Protein AF-0000000077599621 (afdb_homodimer)

Solvent-accessible surface area (backbone atoms only — not comparable to full-atom values): 36509 Å² total; per-residue (Å²): 103,69,80,76,81,67,86,55,46,20,18,38,36,33,30,27,28,28,64,93,43,19,31,39,38,22,20,34,21,38,83,86,59,50,75,43,64,58,44,74,44,77,48,64,26,14,9,47,58,36,46,43,89,71,73,50,66,55,15,60,49,48,36,32,29,27,39,54,32,73,79,54,34,32,36,39,35,52,12,28,49,18,13,21,32,27,38,24,40,40,36,72,91,43,50,59,49,67,43,73,22,53,46,40,21,35,48,66,36,24,29,31,31,16,36,31,60,43,92,71,34,49,33,40,34,35,31,20,37,5,49,46,27,29,36,22,37,24,38,53,37,91,69,67,11,65,37,87,42,78,65,29,72,37,75,66,78,58,94,45,36,73,62,21,50,44,67,56,58,22,45,17,19,39,42,58,42,83,84,57,48,32,41,37,33,22,26,18,14,51,83,92,46,49,25,31,36,40,36,23,46,37,46,97,87,65,27,40,48,84,62,60,47,80,42,68,60,29,82,73,43,27,24,36,23,15,72,35,72,39,86,94,58,53,26,29,43,24,22,11,44,62,37,28,33,32,34,46,34,76,79,58,82,53,49,33,51,44,74,42,88,85,62,63,30,27,36,26,52,32,64,36,81,73,45,60,30,35,44,32,21,12,35,62,57,8,31,38,38,32,32,38,58,50,98,80,56,52,72,43,80,67,43,74,44,81,68,47,82,69,22,28,24,42,27,39,32,52,48,71,51,90,92,37,29,32,36,42,33,33,17,24,60,62,33,25,39,37,29,29,41,34,79,38,74,83,47,68,40,80,76,43,73,46,71,45,57,68,60,27,53,77,66,73,41,83,69,46,33,46,26,36,43,30,31,24,57,46,55,55,128,105,68,78,76,82,66,84,58,47,19,21,40,36,33,32,26,28,29,62,93,43,19,30,39,39,22,20,34,20,38,82,86,59,49,75,43,66,60,45,73,43,76,48,65,27,15,9,45,58,37,46,44,90,71,74,50,67,54,17,60,49,47,36,34,30,27,40,53,32,73,80,53,34,33,36,40,36,53,12,27,49,18,13,22,32,30,37,26,39,42,34,72,90,43,49,58,49,67,43,72,24,53,45,40,21,34,47,66,36,24,30,32,31,15,35,30,60,44,93,72,34,52,34,40,35,36,30,22,39,5,48,45,28,27,37,23,37,24,37,54,37,90,68,66,10,65,36,86,42,76,65,29,75,35,76,67,77,57,96,45,35,73,61,23,50,44,64,58,59,21,46,16,20,40,42,58,42,82,85,57,48,32,40,35,35,20,27,17,14,50,82,90,46,49,24,30,34,40,36,24,45,37,45,96,87,64,26,41,46,83,62,61,48,81,42,66,61,30,82,74,43,26,23,36,24,15,72,34,73,40,87,95,57,52,26,31,44,23,23,10,44,62,37,27,32,30,34,45,35,77,79,58,82,52,52,33,51,45,76,42,87,86,62,63,29,28,37,26,54,34,62,36,82,72,46,61,29,34,43,31,21,12,33,61,59,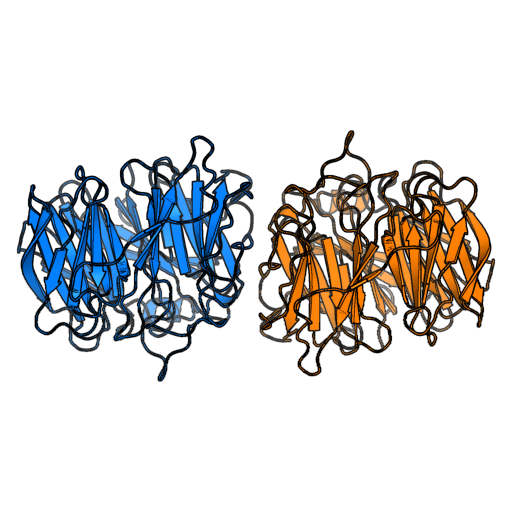8,31,38,38,32,31,39,58,49,98,81,56,50,73,43,82,66,43,73,44,80,70,47,81,68,22,27,25,42,29,39,32,54,48,69,53,90,92,38,28,32,36,41,33,33,17,24,61,63,34,26,40,39,28,28,40,35,79,39,73,84,47,67,39,81,77,44,72,44,71,44,55,68,61,28,53,76,67,74,41,83,70,45,33,47,27,37,44,31,31,25,57,46,56,55,128

InterPro domains:
  IPR015943 WD40/YVTN repeat-like-containing domain superfamily [G3DSA:2.130.10.10] (3-256)

pLDDT: mean 96.21, std 7.61, range [30.58, 99.0]

Organism: Pleurotus ostreatus (NCBI:txid5322)

Structure (mmCIF, N/CA/C/O backbone):
data_AF-0000000077599621-model_v1
#
loop_
_entity.id
_entity.type
_entity.pdbx_description
1 polymer '3-carboxymuconate cyclase'
#
loop_
_atom_site.group_PDB
_atom_site.id
_atom_site.type_symbol
_atom_site.label_atom_id
_atom_site.label_alt_id
_atom_site.label_comp_id
_atom_site.label_asym_id
_atom_site.label_entity_id
_atom_site.label_seq_id
_atom_site.pdbx_PDB_ins_code
_atom_site.Cartn_x
_atom_site.Cartn_y
_atom_site.Cartn_z
_atom_site.occupancy
_atom_site.B_iso_or_equiv
_atom_site.auth_seq_id
_atom_site.auth_comp_id
_atom_site.auth_asym_id
_atom_site.auth_atom_id
_atom_site.pdbx_PDB_model_num
ATOM 1 N N . MET A 1 1 ? 21.438 24.812 -4.512 1 31.12 1 MET A N 1
ATOM 2 C CA . MET A 1 1 ? 21.656 24.25 -3.18 1 31.12 1 MET A CA 1
ATOM 3 C C . MET A 1 1 ? 22.75 25 -2.445 1 31.12 1 MET A C 1
ATOM 5 O O . MET A 1 1 ? 23.844 25.172 -2.984 1 31.12 1 MET A O 1
ATOM 9 N N . GLY A 1 2 ? 22.422 26.062 -1.733 1 38.41 2 GLY A N 1
ATOM 10 C CA . GLY A 1 2 ? 23.406 26.969 -1.189 1 38.41 2 GLY A CA 1
ATOM 11 C C . GLY A 1 2 ? 24.422 26.281 -0.302 1 38.41 2 GLY A C 1
ATOM 12 O O . GLY A 1 2 ? 24.172 25.188 0.206 1 38.41 2 GLY A O 1
ATOM 13 N N . ASN A 1 3 ? 25.688 26.672 -0.455 1 38.59 3 ASN A N 1
ATOM 14 C CA . ASN A 1 3 ? 26.781 26.266 0.42 1 38.59 3 ASN A CA 1
ATOM 15 C C . ASN A 1 3 ? 26.406 26.391 1.893 1 38.59 3 ASN A C 1
ATOM 17 O O . ASN A 1 3 ? 25.938 27.438 2.328 1 38.59 3 ASN A O 1
ATOM 21 N N . ALA A 1 4 ? 26.203 25.359 2.6 1 45.88 4 ALA A N 1
ATOM 22 C CA . ALA A 1 4 ? 25.938 25.328 4.035 1 45.88 4 ALA A CA 1
ATOM 23 C C . ALA A 1 4 ? 26.984 26.141 4.801 1 45.88 4 ALA A C 1
ATOM 25 O O . ALA A 1 4 ? 28.109 25.703 4.977 1 45.88 4 ALA A O 1
ATOM 26 N N . SER A 1 5 ? 27.109 27.359 4.598 1 46.31 5 SER A N 1
ATOM 27 C CA . SER A 1 5 ? 28.234 28 5.277 1 46.31 5 SER A CA 1
ATOM 28 C C . SER A 1 5 ? 28.188 27.75 6.781 1 46.31 5 SER A C 1
ATOM 30 O O . SER A 1 5 ? 29.203 27.844 7.465 1 46.31 5 SER A O 1
ATOM 32 N N . GLY A 1 6 ? 26.938 27.797 7.609 1 54.62 6 GLY A N 1
ATOM 33 C CA . GLY A 1 6 ? 26.875 27.594 9.047 1 54.62 6 GLY A CA 1
ATOM 34 C C . GLY A 1 6 ? 26 26.406 9.445 1 54.62 6 GLY A C 1
ATOM 35 O O . GLY A 1 6 ? 25.25 25.875 8.625 1 54.62 6 GLY A O 1
ATOM 36 N N . VAL A 1 7 ? 26.312 25.75 10.727 1 70.06 7 VAL A N 1
ATOM 37 C CA . VAL A 1 7 ? 25.641 24.562 11.25 1 70.06 7 VAL A CA 1
ATOM 38 C C . VAL A 1 7 ? 24.141 24.828 11.383 1 70.06 7 VAL A C 1
ATOM 40 O O . VAL A 1 7 ? 23.719 25.719 12.125 1 70.06 7 VAL A O 1
ATOM 43 N N . ALA A 1 8 ? 23.328 24.328 10.555 1 89.25 8 ALA A N 1
ATOM 44 C CA . ALA A 1 8 ? 21.875 24.453 10.578 1 89.25 8 ALA A CA 1
ATOM 45 C C . ALA A 1 8 ? 21.312 24.047 11.938 1 89.25 8 ALA A C 1
ATOM 47 O O . ALA A 1 8 ? 21.781 23.078 12.547 1 89.25 8 ALA A O 1
ATOM 48 N N . ALA A 1 9 ? 20.453 24.938 12.508 1 94.31 9 ALA A N 1
ATOM 49 C CA . ALA A 1 9 ? 19.797 24.641 13.773 1 94.31 9 ALA A CA 1
ATOM 50 C C . ALA A 1 9 ? 18.766 23.531 13.602 1 94.31 9 ALA A C 1
ATOM 52 O O . ALA A 1 9 ? 18.422 22.844 14.57 1 94.31 9 ALA A O 1
ATOM 53 N N . GLY A 1 10 ? 18.281 23.375 12.438 1 97.12 10 GLY A N 1
ATOM 54 C CA . GLY A 1 10 ? 17.266 22.391 12.117 1 97.12 10 GLY A CA 1
ATOM 55 C C . GLY A 1 10 ? 16.891 22.375 10.648 1 97.12 10 GLY A C 1
ATOM 56 O O . GLY A 1 10 ? 17.688 22.781 9.797 1 97.12 10 GLY A O 1
ATOM 57 N N . ALA A 1 11 ? 15.719 21.828 10.391 1 98.56 11 ALA A N 1
ATOM 58 C CA . ALA A 1 11 ? 15.227 21.781 9.016 1 98.56 11 ALA A CA 1
ATOM 59 C C . ALA A 1 11 ? 13.703 21.875 8.969 1 98.56 11 ALA A C 1
ATOM 61 O O . ALA A 1 11 ? 13.023 21.531 9.938 1 98.56 11 ALA A O 1
ATOM 62 N N . ALA A 1 12 ? 13.195 22.422 7.898 1 98.81 12 ALA A N 1
ATOM 63 C CA . ALA A 1 12 ? 11.781 22.406 7.531 1 98.81 12 ALA A CA 1
ATOM 64 C C . ALA A 1 12 ? 11.539 21.547 6.293 1 98.81 1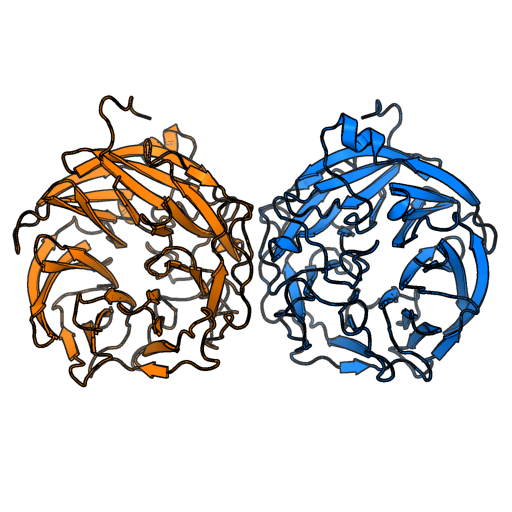2 ALA A C 1
ATOM 66 O O . ALA A 1 12 ? 12.383 21.5 5.391 1 98.81 12 ALA A O 1
ATOM 67 N N . TYR A 1 13 ? 10.445 20.844 6.277 1 98.88 13 TYR A N 1
ATOM 68 C CA . TYR A 1 13 ? 10.125 19.906 5.215 1 98.88 13 TYR A CA 1
ATOM 69 C C . TYR A 1 13 ? 8.711 20.125 4.691 1 98.88 13 TYR A C 1
ATOM 71 O O . TYR A 1 13 ? 7.793 20.391 5.465 1 98.88 13 TYR A O 1
ATOM 79 N N . PHE A 1 14 ? 8.461 20 3.41 1 98.88 14 PHE A N 1
ATOM 80 C CA . PHE A 1 14 ? 7.156 19.828 2.787 1 98.88 14 PHE A CA 1
ATOM 81 C C . PHE A 1 14 ? 7.246 18.875 1.597 1 98.88 14 PHE A C 1
ATOM 83 O O . PHE A 1 14 ? 8.336 18.453 1.216 1 98.88 14 PHE A O 1
ATOM 90 N N . ILE A 1 15 ? 6.109 18.469 1.014 1 98.94 15 ILE A N 1
ATOM 91 C CA . ILE A 1 15 ? 6.172 17.5 -0.085 1 98.94 15 ILE A CA 1
ATOM 92 C C . ILE A 1 15 ? 5.613 18.141 -1.356 1 98.94 15 ILE A C 1
ATOM 94 O O . ILE A 1 15 ? 4.734 19 -1.292 1 98.94 15 ILE A O 1
ATOM 98 N N . THR A 1 16 ? 6.062 17.688 -2.494 1 98.81 16 THR A N 1
ATOM 99 C CA . THR A 1 16 ? 5.609 18.188 -3.783 1 98.81 16 THR A CA 1
ATOM 100 C C . THR A 1 16 ? 4.223 17.656 -4.117 1 98.81 16 THR A C 1
ATOM 102 O O . THR A 1 16 ? 3.426 18.328 -4.77 1 98.81 16 THR A O 1
ATOM 105 N N . ASN A 1 17 ? 4.031 16.375 -3.744 1 98.75 17 ASN A N 1
ATOM 106 C CA . ASN A 1 17 ? 2.75 15.711 -3.959 1 98.75 17 ASN A CA 1
ATOM 107 C C . ASN A 1 17 ? 2.377 15.68 -5.438 1 98.75 17 ASN A C 1
ATOM 109 O O . ASN A 1 17 ? 1.203 15.805 -5.793 1 98.75 17 ASN A O 1
ATOM 113 N N . GLU A 1 18 ? 3.369 15.578 -6.293 1 98.19 18 GLU A N 1
ATOM 114 C CA . GLU A 1 18 ? 3.111 15.492 -7.727 1 98.19 18 GLU A CA 1
ATOM 115 C C . GLU A 1 18 ? 2.738 14.07 -8.133 1 98.19 18 GLU A C 1
ATOM 117 O O . GLU A 1 18 ? 3.328 13.102 -7.645 1 98.19 18 GLU A O 1
ATOM 122 N N . PRO A 1 19 ? 1.787 13.945 -9.094 1 96.25 19 PRO A N 1
ATOM 123 C CA . PRO A 1 19 ? 1.305 12.617 -9.477 1 96.25 19 PRO A CA 1
ATOM 124 C C . PRO A 1 19 ? 2.387 11.766 -10.133 1 96.25 19 PRO A C 1
ATOM 126 O O . PRO A 1 19 ? 2.32 10.531 -10.086 1 96.25 19 PRO A O 1
ATOM 129 N N . ASP A 1 20 ? 3.408 12.312 -10.758 1 94.25 20 ASP A N 1
ATOM 130 C CA . ASP A 1 20 ? 4.43 11.555 -11.469 1 94.25 20 ASP A CA 1
ATOM 131 C C . ASP A 1 20 ? 5.539 11.102 -10.523 1 94.25 20 ASP A C 1
ATOM 133 O O . ASP A 1 20 ? 6.422 10.336 -10.914 1 94.25 20 ASP A O 1
ATOM 137 N N . GLY A 1 21 ? 5.441 11.594 -9.32 1 97.5 21 GLY A N 1
ATOM 138 C CA . GLY A 1 21 ? 6.426 11.297 -8.297 1 97.5 21 GLY A CA 1
ATOM 139 C C . GLY A 1 21 ? 6.414 12.289 -7.148 1 97.5 21 GLY A C 1
ATOM 140 O O . GLY A 1 21 ? 6.328 13.5 -7.371 1 97.5 21 GLY A O 1
ATOM 141 N N . ASN A 1 22 ? 6.473 11.805 -5.969 1 98.69 22 ASN A N 1
ATOM 142 C CA . ASN A 1 22 ? 6.449 12.625 -4.766 1 98.69 22 ASN A CA 1
ATOM 143 C C . ASN A 1 22 ? 7.848 12.828 -4.195 1 98.69 22 ASN A C 1
ATOM 145 O O . ASN A 1 22 ? 8.68 11.922 -4.238 1 98.69 22 ASN A O 1
ATOM 149 N N . PHE A 1 23 ? 8.102 14.062 -3.727 1 98.88 23 PHE A N 1
ATOM 150 C CA . PHE A 1 23 ? 9.398 14.406 -3.154 1 98.88 23 PHE A CA 1
ATOM 151 C C . PHE A 1 23 ? 9.234 15.172 -1.85 1 98.88 23 PHE A C 1
ATOM 153 O O . PHE A 1 23 ? 8.273 15.93 -1.688 1 98.88 23 PHE A O 1
ATOM 160 N N . ILE A 1 24 ? 10.18 14.992 -0.959 1 98.94 24 ILE A N 1
ATOM 161 C CA . ILE A 1 24 ? 10.359 15.859 0.197 1 98.94 24 ILE A CA 1
ATOM 162 C C . ILE A 1 24 ? 11.312 17 -0.158 1 98.94 24 ILE A C 1
ATOM 164 O O . ILE A 1 24 ? 12.422 16.766 -0.628 1 98.94 24 ILE A O 1
ATOM 168 N N . VAL A 1 25 ? 10.859 18.172 0.021 1 98.88 25 VAL A N 1
ATOM 169 C CA . VAL A 1 25 ? 11.742 19.328 -0.076 1 98.88 25 VAL A CA 1
ATOM 170 C C . VAL A 1 25 ? 12.227 19.734 1.316 1 98.88 25 VAL A C 1
ATOM 172 O O . VAL A 1 25 ? 11.414 19.953 2.221 1 98.88 25 VAL A O 1
ATOM 175 N N . ALA A 1 26 ? 13.539 19.828 1.437 1 98.69 26 ALA A N 1
ATOM 176 C CA . ALA A 1 26 ? 14.133 20.109 2.74 1 98.69 26 ALA A CA 1
ATOM 177 C C . ALA A 1 26 ? 14.922 21.422 2.713 1 98.69 26 ALA A C 1
ATOM 179 O O . ALA A 1 26 ? 15.719 21.641 1.804 1 98.69 26 ALA A O 1
ATOM 180 N N . ALA A 1 27 ? 14.672 22.25 3.695 1 98.62 27 ALA A N 1
ATOM 181 C CA . ALA A 1 27 ? 15.383 23.516 3.869 1 98.62 27 ALA A CA 1
ATOM 182 C C . ALA A 1 27 ? 16.062 23.578 5.234 1 98.62 27 ALA A C 1
ATOM 184 O O . ALA A 1 27 ? 15.484 23.156 6.238 1 98.62 27 ALA A O 1
ATOM 185 N N . ASP A 1 28 ? 17.203 24.203 5.258 1 97.94 28 ASP A N 1
ATOM 186 C CA . ASP A 1 28 ? 17.891 24.484 6.516 1 97.94 28 ASP A CA 1
ATOM 187 C C . ASP A 1 28 ? 17.203 25.609 7.273 1 97.94 28 ASP A C 1
ATOM 189 O O . ASP A 1 28 ? 16.781 26.609 6.668 1 97.94 28 ASP A O 1
ATOM 193 N N . ILE A 1 29 ? 17.109 25.391 8.555 1 98.25 29 ILE A N 1
ATOM 194 C CA . ILE A 1 29 ? 16.75 26.5 9.438 1 98.25 29 ILE A CA 1
ATOM 195 C C . ILE A 1 29 ? 18.016 27.109 10.055 1 98.25 29 ILE A C 1
ATOM 197 O O . ILE A 1 29 ? 18.75 26.422 10.766 1 98.25 29 ILE A O 1
ATOM 201 N N . GLY A 1 30 ? 18.25 28.359 9.781 1 96.62 30 GLY A N 1
ATOM 202 C CA . GLY A 1 30 ? 19.359 29.047 10.406 1 96.62 30 GLY A CA 1
ATOM 203 C C . GLY A 1 30 ? 19.078 29.469 11.836 1 96.62 30 GLY A C 1
ATOM 204 O O . GLY A 1 30 ? 17.938 29.391 12.297 1 96.62 30 GLY A O 1
ATOM 205 N N . GLY A 1 31 ? 20.125 29.938 12.531 1 94.62 31 GLY A N 1
ATOM 206 C CA . GLY A 1 31 ? 19.953 30.422 13.891 1 94.62 31 GLY A CA 1
ATOM 207 C C . GLY A 1 31 ? 18.984 31.578 14 1 94.62 31 GLY A C 1
ATOM 208 O O . GLY A 1 31 ? 18.406 31.812 15.062 1 94.62 31 GLY A O 1
ATOM 209 N N . ASP A 1 32 ? 18.797 32.281 12.914 1 95.88 32 ASP A N 1
ATOM 210 C CA . ASP A 1 32 ? 17.875 33.438 12.883 1 95.88 32 ASP A CA 1
ATOM 211 C C . ASP A 1 32 ? 16.484 33 12.438 1 95.88 32 ASP A C 1
ATOM 213 O O . ASP A 1 32 ? 15.609 33.844 12.227 1 95.88 32 ASP A O 1
ATOM 217 N N . GLY A 1 33 ? 16.266 31.703 12.219 1 97.25 33 GLY A N 1
ATOM 218 C CA . GLY A 1 33 ? 14.977 31.141 11.859 1 97.25 33 GLY A CA 1
ATOM 219 C C . GLY A 1 33 ? 14.727 31.141 10.359 1 97.25 33 GLY A C 1
ATOM 220 O O . GLY A 1 33 ? 13.789 30.5 9.883 1 97.25 33 GLY A O 1
ATOM 221 N N . LYS A 1 34 ? 15.609 31.766 9.578 1 98.25 34 LYS A N 1
ATOM 222 C CA . LYS A 1 34 ? 15.391 31.828 8.133 1 98.25 34 LYS A CA 1
ATOM 223 C C . LYS A 1 34 ? 15.75 30.516 7.453 1 98.25 34 LYS A C 1
ATOM 225 O O . LYS A 1 34 ? 16.547 29.734 7.98 1 98.25 34 LYS A O 1
ATOM 230 N N . LEU A 1 35 ? 15.141 30.359 6.262 1 98.5 35 LEU A N 1
ATOM 231 C CA . LEU A 1 35 ? 15.266 29.094 5.551 1 98.5 35 LEU A CA 1
ATOM 232 C C . LEU A 1 35 ? 16.203 29.234 4.359 1 98.5 35 LEU A C 1
ATOM 234 O O . LEU A 1 35 ? 16.281 30.281 3.732 1 98.5 35 LEU A O 1
ATOM 238 N N . THR A 1 36 ? 16.938 28.172 4.09 1 97.62 36 THR A N 1
ATOM 239 C CA . THR A 1 36 ? 17.688 27.969 2.857 1 97.62 36 THR A CA 1
ATOM 240 C C . THR A 1 36 ? 17.375 26.609 2.242 1 97.62 36 THR A C 1
ATOM 242 O O . THR A 1 36 ? 17.609 25.578 2.861 1 97.62 36 THR A O 1
ATOM 245 N N . LEU A 1 37 ? 16.844 26.641 0.989 1 97.88 37 LEU A N 1
ATOM 246 C CA . LEU A 1 37 ? 16.547 25.375 0.314 1 97.88 37 LEU A CA 1
ATOM 247 C C . LEU A 1 37 ? 17.812 24.562 0.076 1 97.88 37 LEU A C 1
ATOM 249 O O . LEU A 1 37 ? 18.844 25.125 -0.319 1 97.88 37 LEU A O 1
ATOM 253 N N . ARG A 1 38 ? 17.672 23.172 0.315 1 97 38 ARG A N 1
ATOM 254 C CA . ARG A 1 38 ? 18.891 22.375 0.237 1 97 38 ARG A CA 1
ATOM 255 C C . ARG A 1 38 ? 18.703 21.156 -0.669 1 97 38 ARG A C 1
ATOM 257 O O . ARG A 1 38 ? 19.5 20.922 -1.577 1 97 38 ARG A O 1
ATOM 264 N N . ARG A 1 39 ? 17.688 20.359 -0.401 1 97 39 ARG A N 1
ATOM 265 C CA . ARG A 1 39 ? 17.594 19.047 -1.057 1 97 39 ARG A CA 1
ATOM 266 C C . ARG A 1 39 ? 16.141 18.734 -1.414 1 97 39 ARG A C 1
ATOM 268 O O . ARG A 1 39 ? 15.219 19.219 -0.766 1 97 39 ARG A O 1
ATOM 275 N N . ALA A 1 40 ? 15.945 17.984 -2.441 1 98.5 40 ALA A N 1
ATOM 276 C CA . ALA A 1 40 ? 14.727 17.25 -2.748 1 98.5 40 ALA A CA 1
ATOM 277 C C . ALA A 1 40 ? 14.984 15.742 -2.746 1 98.5 40 ALA A C 1
ATOM 279 O O . ALA A 1 40 ? 15.906 15.266 -3.418 1 98.5 40 ALA A O 1
ATOM 280 N N . ILE A 1 41 ? 14.266 15.008 -1.937 1 98.69 41 ILE A N 1
ATOM 281 C CA . ILE A 1 41 ? 14.461 13.57 -1.768 1 98.69 41 ILE A CA 1
ATOM 282 C C . ILE A 1 41 ? 13.211 12.82 -2.229 1 98.69 41 ILE A C 1
ATOM 284 O O . ILE A 1 41 ? 12.102 13.094 -1.754 1 98.69 41 ILE A O 1
ATOM 288 N N . GLY A 1 42 ? 13.359 11.844 -3.125 1 98.69 42 GLY A N 1
ATOM 289 C CA . GLY A 1 42 ? 12.227 11.047 -3.576 1 98.69 42 GLY A CA 1
ATOM 290 C C . GLY A 1 42 ? 11.633 10.188 -2.479 1 98.69 42 GLY A C 1
ATOM 291 O O . GLY A 1 42 ? 12.359 9.586 -1.685 1 98.69 42 GLY A O 1
ATOM 292 N N . THR A 1 43 ? 10.297 10.133 -2.463 1 98.88 43 THR A N 1
ATOM 293 C CA . THR A 1 43 ? 9.633 9.352 -1.42 1 98.88 43 THR A CA 1
ATOM 294 C C . THR A 1 43 ? 9.445 7.906 -1.863 1 98.88 43 THR A C 1
ATOM 296 O O . THR A 1 43 ? 9.102 7.043 -1.052 1 98.88 43 THR A O 1
ATOM 299 N N . GLY A 1 44 ? 9.641 7.637 -3.104 1 98.62 44 GLY A N 1
ATOM 300 C CA . GLY A 1 44 ? 9.406 6.309 -3.645 1 98.62 44 GLY A CA 1
ATOM 301 C C . GLY A 1 44 ? 7.957 6.059 -4.004 1 98.62 44 GLY A C 1
ATOM 302 O O . GLY A 1 44 ? 7.602 4.969 -4.461 1 98.62 44 GLY A O 1
ATOM 303 N N . GLY A 1 45 ? 7.07 7 -3.811 1 98.75 45 GLY A N 1
ATOM 304 C CA . GLY A 1 45 ? 5.664 6.895 -4.164 1 98.75 45 GLY A CA 1
ATOM 305 C C . GLY A 1 45 ? 5.184 8.039 -5.035 1 98.75 45 GLY A C 1
ATOM 306 O O . GLY A 1 45 ? 5.988 8.805 -5.57 1 98.75 45 GLY A O 1
ATOM 307 N N . GLN A 1 46 ? 3.873 8.102 -5.164 1 98.75 46 GLN A N 1
ATOM 308 C CA . GLN A 1 46 ? 3.248 9.102 -6.027 1 98.75 46 GLN A CA 1
ATOM 309 C C . GLN A 1 46 ? 2.338 10.023 -5.223 1 98.75 46 GLN A C 1
ATOM 311 O O . GLN A 1 46 ? 1.683 9.594 -4.273 1 98.75 46 GLN A O 1
ATOM 316 N N . GLY A 1 47 ? 2.361 11.312 -5.625 1 98.56 47 GLY A N 1
ATOM 317 C CA . GLY A 1 47 ? 1.357 12.227 -5.105 1 98.56 47 GLY A CA 1
ATOM 318 C C . GLY A 1 47 ? 0.035 12.148 -5.844 1 98.56 47 GLY A C 1
ATOM 319 O O . GLY A 1 47 ? -0.109 11.359 -6.785 1 98.56 47 GLY A O 1
ATOM 320 N N . GLU A 1 48 ? -0.886 12.953 -5.348 1 98.12 48 GLU A N 1
ATOM 321 C CA . GLU A 1 48 ? -2.205 13.016 -5.973 1 98.12 48 GLU A CA 1
ATOM 322 C C . GLU A 1 48 ? -3.004 14.211 -5.453 1 98.12 48 GLU A C 1
ATOM 324 O O . GLU A 1 48 ? -2.855 14.602 -4.293 1 98.12 48 GLU A O 1
ATOM 329 N N . HIS A 1 49 ? -3.76 14.805 -6.332 1 98.12 49 HIS A N 1
ATOM 330 C CA . HIS A 1 49 ? -4.656 15.891 -5.941 1 98.12 49 HIS A CA 1
ATOM 331 C C . HIS A 1 49 ? -6.07 15.375 -5.695 1 98.12 49 HIS A C 1
ATOM 333 O O . HIS A 1 49 ? -6.629 14.664 -6.531 1 98.12 49 HIS A O 1
ATOM 339 N N . GLY A 1 50 ? -6.637 15.703 -4.566 1 97.94 50 GLY A N 1
ATOM 340 C CA . GLY A 1 50 ? -8.055 15.445 -4.355 1 97.94 50 GLY A CA 1
ATOM 341 C C . GLY A 1 50 ? -8.945 16.203 -5.328 1 97.94 50 GLY A C 1
ATOM 342 O O . GLY A 1 50 ? -8.477 17.078 -6.051 1 97.94 50 GLY A O 1
ATOM 343 N N . ILE A 1 51 ? -10.172 15.82 -5.352 1 96.5 51 ILE A N 1
ATOM 344 C CA . ILE A 1 51 ? -11.094 16.391 -6.332 1 96.5 51 ILE A CA 1
ATOM 345 C C . ILE A 1 51 ? -11.883 17.531 -5.703 1 96.5 51 ILE A C 1
ATOM 347 O O . ILE A 1 51 ? -12.578 17.344 -4.707 1 96.5 51 ILE A O 1
ATOM 351 N N . THR A 1 52 ? -11.664 18.656 -6.234 1 92.12 52 THR A N 1
ATOM 352 C CA . THR A 1 52 ? -12.461 19.844 -5.949 1 92.12 52 THR A CA 1
ATOM 353 C C . THR A 1 52 ? -12.984 20.469 -7.238 1 92.12 52 THR A C 1
ATOM 355 O O . THR A 1 52 ? -12.562 20.078 -8.336 1 92.12 52 THR A O 1
ATOM 358 N N . ASP A 1 53 ? -13.938 21.375 -7.137 1 88.75 53 ASP A N 1
ATOM 359 C CA . ASP A 1 53 ? -14.469 22.062 -8.312 1 88.75 53 ASP A CA 1
ATOM 360 C C . ASP A 1 53 ? -14.492 23.578 -8.117 1 88.75 53 ASP A C 1
ATOM 362 O O . ASP A 1 53 ? -15.375 24.109 -7.449 1 88.75 53 ASP A O 1
ATOM 366 N N . PRO A 1 54 ? -13.68 24.219 -8.773 1 89.88 54 PRO A N 1
ATOM 367 C CA . PRO A 1 54 ? -12.469 23.766 -9.453 1 89.88 54 PRO A CA 1
ATOM 368 C C . PRO A 1 54 ? -11.383 23.312 -8.484 1 89.88 54 PRO A C 1
ATOM 370 O O . PRO A 1 54 ? -11.461 23.594 -7.285 1 89.88 54 PRO A O 1
ATOM 373 N N . ASN A 1 55 ? -10.375 22.672 -9.055 1 88.06 55 ASN A N 1
ATOM 374 C CA . ASN A 1 55 ? -9.234 22.328 -8.211 1 88.06 55 ASN A CA 1
ATOM 375 C C . ASN A 1 55 ? -8.461 23.562 -7.777 1 88.06 55 ASN A C 1
ATOM 377 O O . ASN A 1 55 ? -8.258 24.484 -8.57 1 88.06 55 ASN A O 1
ATOM 381 N N . GLY A 1 56 ? -8.203 23.719 -6.492 1 89.19 56 GLY A N 1
ATOM 382 C CA . GLY A 1 56 ? -7.434 24.812 -5.91 1 89.19 56 GLY A CA 1
ATOM 383 C C . GLY A 1 56 ? -6.219 24.344 -5.137 1 89.19 56 GLY A C 1
ATOM 384 O O . GLY A 1 56 ? -5.773 23.203 -5.301 1 89.19 56 GLY A O 1
ATOM 385 N N . PRO A 1 57 ? -5.766 25.5 -4.461 1 91.75 57 PRO A N 1
ATOM 386 C CA . PRO A 1 57 ? -4.609 25.141 -3.637 1 91.75 57 PRO A CA 1
ATOM 387 C C . PRO A 1 57 ? -4.98 24.266 -2.438 1 91.75 57 PRO A C 1
ATOM 389 O O . PRO A 1 57 ? -6.145 24.234 -2.031 1 91.75 57 PRO A O 1
ATOM 392 N N . ASP A 1 58 ? -4.535 23.078 -2.059 1 94.75 58 ASP A N 1
ATOM 393 C CA . ASP A 1 58 ? -4.738 22.125 -0.961 1 94.75 58 ASP A CA 1
ATOM 394 C C . ASP A 1 58 ? -5.18 20.766 -1.484 1 94.75 58 ASP A C 1
ATOM 396 O O . ASP A 1 58 ? -6.324 20.359 -1.274 1 94.75 58 ASP A O 1
ATOM 400 N N . ALA A 1 59 ? -4.391 20.141 -1.925 1 97.31 59 ALA A N 1
ATOM 401 C CA . ALA A 1 59 ? -4.664 18.938 -2.686 1 97.31 59 ALA A CA 1
ATOM 402 C C . ALA A 1 59 ? -5.148 17.812 -1.77 1 97.31 59 ALA A C 1
ATOM 404 O O . ALA A 1 59 ? -5.863 16.906 -2.209 1 97.31 59 ALA A O 1
ATOM 405 N N . LEU A 1 60 ? -4.859 17.859 -0.465 1 98.31 60 LEU A N 1
ATOM 406 C CA . LEU A 1 60 ? -5.145 16.703 0.363 1 98.31 60 LEU A CA 1
ATOM 407 C C . LEU A 1 60 ? -6.184 17.031 1.43 1 98.31 60 LEU A C 1
ATOM 409 O O . LEU A 1 60 ? -6.598 16.156 2.191 1 98.31 60 LEU A O 1
ATOM 413 N N . PHE A 1 61 ? -6.598 18.328 1.619 1 97.25 61 PHE A N 1
ATOM 414 C CA . PHE A 1 61 ? -7.57 18.75 2.617 1 97.25 61 PHE A CA 1
ATOM 415 C C . PHE A 1 61 ? -7.086 18.422 4.023 1 97.25 61 PHE A C 1
ATOM 417 O O . PHE A 1 61 ? -7.863 17.969 4.867 1 97.25 61 PHE A O 1
ATOM 424 N N . THR A 1 62 ? -5.77 18.531 4.25 1 97.75 62 THR A N 1
ATOM 425 C CA . THR A 1 62 ? -5.266 17.906 5.461 1 97.75 62 THR A CA 1
ATOM 426 C C . THR A 1 62 ? -4.184 18.766 6.109 1 97.75 62 THR A C 1
ATOM 428 O O . THR A 1 62 ? -3.631 19.656 5.473 1 97.75 62 THR A O 1
ATOM 431 N N . GLN A 1 63 ? -3.957 18.594 7.352 1 98.62 63 GLN A N 1
ATOM 432 C CA . GLN A 1 63 ? -2.68 18.875 8 1 98.62 63 GLN A CA 1
ATOM 433 C C . GLN A 1 63 ? -1.978 17.578 8.406 1 98.62 63 GLN A C 1
ATOM 435 O O . GLN A 1 63 ? -2.631 16.562 8.68 1 98.62 63 GLN A O 1
ATOM 440 N N . GLY A 1 64 ? -0.649 17.562 8.344 1 98.81 64 GLY A N 1
ATOM 441 C CA . GLY A 1 64 ? 0.114 16.406 8.805 1 98.81 64 GLY A CA 1
ATOM 442 C C . GLY A 1 64 ? 0.444 15.43 7.699 1 98.81 64 GLY A C 1
ATOM 443 O O . GLY A 1 64 ? 0.581 14.234 7.945 1 98.81 64 GLY A O 1
ATOM 444 N N . ALA A 1 65 ? 0.535 15.891 6.504 1 98.94 65 ALA A N 1
ATOM 445 C CA . ALA A 1 65 ? 0.924 15.016 5.402 1 98.94 65 ALA A CA 1
ATOM 446 C C . ALA A 1 65 ? 2.373 14.562 5.551 1 98.94 65 ALA A C 1
ATOM 448 O O . ALA A 1 65 ? 2.799 13.602 4.895 1 98.94 65 ALA A O 1
ATOM 449 N N . ILE A 1 66 ? 3.146 15.266 6.293 1 98.94 66 ILE A N 1
ATOM 450 C CA . ILE A 1 66 ? 4.535 14.977 6.633 1 98.94 66 ILE A CA 1
ATOM 451 C C . ILE A 1 66 ? 4.797 15.352 8.086 1 98.94 66 ILE A C 1
ATOM 453 O O . ILE A 1 66 ? 4.328 16.391 8.562 1 98.94 66 ILE A O 1
ATOM 457 N N . LYS A 1 67 ? 5.492 14.445 8.82 1 98.88 67 LYS A N 1
ATOM 458 C CA . LYS A 1 67 ? 5.77 14.68 10.234 1 98.88 67 LYS A CA 1
ATOM 459 C C . LYS A 1 67 ? 7.168 14.203 10.609 1 98.88 67 LYS A C 1
ATOM 461 O O . LYS A 1 67 ? 7.633 13.172 10.102 1 98.88 67 LYS A O 1
ATOM 466 N N . ALA A 1 68 ? 7.77 14.906 11.547 1 98.69 68 ALA A N 1
ATOM 467 C CA . ALA A 1 68 ? 9.07 14.516 12.094 1 98.69 68 ALA A CA 1
ATOM 468 C C . ALA A 1 68 ? 8.961 14.164 13.57 1 98.69 68 ALA A C 1
ATOM 470 O O . ALA A 1 68 ? 8.188 14.781 14.312 1 98.69 68 ALA A O 1
ATOM 471 N N . SER A 1 69 ? 9.672 13.164 13.969 1 97.44 69 SER A N 1
ATOM 472 C CA . SER A 1 69 ? 9.883 12.836 15.375 1 97.44 69 SER A CA 1
ATOM 473 C C . SER A 1 69 ? 11.312 13.141 15.805 1 97.44 69 SER A C 1
ATOM 475 O O . SER A 1 69 ? 12.25 12.438 15.406 1 97.44 69 SER A O 1
ATOM 477 N N . SER A 1 70 ? 11.484 14.094 16.641 1 94.88 70 SER A N 1
ATOM 478 C CA . SER A 1 70 ? 12.82 14.461 17.109 1 94.88 70 SER A CA 1
ATOM 479 C C . SER A 1 70 ? 13.398 13.398 18.031 1 94.88 70 SER A C 1
ATOM 481 O O . SER A 1 70 ? 14.617 13.211 18.078 1 94.88 70 SER A O 1
ATOM 483 N N . VAL A 1 71 ? 12.5 12.688 18.734 1 95 71 VAL A N 1
ATOM 484 C CA . VAL A 1 71 ? 12.961 11.672 19.672 1 95 71 VAL A CA 1
ATOM 485 C C . VAL A 1 71 ? 13.492 10.461 18.922 1 95 71 VAL A C 1
ATOM 487 O O . VAL A 1 71 ? 14.516 9.875 19.297 1 95 71 VAL A O 1
ATOM 490 N N . ALA A 1 72 ? 12.914 10.156 17.812 1 96.81 72 ALA A N 1
ATOM 491 C CA . ALA A 1 72 ? 13.328 8.984 17.031 1 96.81 72 ALA A CA 1
ATOM 492 C C . ALA A 1 72 ? 14.281 9.383 15.914 1 96.81 72 ALA A C 1
ATOM 494 O O . ALA A 1 72 ? 14.898 8.516 15.281 1 96.81 72 ALA A O 1
ATOM 495 N N . ASN A 1 73 ? 14.391 10.672 15.648 1 97.88 73 ASN A N 1
ATOM 496 C CA . ASN A 1 73 ? 15.117 11.172 14.492 1 97.88 73 ASN A CA 1
ATOM 497 C C . ASN A 1 73 ? 14.594 10.562 13.195 1 97.88 73 ASN A C 1
ATOM 499 O O . ASN A 1 73 ? 15.375 10.055 12.383 1 97.88 73 ASN A O 1
ATOM 503 N N . MET A 1 74 ? 13.281 10.578 13.07 1 98.69 74 MET A N 1
ATOM 504 C CA . MET A 1 74 ? 12.609 10 11.914 1 98.69 74 MET A CA 1
ATOM 505 C C . MET A 1 74 ? 11.648 11.008 11.289 1 98.69 74 MET A C 1
ATOM 507 O O . MET A 1 74 ? 11.156 11.906 11.969 1 98.69 74 MET A O 1
ATOM 511 N N . LEU A 1 75 ? 11.461 10.922 10.016 1 98.88 75 LEU A N 1
ATOM 512 C CA . LEU A 1 75 ? 10.5 11.68 9.227 1 98.88 75 LEU A CA 1
ATOM 513 C C . LEU A 1 75 ? 9.594 10.742 8.43 1 98.88 75 LEU A C 1
ATOM 515 O O . LEU A 1 75 ? 10.07 9.781 7.824 1 98.88 75 LEU A O 1
ATOM 519 N N . ALA A 1 76 ? 8.297 10.891 8.492 1 98.94 76 ALA A N 1
ATOM 520 C CA . ALA A 1 76 ? 7.344 10.086 7.738 1 98.94 76 ALA A CA 1
ATOM 521 C C . ALA A 1 76 ? 6.477 10.961 6.844 1 98.94 76 ALA A C 1
ATOM 523 O O . ALA A 1 76 ? 6.168 12.109 7.188 1 98.94 76 ALA A O 1
ATOM 524 N N . THR A 1 77 ? 6.109 10.461 5.707 1 98.94 77 THR A N 1
ATOM 525 C CA . THR A 1 77 ? 5.262 11.219 4.793 1 98.94 77 THR A CA 1
ATOM 526 C C . THR A 1 77 ? 4.32 10.289 4.031 1 98.94 77 THR A C 1
ATOM 528 O O . THR A 1 77 ? 4.555 9.078 3.961 1 98.94 77 THR A O 1
ATOM 531 N N . VAL A 1 78 ? 3.291 10.844 3.504 1 98.94 78 VAL A N 1
ATOM 532 C CA . VAL A 1 78 ? 2.295 10.117 2.73 1 98.94 78 VAL A CA 1
ATOM 533 C C . VAL A 1 78 ? 2.65 10.164 1.247 1 98.94 78 VAL A C 1
ATOM 535 O O . VAL A 1 78 ? 3.314 11.102 0.793 1 98.94 78 VAL A O 1
ATOM 538 N N . ASN A 1 79 ? 2.271 9.172 0.526 1 98.94 79 ASN A N 1
ATOM 539 C CA . ASN A 1 79 ? 2.18 9.109 -0.928 1 98.94 79 ASN A CA 1
ATOM 540 C C . ASN A 1 79 ? 0.759 8.797 -1.387 1 98.94 79 ASN A C 1
ATOM 542 O O . ASN A 1 79 ? 0.441 7.645 -1.7 1 98.94 79 ASN A O 1
ATOM 546 N N . PRO A 1 80 ? -0.027 9.828 -1.492 1 98.88 80 PRO A N 1
ATOM 547 C CA . PRO A 1 80 ? -1.457 9.57 -1.682 1 98.88 80 PRO A CA 1
ATOM 548 C C . PRO A 1 80 ? -1.757 8.844 -2.99 1 98.88 80 PRO A C 1
ATOM 550 O O . PRO A 1 80 ? -2.67 8.016 -3.045 1 98.88 80 PRO A O 1
ATOM 553 N N . GLY A 1 81 ? -1.002 9.078 -4.004 1 98.69 81 GLY A N 1
ATOM 554 C CA . GLY A 1 81 ? -1.295 8.531 -5.316 1 98.69 81 GLY A CA 1
ATOM 555 C C . GLY A 1 81 ? -0.971 7.051 -5.43 1 98.69 81 GLY A C 1
ATOM 556 O O . GLY A 1 81 ? -1.55 6.344 -6.258 1 98.69 81 GLY A O 1
ATOM 557 N N . SER A 1 82 ? -0.021 6.57 -4.633 1 98.88 82 SER A N 1
ATOM 558 C CA . SER A 1 82 ? 0.354 5.16 -4.648 1 98.88 82 SER A CA 1
ATOM 559 C C . SER A 1 82 ? -0.15 4.441 -3.4 1 98.88 82 SER A C 1
ATOM 561 O O . SER A 1 82 ? 0.159 3.266 -3.188 1 98.88 82 SER A O 1
ATOM 563 N N . ASN A 1 83 ? -0.913 5.156 -2.551 1 98.88 83 ASN A N 1
ATOM 564 C CA . ASN A 1 83 ? -1.474 4.598 -1.323 1 98.88 83 ASN A CA 1
ATOM 565 C C . ASN A 1 83 ? -0.391 3.98 -0.442 1 98.88 83 ASN A C 1
ATOM 567 O O . ASN A 1 83 ? -0.55 2.863 0.053 1 98.88 83 ASN A O 1
ATOM 571 N N . THR A 1 84 ? 0.748 4.738 -0.273 1 98.94 84 THR A N 1
ATOM 572 C CA . THR A 1 84 ? 1.856 4.238 0.532 1 98.94 84 THR A CA 1
ATOM 573 C C . THR A 1 84 ? 2.348 5.309 1.502 1 98.94 84 THR A C 1
ATOM 575 O O . THR A 1 84 ? 1.93 6.465 1.422 1 98.94 84 THR A O 1
ATOM 578 N N . LEU A 1 85 ? 3.127 4.875 2.451 1 99 85 LEU A N 1
ATOM 579 C CA . LEU A 1 85 ? 3.881 5.711 3.379 1 99 85 LEU A CA 1
ATOM 580 C C . LEU A 1 85 ? 5.379 5.477 3.227 1 99 85 LEU A C 1
ATOM 582 O O . LEU A 1 85 ? 5.809 4.367 2.902 1 99 85 LEU A O 1
ATOM 586 N N . SER A 1 86 ? 6.129 6.484 3.479 1 98.94 86 SER A N 1
ATOM 587 C CA . SER A 1 86 ? 7.582 6.359 3.477 1 98.94 86 SER A CA 1
ATOM 588 C C . SER A 1 86 ? 8.188 6.895 4.77 1 98.94 86 SER A C 1
ATOM 590 O O . SER A 1 86 ? 7.68 7.867 5.34 1 98.94 86 SER A O 1
ATOM 592 N N . LEU A 1 87 ? 9.211 6.266 5.207 1 98.94 87 LEU A N 1
ATOM 593 C CA . LEU A 1 87 ? 9.93 6.617 6.426 1 98.94 87 LEU A CA 1
ATOM 594 C C . LEU A 1 87 ? 11.391 6.961 6.121 1 98.94 87 LEU A C 1
ATOM 596 O O . LEU A 1 87 ? 12.031 6.289 5.305 1 98.94 87 LEU A O 1
ATOM 600 N N . PHE A 1 88 ? 11.922 7.941 6.777 1 98.94 88 PHE A N 1
ATOM 601 C CA . PHE A 1 88 ? 13.297 8.383 6.59 1 98.94 88 PHE A CA 1
ATOM 602 C C . PHE A 1 88 ? 13.984 8.602 7.934 1 98.94 88 PHE A C 1
ATOM 604 O O . PHE A 1 88 ? 13.375 9.125 8.867 1 98.94 88 PHE A O 1
ATOM 611 N N . ALA A 1 89 ? 15.219 8.242 7.988 1 98.81 89 ALA A N 1
ATOM 612 C CA . ALA A 1 89 ? 16.078 8.656 9.094 1 98.81 89 ALA A CA 1
ATOM 613 C C . ALA A 1 89 ? 16.641 10.055 8.859 1 98.81 89 ALA A C 1
ATOM 615 O O . ALA A 1 89 ? 17.078 10.375 7.754 1 98.81 89 ALA A O 1
ATOM 616 N N . ILE A 1 90 ? 16.578 10.852 9.883 1 98.44 90 ILE A N 1
ATOM 617 C CA . ILE A 1 90 ? 17.156 12.195 9.844 1 98.44 90 ILE A CA 1
ATOM 618 C C . ILE A 1 90 ? 18.578 12.164 10.414 1 98.44 90 ILE A C 1
ATOM 620 O O . ILE A 1 90 ? 18.781 11.68 11.531 1 98.44 90 ILE A O 1
ATOM 624 N N . ASN A 1 91 ? 19.516 12.672 9.664 1 97.06 91 ASN A N 1
ATOM 625 C CA . ASN A 1 91 ? 20.828 12.93 10.234 1 97.06 91 ASN A CA 1
ATOM 626 C C . ASN A 1 91 ? 20.812 14.133 11.164 1 97.06 91 ASN A C 1
ATOM 628 O O . ASN A 1 91 ? 20.656 15.273 10.711 1 97.06 91 ASN A O 1
ATOM 632 N N . PRO A 1 92 ? 20.984 13.945 12.43 1 93.44 92 PRO A N 1
ATOM 633 C CA . PRO A 1 92 ? 20.844 15.07 13.359 1 93.44 92 PRO A CA 1
ATOM 634 C C . PRO A 1 92 ? 21.875 16.172 13.109 1 93.44 92 PRO A C 1
ATOM 636 O O . PRO A 1 92 ? 21.641 17.328 13.461 1 93.44 92 PRO A O 1
ATOM 639 N N . ASN A 1 93 ? 23 15.859 12.477 1 93.38 93 ASN A N 1
ATOM 640 C CA . ASN A 1 93 ? 24.047 16.844 12.219 1 93.38 93 ASN A CA 1
ATOM 641 C C . ASN A 1 93 ? 23.812 17.562 10.891 1 93.38 93 ASN A C 1
ATOM 643 O O . ASN A 1 93 ? 24.438 18.594 10.625 1 93.38 93 ASN A O 1
ATOM 647 N N . ASP A 1 94 ? 23.062 17.016 10.078 1 96 94 ASP A N 1
ATOM 648 C CA . ASP A 1 94 ? 22.578 17.594 8.828 1 96 94 ASP A CA 1
ATOM 649 C C . ASP A 1 94 ? 21.125 17.234 8.562 1 96 94 ASP A C 1
ATOM 651 O O . ASP A 1 94 ? 20.844 16.375 7.723 1 96 94 ASP A O 1
ATOM 655 N N . PRO A 1 95 ? 20.234 17.953 9.18 1 97.38 95 PRO A N 1
ATOM 656 C CA . PRO A 1 95 ? 18.828 17.516 9.211 1 97.38 95 PRO A CA 1
ATOM 657 C C . PRO A 1 95 ? 18.188 17.484 7.828 1 97.38 95 PRO A C 1
ATOM 659 O O . PRO A 1 95 ? 17.094 16.953 7.664 1 97.38 95 PRO A O 1
ATOM 662 N N . THR A 1 96 ? 18.781 18.031 6.801 1 97.88 96 THR A N 1
ATOM 663 C CA . THR A 1 96 ? 18.219 17.953 5.453 1 97.88 96 THR A CA 1
ATOM 664 C C . THR A 1 96 ? 18.656 16.656 4.777 1 97.88 96 THR A C 1
ATOM 666 O O . THR A 1 96 ? 18.125 16.297 3.721 1 97.88 96 THR A O 1
ATOM 669 N N . ASN A 1 97 ? 19.672 15.977 5.359 1 97.88 97 ASN A N 1
ATOM 670 C CA . ASN A 1 97 ? 20.094 14.672 4.867 1 97.88 97 ASN A CA 1
ATOM 671 C C . ASN A 1 97 ? 19.188 13.555 5.375 1 97.88 97 ASN A C 1
ATOM 673 O O . ASN A 1 97 ? 19.312 13.133 6.527 1 97.88 97 ASN A O 1
ATOM 677 N N . LEU A 1 98 ? 18.328 13.148 4.504 1 98.75 98 LEU A N 1
ATOM 678 C CA . LEU A 1 98 ? 17.344 12.109 4.805 1 98.75 98 LEU A CA 1
ATOM 679 C C . LEU A 1 98 ? 17.703 10.805 4.098 1 98.75 98 LEU A C 1
ATOM 681 O O . LEU A 1 98 ? 18.078 10.812 2.92 1 98.75 98 LEU A O 1
ATOM 685 N N . GLN A 1 99 ? 17.656 9.727 4.832 1 98.75 99 GLN A N 1
ATOM 686 C CA . GLN A 1 99 ? 17.844 8.398 4.258 1 98.75 99 GLN A CA 1
ATOM 687 C C . GLN A 1 99 ? 16.594 7.539 4.445 1 98.75 99 GLN A C 1
ATOM 689 O O . GLN A 1 99 ? 16.141 7.32 5.574 1 98.75 99 GLN A O 1
ATOM 694 N N . MET A 1 100 ? 16.062 7.117 3.355 1 98.62 100 MET A N 1
ATOM 695 C CA . MET A 1 100 ? 14.891 6.258 3.461 1 98.62 100 MET A CA 1
ATOM 696 C C . MET A 1 100 ? 15.203 4.996 4.258 1 98.62 100 MET A C 1
ATOM 698 O O . MET A 1 100 ? 16.234 4.352 4.031 1 98.62 100 MET A O 1
ATOM 702 N N . VAL A 1 101 ? 14.367 4.637 5.191 1 98.69 101 VAL A N 1
ATOM 703 C CA . VAL A 1 101 ? 14.461 3.395 5.953 1 98.69 101 VAL A CA 1
ATOM 704 C C . VAL A 1 101 ? 13.453 2.383 5.414 1 98.69 101 VAL A C 1
ATOM 706 O O . VAL A 1 101 ? 12.242 2.641 5.406 1 98.69 101 VAL A O 1
ATOM 709 N N . GLY A 1 102 ? 14.008 1.201 4.98 1 98 102 GLY A N 1
ATOM 710 C CA . GLY A 1 102 ? 13.148 0.242 4.309 1 98 102 GLY A CA 1
ATOM 711 C C . GLY A 1 102 ? 12.688 0.712 2.941 1 98 102 GLY A C 1
ATOM 712 O O . GLY A 1 102 ? 13.484 1.225 2.152 1 98 102 GLY A O 1
ATOM 713 N N . LYS A 1 103 ? 11.383 0.349 2.617 1 98.5 103 LYS A N 1
ATOM 714 C CA . LYS A 1 103 ? 10.703 0.708 1.376 1 98.5 103 LYS A CA 1
ATOM 715 C C . LYS A 1 103 ? 9.336 1.326 1.655 1 98.5 103 LYS A C 1
ATOM 717 O O . LYS A 1 103 ? 8.828 1.251 2.779 1 98.5 103 LYS A O 1
ATOM 722 N N . PRO A 1 104 ? 8.75 2.055 0.631 1 98.88 104 PRO A N 1
ATOM 723 C CA . PRO A 1 104 ? 7.363 2.484 0.833 1 98.88 104 PRO A CA 1
ATOM 724 C C . PRO A 1 104 ? 6.43 1.325 1.172 1 98.88 104 PRO A C 1
ATOM 726 O O . PRO A 1 104 ? 6.531 0.251 0.573 1 98.88 104 PRO A O 1
ATOM 729 N N . VAL A 1 105 ? 5.562 1.543 2.166 1 98.88 105 VAL A N 1
ATOM 730 C CA . VAL A 1 105 ? 4.68 0.487 2.646 1 98.88 105 VAL A CA 1
ATOM 731 C C . VAL A 1 105 ? 3.225 0.872 2.385 1 98.88 105 VAL A C 1
ATOM 733 O O . VAL A 1 105 ? 2.861 2.047 2.467 1 98.88 105 VAL A O 1
ATOM 736 N N . GLY A 1 106 ? 2.4 -0.096 2.059 1 98.94 106 GLY A N 1
ATOM 737 C CA . GLY A 1 106 ? 0.979 0.189 1.938 1 98.94 106 GLY A CA 1
ATOM 738 C C . GLY A 1 106 ? 0.391 0.832 3.182 1 98.94 106 GLY A C 1
ATOM 739 O O . GLY A 1 106 ? 0.646 0.38 4.301 1 98.94 106 GLY A O 1
ATOM 740 N N . SER A 1 107 ? -0.417 1.838 3.004 1 98.94 107 SER A N 1
ATOM 741 C CA . SER A 1 107 ? -0.924 2.623 4.125 1 98.94 107 SER A CA 1
ATOM 742 C C . SER A 1 107 ? -2.035 1.883 4.859 1 98.94 107 SER A C 1
ATOM 744 O O . SER A 1 107 ? -2.406 2.258 5.973 1 98.94 107 SER A O 1
ATOM 746 N N . GLY A 1 108 ? -2.586 0.854 4.234 1 98.5 108 GLY A N 1
ATOM 747 C CA . GLY A 1 108 ? -3.719 0.139 4.805 1 98.5 108 GLY A CA 1
ATOM 748 C C . GLY A 1 108 ? -5.059 0.667 4.328 1 98.5 108 GLY A C 1
ATOM 749 O O . GLY A 1 108 ? -6.109 0.191 4.762 1 98.5 108 GLY A O 1
ATOM 750 N N . GLY A 1 109 ? -5.113 1.623 3.49 1 98.62 109 GLY A N 1
ATOM 751 C CA . GLY A 1 109 ? -6.27 2.221 2.846 1 98.62 109 GLY A CA 1
ATOM 752 C C . GLY A 1 109 ? -5.93 2.941 1.556 1 98.62 109 GLY A C 1
ATOM 753 O O . GLY A 1 109 ? -5.043 2.51 0.812 1 98.62 109 GLY A O 1
ATOM 754 N N . GLU A 1 110 ? -6.754 3.893 1.25 1 98.81 110 GLU A N 1
ATOM 755 C CA . GLU A 1 110 ? -6.531 4.633 0.013 1 98.81 110 GLU A CA 1
ATOM 756 C C . GLU A 1 110 ? -6.465 6.137 0.274 1 98.81 110 GLU A C 1
ATOM 758 O O . GLU A 1 110 ? -7.188 6.656 1.127 1 98.81 110 GLU A O 1
ATOM 763 N N . PHE A 1 111 ? -5.559 6.801 -0.509 1 98.75 111 PHE A N 1
ATOM 764 C CA . PHE A 1 111 ? -5.383 8.25 -0.439 1 98.75 111 PHE A CA 1
ATOM 765 C C . PHE A 1 111 ? -4.98 8.68 0.967 1 98.75 111 PHE A C 1
ATOM 767 O O . PHE A 1 111 ? -5.68 9.461 1.607 1 98.75 111 PHE A O 1
ATOM 774 N N . PRO A 1 112 ? -3.812 8.141 1.477 1 98.94 112 PRO A N 1
ATOM 775 C CA . PRO A 1 112 ? -3.344 8.602 2.785 1 98.94 112 PRO A CA 1
ATOM 776 C C . PRO A 1 112 ? -3.029 10.094 2.803 1 98.94 112 PRO A C 1
ATOM 778 O O . PRO A 1 112 ? -2.395 10.609 1.876 1 98.94 112 PRO A O 1
ATOM 781 N N . VAL A 1 113 ? -3.428 10.773 3.941 1 98.94 113 VAL A N 1
ATOM 782 C CA . VAL A 1 113 ? -3.352 12.227 3.852 1 98.94 113 VAL A CA 1
ATOM 783 C C . VAL A 1 113 ? -2.643 12.789 5.082 1 98.94 113 VAL A C 1
ATOM 785 O O . VAL A 1 113 ? -2.211 13.938 5.09 1 98.94 113 VAL A O 1
ATOM 788 N N . SER A 1 114 ? -2.539 12.039 6.148 1 98.94 114 SER A N 1
ATOM 789 C CA . SER A 1 114 ? -1.96 12.531 7.395 1 98.94 114 SER A CA 1
ATOM 790 C C . SER A 1 114 ? -1.276 11.398 8.164 1 98.94 114 SER A C 1
ATOM 792 O O . SER A 1 114 ? -1.676 10.242 8.055 1 98.94 114 SER A O 1
ATOM 794 N N . VAL A 1 115 ? -0.237 11.727 8.883 1 98.94 115 VAL A N 1
ATOM 795 C CA . VAL A 1 115 ? 0.448 10.766 9.734 1 98.94 115 VAL A CA 1
ATOM 796 C C . VAL A 1 115 ? 0.723 11.391 11.102 1 98.94 115 VAL A C 1
ATOM 798 O O . VAL A 1 115 ? 0.781 12.617 11.227 1 98.94 115 VAL A O 1
ATOM 801 N N . ALA A 1 116 ? 0.911 10.562 12.102 1 98.94 116 ALA A N 1
ATOM 802 C CA . ALA A 1 116 ? 1.245 11 13.461 1 98.94 116 ALA A CA 1
ATOM 803 C C . ALA A 1 116 ? 2.164 9.992 14.148 1 98.94 116 ALA A C 1
ATOM 805 O O . ALA A 1 116 ? 1.853 8.797 14.211 1 98.94 116 ALA A O 1
ATOM 806 N N . PHE A 1 117 ? 3.264 10.461 14.688 1 98.81 117 PHE A N 1
ATOM 807 C CA . PHE A 1 117 ? 4.082 9.664 15.594 1 98.81 117 PHE A CA 1
ATOM 808 C C . PHE A 1 117 ? 3.508 9.688 17 1 98.81 117 PHE A C 1
ATOM 810 O O . PHE A 1 117 ? 2.992 10.711 17.453 1 98.81 117 PHE A O 1
ATOM 817 N N . ASN A 1 118 ? 3.609 8.539 17.625 1 98.38 118 ASN A N 1
ATOM 818 C CA . ASN A 1 118 ? 3.373 8.617 19.062 1 98.38 118 ASN A CA 1
ATOM 819 C C . ASN A 1 118 ? 4.516 9.336 19.781 1 98.38 118 ASN A C 1
ATOM 821 O O . ASN A 1 118 ? 5.488 9.75 19.156 1 98.38 118 ASN A O 1
ATOM 825 N N . LYS A 1 119 ? 4.395 9.477 21.062 1 96.44 119 LYS A N 1
ATOM 826 C CA . LYS A 1 119 ? 5.258 10.352 21.859 1 96.44 119 LYS A CA 1
ATOM 827 C C . LYS A 1 119 ? 6.719 9.938 21.734 1 96.44 119 LYS A C 1
ATOM 829 O O . LYS A 1 119 ? 7.605 10.781 21.609 1 96.44 119 LYS A O 1
ATOM 834 N N . ASP A 1 120 ? 7.02 8.664 21.766 1 96.44 120 ASP A N 1
ATOM 835 C CA . ASP A 1 120 ? 8.414 8.227 21.766 1 96.44 120 ASP A CA 1
ATOM 836 C C . ASP A 1 120 ? 8.875 7.848 20.359 1 96.44 120 ASP A C 1
ATOM 838 O O . ASP A 1 120 ? 9.977 7.32 20.188 1 96.44 120 ASP A O 1
ATOM 842 N N . GLY A 1 121 ? 8.047 8.016 19.406 1 97.94 121 GLY A N 1
ATOM 843 C CA . GLY A 1 121 ? 8.438 7.828 18.016 1 97.94 121 GLY A CA 1
ATOM 844 C C . GLY A 1 121 ? 8.508 6.367 17.609 1 97.94 121 GLY A C 1
ATOM 845 O O . GLY A 1 121 ? 9.055 6.039 16.562 1 97.94 121 GLY A O 1
ATOM 846 N N . SER A 1 122 ? 7.93 5.449 18.375 1 98.31 122 SER A N 1
ATOM 847 C CA . SER A 1 122 ? 8.039 4.02 18.109 1 98.31 122 SER A CA 1
ATOM 848 C C . SER A 1 122 ? 6.859 3.523 17.266 1 98.31 122 SER A C 1
ATOM 850 O O . SER A 1 122 ? 6.883 2.4 16.766 1 98.31 122 SER A O 1
ATOM 852 N N . GLN A 1 123 ? 5.84 4.355 17.156 1 98.75 123 GLN A N 1
ATOM 853 C CA . GLN A 1 123 ? 4.633 4.023 16.406 1 98.75 123 GLN A CA 1
ATOM 854 C C . GLN A 1 123 ? 4.219 5.176 15.5 1 98.75 123 GLN A C 1
ATOM 856 O O . GLN A 1 123 ? 4.297 6.34 15.883 1 98.75 123 GLN A O 1
ATOM 861 N N . LEU A 1 124 ? 3.881 4.855 14.289 1 98.94 124 LEU A N 1
ATOM 862 C CA . LEU A 1 124 ? 3.338 5.809 13.328 1 98.94 124 LEU A CA 1
ATOM 863 C C . LEU A 1 124 ? 1.937 5.398 12.891 1 98.94 124 LEU A C 1
ATOM 865 O O . LEU A 1 124 ? 1.712 4.246 12.508 1 98.94 124 LEU A O 1
ATOM 869 N N . CYS A 1 125 ? 0.981 6.285 12.969 1 98.94 125 CYS A N 1
ATOM 870 C CA . CYS A 1 125 ? -0.361 6.027 12.461 1 98.94 125 CYS A CA 1
ATOM 871 C C . CYS A 1 125 ? -0.669 6.918 11.266 1 98.94 125 CYS A C 1
ATOM 873 O O . CYS A 1 125 ? -0.197 8.055 11.188 1 98.94 125 CYS A O 1
ATOM 875 N N . ALA A 1 126 ? -1.395 6.391 10.367 1 98.94 126 ALA A N 1
ATOM 876 C CA . ALA A 1 126 ? -1.79 7.105 9.156 1 98.94 126 ALA A CA 1
ATOM 877 C C . ALA A 1 126 ? -3.307 7.242 9.07 1 98.94 126 ALA A C 1
ATOM 879 O O . ALA A 1 126 ? -4.043 6.414 9.609 1 98.94 126 ALA A O 1
ATOM 880 N N . LEU A 1 127 ? -3.717 8.312 8.445 1 99 127 LEU A N 1
ATOM 881 C CA . LEU A 1 127 ? -5.117 8.57 8.125 1 99 127 LEU A CA 1
ATOM 882 C C . LEU A 1 127 ? -5.359 8.477 6.625 1 99 127 LEU A C 1
ATOM 884 O O . LEU A 1 127 ? -4.75 9.211 5.844 1 99 127 LEU A O 1
ATOM 888 N N . ASN A 1 128 ? -6.23 7.527 6.223 1 98.94 128 ASN A N 1
ATOM 889 C CA . ASN A 1 128 ? -6.617 7.34 4.832 1 98.94 128 ASN A CA 1
ATOM 890 C C . ASN A 1 128 ? -7.949 8.016 4.52 1 98.94 128 ASN A C 1
ATOM 892 O O . ASN A 1 128 ? -8.93 7.824 5.238 1 98.94 128 ASN A O 1
ATOM 896 N N . GLY A 1 129 ? -7.98 8.789 3.379 1 98.81 129 GLY A N 1
ATOM 897 C CA . GLY A 1 129 ? -9.156 9.609 3.123 1 98.81 129 GLY A CA 1
ATOM 898 C C . GLY A 1 129 ? -9.891 9.219 1.854 1 98.81 129 GLY A C 1
ATOM 899 O O . GLY A 1 129 ? -10.82 9.906 1.433 1 98.81 129 GLY A O 1
ATOM 900 N N . GLY A 1 130 ? -9.5 8.125 1.212 1 98.5 130 GLY A N 1
ATOM 901 C CA . GLY A 1 130 ? -10.117 7.699 -0.035 1 98.5 130 GLY A CA 1
ATOM 902 C C . GLY A 1 130 ? -11.344 6.832 0.171 1 98.5 130 GLY A C 1
ATOM 903 O O . GLY A 1 130 ? -12.047 6.969 1.177 1 98.5 130 GLY A O 1
ATOM 904 N N . ALA A 1 131 ? -11.664 6.023 -0.867 1 98.12 131 ALA A N 1
ATOM 905 C CA . ALA A 1 131 ? -12.812 5.121 -0.792 1 98.12 131 ALA A CA 1
ATOM 906 C C . ALA A 1 131 ? -12.656 4.133 0.361 1 98.12 131 ALA A C 1
ATOM 908 O O . ALA A 1 131 ? -13.648 3.752 0.993 1 98.12 131 ALA A O 1
ATOM 909 N N . ILE A 1 132 ? -11.414 3.693 0.53 1 97.75 132 ILE A N 1
ATOM 910 C CA . ILE A 1 132 ? -11.078 2.908 1.711 1 97.75 132 ILE A CA 1
ATOM 911 C C . ILE A 1 132 ? -10.438 3.812 2.766 1 97.75 132 ILE A C 1
ATOM 913 O O . ILE A 1 132 ? -9.227 4.016 2.768 1 97.75 132 ILE A O 1
ATOM 917 N N . ASN A 1 133 ? -11.289 4.352 3.666 1 98.69 133 ASN A N 1
ATOM 918 C CA . ASN A 1 133 ? -10.836 5.355 4.625 1 98.69 133 ASN A CA 1
ATOM 919 C C . ASN A 1 133 ? -10.836 4.805 6.051 1 98.69 133 ASN A C 1
ATOM 921 O O . ASN A 1 133 ? -11.555 3.857 6.355 1 98.69 133 ASN A O 1
ATOM 925 N N . GLY A 1 134 ? -10.031 5.434 6.875 1 98.81 134 GLY A N 1
ATOM 926 C CA . GLY A 1 134 ? -9.773 5.02 8.25 1 98.81 134 GLY A CA 1
ATOM 927 C C . GLY A 1 134 ? -8.344 5.254 8.688 1 98.81 134 GLY A C 1
ATOM 928 O O . GLY A 1 134 ? -7.641 6.094 8.117 1 98.81 134 GLY A O 1
ATOM 929 N N . VAL A 1 135 ? -7.988 4.531 9.812 1 98.94 135 VAL A N 1
ATOM 930 C CA . VAL A 1 135 ? -6.637 4.699 10.336 1 98.94 135 VAL A CA 1
ATOM 931 C C . VAL A 1 135 ? -5.914 3.354 10.344 1 98.94 135 VAL A C 1
ATOM 933 O O . VAL A 1 135 ? -6.551 2.299 10.273 1 98.94 135 VAL A O 1
ATOM 936 N N . ASN A 1 136 ? -4.676 3.398 10.289 1 98.94 136 ASN A N 1
ATOM 937 C CA . ASN A 1 136 ? -3.781 2.256 10.438 1 98.94 136 ASN A CA 1
ATOM 938 C C . ASN A 1 136 ? -2.445 2.666 11.055 1 98.94 136 ASN A C 1
ATOM 940 O O . ASN A 1 136 ? -1.944 3.76 10.789 1 98.94 136 ASN A O 1
ATOM 944 N N . CYS A 1 137 ? -1.885 1.773 11.891 1 98.94 137 CYS A N 1
ATOM 945 C CA . CYS A 1 137 ? -0.625 2.109 12.547 1 98.94 137 CYS A CA 1
ATOM 946 C C . CYS A 1 137 ? 0.454 1.087 12.211 1 98.94 137 CYS A C 1
ATOM 948 O O . CYS A 1 137 ? 0.151 -0.006 11.727 1 98.94 137 CYS A O 1
ATOM 950 N N . PHE A 1 138 ? 1.638 1.451 12.484 1 98.88 138 PHE A N 1
ATOM 951 C CA . PHE A 1 138 ? 2.84 0.689 12.172 1 98.88 138 PHE A CA 1
ATOM 952 C C . PHE A 1 138 ? 3.875 0.819 13.281 1 98.88 138 PHE A C 1
ATOM 954 O O . PHE A 1 138 ? 3.953 1.854 13.945 1 98.88 138 PHE A O 1
ATOM 961 N N . ILE A 1 139 ? 4.68 -0.221 13.438 1 98.69 139 ILE A N 1
ATOM 962 C CA . ILE A 1 139 ? 5.887 -0.125 14.25 1 98.69 139 ILE A CA 1
ATOM 963 C C . ILE A 1 139 ? 6.977 0.605 13.469 1 98.69 139 ILE A C 1
ATOM 965 O O . ILE A 1 139 ? 7.203 0.319 12.289 1 98.69 139 ILE A O 1
ATOM 969 N N . VAL A 1 140 ? 7.617 1.545 14.109 1 98.75 140 VAL A N 1
ATOM 970 C CA . VAL A 1 140 ? 8.758 2.236 13.508 1 98.75 140 VAL A CA 1
ATOM 971 C C . VAL A 1 140 ? 10.039 1.472 13.82 1 98.75 140 VAL A C 1
ATOM 973 O O . VAL A 1 140 ? 10.531 1.491 14.953 1 98.75 140 VAL A O 1
ATOM 976 N N . ASP A 1 141 ? 10.562 0.812 12.805 1 97.81 141 ASP A N 1
ATOM 977 C CA . ASP A 1 141 ? 11.789 0.04 12.938 1 97.81 141 ASP A CA 1
ATOM 978 C C . ASP A 1 141 ? 12.953 0.727 12.219 1 97.81 141 ASP A C 1
ATOM 980 O O . ASP A 1 141 ? 12.844 1.062 11.031 1 97.81 141 ASP A O 1
ATOM 984 N N . LYS A 1 142 ? 14.062 0.913 12.836 1 96.06 142 LYS A N 1
ATOM 985 C CA . LYS A 1 142 ? 15.172 1.71 12.328 1 96.06 142 LYS A CA 1
ATOM 986 C C . LYS A 1 142 ? 15.875 1 11.172 1 96.06 142 LYS A C 1
ATOM 988 O O . LYS A 1 142 ? 16.656 1.614 10.445 1 96.06 142 LYS A O 1
ATOM 993 N N . GLN A 1 143 ? 15.641 -0.268 11.016 1 94.5 143 GLN A N 1
ATOM 994 C CA . GLN A 1 143 ? 16.266 -1.023 9.945 1 94.5 143 GLN A CA 1
ATOM 995 C C . GLN A 1 143 ? 15.25 -1.426 8.883 1 94.5 143 GLN A C 1
ATOM 997 O O . GLN A 1 143 ? 15.461 -1.196 7.688 1 94.5 143 GLN A O 1
ATOM 1002 N N . LYS A 1 144 ? 14.078 -1.862 9.297 1 94.94 144 LYS A N 1
ATOM 1003 C CA . LYS A 1 144 ? 13.094 -2.432 8.375 1 94.94 144 LYS A CA 1
ATOM 1004 C C . LYS A 1 144 ? 12.133 -1.362 7.863 1 94.94 144 LYS A C 1
ATOM 1006 O O . LYS A 1 144 ? 11.414 -1.58 6.883 1 94.94 144 LYS A O 1
ATOM 1011 N N . GLY A 1 145 ? 12.125 -0.225 8.578 1 98.19 145 GLY A N 1
ATOM 1012 C CA . GLY A 1 145 ? 11.125 0.78 8.258 1 98.19 145 GLY A CA 1
ATOM 1013 C C . GLY A 1 145 ? 9.812 0.572 8.984 1 98.19 145 GLY A C 1
ATOM 1014 O O . GLY A 1 145 ? 9.805 0.268 10.18 1 98.19 145 GLY A O 1
ATOM 1015 N N . LEU A 1 146 ? 8.734 0.809 8.258 1 98.81 146 LEU A N 1
ATOM 1016 C CA . LEU A 1 146 ? 7.402 0.654 8.844 1 98.81 146 LEU A CA 1
ATOM 1017 C C . LEU A 1 146 ? 6.945 -0.799 8.773 1 98.81 146 LEU A C 1
ATOM 1019 O O . LEU A 1 146 ? 6.863 -1.375 7.684 1 98.81 146 LEU A O 1
ATOM 1023 N N . VAL A 1 147 ? 6.66 -1.36 9.938 1 98 147 VAL A N 1
ATOM 1024 C CA . VAL A 1 147 ? 6.258 -2.76 10.039 1 98 147 VAL A CA 1
ATOM 1025 C C . VAL A 1 147 ? 4.797 -2.846 10.469 1 98 147 VAL A C 1
ATOM 1027 O O . VAL A 1 147 ? 4.352 -2.094 11.344 1 98 147 VAL A O 1
ATOM 1030 N N . SER A 1 148 ? 4.055 -3.756 9.875 1 97.19 148 SER A N 1
ATOM 1031 C CA . SER A 1 148 ? 2.643 -3.93 10.195 1 97.19 148 SER A CA 1
ATOM 1032 C C . SER A 1 148 ? 2.438 -4.152 11.688 1 97.19 148 SER A C 1
ATOM 1034 O O . SER A 1 148 ? 3.238 -4.832 12.336 1 97.19 148 SER A O 1
ATOM 1036 N N . MET A 1 149 ? 1.379 -3.566 12.141 1 97.69 149 MET A N 1
ATOM 1037 C CA . MET A 1 149 ? 0.983 -3.709 13.539 1 97.69 149 MET A CA 1
ATOM 1038 C C . MET A 1 149 ? -0.428 -4.277 13.648 1 97.69 149 MET A C 1
ATOM 1040 O O . MET A 1 149 ? -1.366 -3.744 13.055 1 97.69 149 MET A O 1
ATOM 1044 N N . ALA A 1 150 ? -0.577 -5.301 14.469 1 96.06 150 ALA A N 1
ATOM 1045 C CA . ALA A 1 150 ? -1.862 -5.988 14.586 1 96.06 150 ALA A CA 1
ATOM 1046 C C . ALA A 1 150 ? -2.895 -5.105 15.281 1 96.06 150 ALA A C 1
ATOM 1048 O O . ALA A 1 150 ? -2.557 -4.34 16.188 1 96.06 150 ALA A O 1
ATOM 1049 N N . ASN A 1 151 ? -4.172 -5.207 14.852 1 97.81 151 ASN A N 1
ATOM 1050 C CA . ASN A 1 151 ? -5.34 -4.641 15.516 1 97.81 151 ASN A CA 1
ATOM 1051 C C . ASN A 1 151 ? -5.285 -3.115 15.539 1 97.81 151 ASN A C 1
ATOM 1053 O O . ASN A 1 151 ? -5.652 -2.488 16.531 1 97.81 151 ASN A O 1
ATOM 1057 N N . THR A 1 152 ? -4.812 -2.551 14.438 1 98.69 152 THR A N 1
ATOM 1058 C CA . THR A 1 152 ? -4.758 -1.094 14.391 1 98.69 152 THR A CA 1
ATOM 1059 C C . THR A 1 152 ? -5.492 -0.56 13.164 1 98.69 152 THR A C 1
ATOM 1061 O O . THR A 1 152 ? -5.781 0.635 13.078 1 98.69 152 THR A O 1
ATOM 1064 N N . ASN A 1 153 ? -5.75 -1.396 12.156 1 98.44 153 ASN A N 1
ATOM 1065 C CA . ASN A 1 153 ? -6.527 -0.957 11.008 1 98.44 153 ASN A CA 1
ATOM 1066 C C . ASN A 1 153 ? -8.008 -0.82 11.352 1 98.44 153 ASN A C 1
ATOM 1068 O O . ASN A 1 153 ? -8.664 -1.808 11.68 1 98.44 153 ASN A O 1
ATOM 1072 N N . ARG A 1 154 ? -8.5 0.459 11.375 1 98.81 154 ARG A N 1
ATOM 1073 C CA . ARG A 1 154 ? -9.867 0.766 11.781 1 98.81 154 ARG A CA 1
ATOM 1074 C C . ARG A 1 154 ? -10.562 1.651 10.758 1 98.81 154 ARG A C 1
ATOM 1076 O O . ARG A 1 154 ? -10.039 2.697 10.375 1 98.81 154 ARG A O 1
ATOM 1083 N N . ALA A 1 155 ? -11.781 1.264 10.336 1 98.25 155 ALA A N 1
ATOM 1084 C CA . ALA A 1 155 ? -12.516 1.964 9.281 1 98.25 155 ALA A CA 1
ATOM 1085 C C . ALA A 1 155 ? -13.352 3.104 9.867 1 98.25 155 ALA A C 1
ATOM 1087 O O . ALA A 1 155 ? -13.914 2.979 10.953 1 98.25 155 ALA A O 1
ATOM 1088 N N . LEU A 1 156 ? -13.398 4.18 9.078 1 98.75 156 LEU A N 1
ATOM 1089 C CA . LEU A 1 156 ? -14.32 5.273 9.391 1 98.75 156 LEU A CA 1
ATOM 1090 C C . LEU A 1 156 ? -15.641 5.09 8.656 1 98.75 156 LEU A C 1
ATOM 1092 O O . LEU A 1 156 ? -16.672 5.637 9.078 1 98.75 156 LEU A O 1
ATOM 1096 N N . LYS A 1 157 ? -15.633 4.395 7.52 1 97.12 157 LYS A N 1
ATOM 1097 C CA . LYS A 1 157 ? -16.797 4.062 6.699 1 97.12 157 LYS A CA 1
ATOM 1098 C C . LYS A 1 157 ? -17.453 5.328 6.148 1 97.12 157 LYS A C 1
ATOM 1100 O O . LYS A 1 157 ? -18.688 5.438 6.137 1 97.12 157 LYS A O 1
ATOM 1105 N N . LEU A 1 158 ? -16.656 6.301 5.797 1 98.38 158 LEU A N 1
ATOM 1106 C CA . LEU A 1 158 ? -17.141 7.5 5.125 1 98.38 158 LEU A CA 1
ATOM 1107 C C . LEU A 1 158 ? -17.422 7.223 3.652 1 98.38 158 LEU A C 1
ATOM 1109 O O . LEU A 1 158 ? -16.734 6.41 3.029 1 98.38 158 LEU A O 1
ATOM 1113 N N . ASN A 1 159 ? -18.453 7.891 3.127 1 96.5 159 ASN A N 1
ATOM 1114 C CA . ASN A 1 159 ? -18.703 7.832 1.692 1 96.5 159 ASN A CA 1
ATOM 1115 C C . ASN A 1 159 ? -17.75 8.727 0.913 1 96.5 159 ASN A C 1
ATOM 1117 O O . ASN A 1 159 ? -18.016 9.922 0.729 1 96.5 159 ASN A O 1
ATOM 1121 N N . GLN A 1 160 ? -16.688 8.156 0.434 1 97.75 160 GLN A N 1
ATOM 1122 C CA . GLN A 1 160 ? -15.633 8.898 -0.256 1 97.75 160 GLN A CA 1
ATOM 1123 C C . GLN A 1 160 ? -15.18 8.164 -1.52 1 97.75 160 GLN A C 1
ATOM 1125 O O . GLN A 1 160 ? -15.562 7.016 -1.745 1 97.75 160 GLN A O 1
ATOM 1130 N N . THR A 1 161 ? -14.414 8.82 -2.342 1 97.44 161 THR A N 1
ATOM 1131 C CA . THR A 1 161 ? -13.844 8.273 -3.566 1 97.44 161 THR A CA 1
ATOM 1132 C C . THR A 1 161 ? -12.32 8.289 -3.512 1 97.44 161 THR A C 1
ATOM 1134 O O . THR A 1 161 ? -11.734 8.867 -2.594 1 97.44 161 THR A O 1
ATOM 1137 N N . THR A 1 162 ? -11.648 7.672 -4.418 1 97.75 162 THR A N 1
ATOM 1138 C CA . THR A 1 162 ? -10.211 7.785 -4.645 1 97.75 162 THR A CA 1
ATOM 1139 C C . THR A 1 162 ? -9.922 8.289 -6.059 1 97.75 162 THR A C 1
ATOM 1141 O O . THR A 1 162 ? -10.266 7.621 -7.039 1 97.75 162 THR A O 1
ATOM 1144 N N . PRO A 1 163 ? -9.305 9.492 -6.215 1 97.38 163 PRO A N 1
ATOM 1145 C CA . PRO A 1 163 ? -8.93 10.406 -5.129 1 97.38 163 PRO A CA 1
ATOM 1146 C C . PRO A 1 163 ? -10.133 10.898 -4.332 1 97.38 163 PRO A C 1
ATOM 1148 O O . PRO A 1 163 ? -11.273 10.812 -4.801 1 97.38 163 PRO A O 1
ATOM 1151 N N . ALA A 1 164 ? -9.844 11.383 -3.211 1 97.94 164 ALA A N 1
ATOM 1152 C CA . ALA A 1 164 ? -10.898 11.875 -2.332 1 97.94 164 ALA A CA 1
ATOM 1153 C C . ALA A 1 164 ? -11.547 13.133 -2.898 1 97.94 164 ALA A C 1
ATOM 1155 O O . ALA A 1 164 ? -10.867 13.969 -3.494 1 97.94 164 ALA A O 1
ATOM 1156 N N . THR A 1 165 ? -12.844 13.227 -2.639 1 96.88 165 THR A N 1
ATOM 1157 C CA . THR A 1 165 ? -13.555 14.477 -2.887 1 96.88 165 THR A CA 1
ATOM 1158 C C . THR A 1 165 ? -13.609 15.328 -1.622 1 96.88 165 THR A C 1
ATOM 1160 O O . THR A 1 165 ? -13.711 14.797 -0.514 1 96.88 165 THR A O 1
ATOM 1163 N N . GLY A 1 166 ? -13.547 16.594 -1.741 1 93.94 166 GLY A N 1
ATOM 1164 C CA . GLY A 1 166 ? -13.641 17.5 -0.606 1 93.94 166 GLY A CA 1
ATOM 1165 C C . GLY A 1 166 ? -13.836 18.953 -1.014 1 93.94 166 GLY A C 1
ATOM 1166 O O . GLY A 1 166 ? -14.094 19.234 -2.184 1 93.94 166 GLY A O 1
ATOM 1167 N N . PRO A 1 167 ? -13.578 19.844 0.02 1 94.44 167 PRO A N 1
ATOM 1168 C CA . PRO A 1 167 ? -13.125 19.578 1.386 1 94.44 167 PRO A CA 1
ATOM 1169 C C . PRO A 1 167 ? -14.219 18.984 2.271 1 94.44 167 PRO A C 1
ATOM 1171 O O . PRO A 1 167 ? -13.93 18.188 3.164 1 94.44 167 PRO A O 1
ATOM 1174 N N . ALA A 1 168 ? -15.531 19.328 2.082 1 95.75 168 ALA A N 1
ATOM 1175 C CA . ALA A 1 168 ? -16.609 18.844 2.938 1 95.75 168 ALA A CA 1
ATOM 1176 C C . ALA A 1 168 ? -16.703 17.312 2.891 1 95.75 168 ALA A C 1
ATOM 1178 O O . ALA A 1 168 ? -16.562 16.719 1.824 1 95.75 168 ALA A O 1
ATOM 1179 N N . GLY A 1 169 ? -16.859 16.781 4.062 1 97.31 169 GLY A N 1
ATOM 1180 C CA . GLY A 1 169 ? -17.062 15.344 4.172 1 97.31 169 GLY A CA 1
ATOM 1181 C C . GLY A 1 169 ? -15.773 14.547 4.18 1 97.31 169 GLY A C 1
ATOM 1182 O O . GLY A 1 169 ? -15.789 13.328 4.363 1 97.31 169 GLY A O 1
ATOM 1183 N N . SER A 1 170 ? -14.617 15.172 4.043 1 98.31 170 SER A N 1
ATOM 1184 C CA . SER A 1 170 ? -13.328 14.492 4.004 1 98.31 170 SER A CA 1
ATOM 1185 C C . SER A 1 170 ? -12.672 14.477 5.379 1 98.31 170 SER A C 1
ATOM 1187 O O . SER A 1 170 ? -13.062 15.234 6.27 1 98.31 170 SER A O 1
ATOM 1189 N N . VAL A 1 171 ? -11.703 13.57 5.562 1 98.81 171 VAL A N 1
ATOM 1190 C CA . VAL A 1 171 ? -10.867 13.57 6.758 1 98.81 171 VAL A CA 1
ATOM 1191 C C . VAL A 1 171 ? -9.812 14.664 6.66 1 98.81 171 VAL A C 1
ATOM 1193 O O . VAL A 1 171 ? -9.492 15.133 5.562 1 98.81 171 VAL A O 1
ATOM 1196 N N . SER A 1 172 ? -9.195 15.039 7.844 1 98.62 172 SER A N 1
ATOM 1197 C CA . SER A 1 172 ? -8.328 16.219 7.758 1 98.62 172 SER A CA 1
ATOM 1198 C C . SER A 1 172 ? -7.023 15.992 8.508 1 98.62 172 SER A C 1
ATOM 1200 O O . SER A 1 172 ? -5.973 16.484 8.102 1 98.62 172 SER A O 1
ATOM 1202 N N . HIS A 1 173 ? -7.062 15.367 9.641 1 98.94 173 HIS A N 1
ATOM 1203 C CA . HIS A 1 173 ? -5.875 15.328 10.484 1 98.94 173 HIS A CA 1
ATOM 1204 C C . HIS A 1 173 ? -5.934 14.172 11.469 1 98.94 173 HIS A C 1
ATOM 1206 O O . HIS A 1 173 ? -7.008 13.82 11.961 1 98.94 173 HIS A O 1
ATOM 1212 N N . ILE A 1 174 ? -4.797 13.562 11.727 1 98.94 174 ILE A N 1
ATOM 1213 C CA . ILE A 1 174 ? -4.68 12.531 12.75 1 98.94 174 ILE A CA 1
ATOM 1214 C C . ILE A 1 174 ? -3.633 12.945 13.781 1 98.94 174 ILE A C 1
ATOM 1216 O O . ILE A 1 174 ? -2.562 13.438 13.422 1 98.94 174 ILE A O 1
ATOM 1220 N N . VAL A 1 175 ? -3.967 12.812 15.117 1 98.81 175 VAL A N 1
ATOM 1221 C CA . VAL A 1 175 ? -3.023 13.125 16.188 1 98.81 175 VAL A CA 1
ATOM 1222 C C . VAL A 1 175 ? -3.225 12.164 17.344 1 98.81 175 VAL A C 1
ATOM 1224 O O . VAL A 1 175 ? -4.289 11.555 17.484 1 98.81 175 VAL A O 1
ATOM 1227 N N . PHE A 1 176 ? -2.205 12.016 18.141 1 98.25 176 PHE A N 1
ATOM 1228 C CA . PHE A 1 176 ? -2.357 11.414 19.469 1 98.25 176 PHE A CA 1
ATOM 1229 C C . PHE A 1 176 ? -2.709 12.469 20.5 1 98.25 176 PHE A C 1
ATOM 1231 O O . PHE A 1 176 ? -2.234 13.602 20.438 1 98.25 176 PHE A O 1
ATOM 1238 N N . SER A 1 177 ? -3.52 12.016 21.484 1 96.88 177 SER A N 1
ATOM 1239 C CA . SER A 1 177 ? -3.73 12.883 22.641 1 96.88 177 SER A CA 1
ATOM 1240 C C . SER A 1 177 ? -2.434 13.094 23.406 1 96.88 177 SER A C 1
ATOM 1242 O O . SER A 1 177 ? -1.452 12.383 23.203 1 96.88 177 SER A O 1
ATOM 1244 N N . GLU A 1 178 ? -2.49 14.094 24.266 1 94.25 178 GLU A N 1
ATOM 1245 C CA . GLU A 1 178 ? -1.291 14.461 25.016 1 94.25 178 GLU A CA 1
ATOM 1246 C C . GLU A 1 178 ? -0.764 13.281 25.828 1 94.25 178 GLU A C 1
ATOM 1248 O O . GLU A 1 178 ? 0.448 13.078 25.922 1 94.25 178 GLU A O 1
ATOM 1253 N N . ASP A 1 179 ? -1.63 12.484 26.391 1 93.62 179 ASP A N 1
ATOM 1254 C CA . ASP A 1 179 ? -1.225 11.383 27.266 1 93.62 179 ASP A CA 1
ATOM 1255 C C . ASP A 1 179 ? -0.977 10.109 26.453 1 93.62 179 ASP A C 1
ATOM 1257 O O . ASP A 1 179 ? -0.596 9.078 27.016 1 93.62 179 ASP A O 1
ATOM 1261 N N . GLY A 1 180 ? -1.235 10.141 25.219 1 95.25 180 GLY A N 1
ATOM 1262 C CA . GLY A 1 180 ? -0.958 9.008 24.344 1 95.25 180 GLY A CA 1
ATOM 1263 C C . GLY A 1 180 ? -2.008 7.918 24.438 1 95.25 180 GLY A C 1
ATOM 1264 O O . GLY A 1 180 ? -1.859 6.855 23.828 1 95.25 180 GLY A O 1
ATOM 1265 N N . LYS A 1 181 ? -3.125 8.156 25.047 1 96.88 181 LYS A N 1
ATOM 1266 C CA . LYS A 1 181 ? -4.105 7.109 25.312 1 96.88 181 LYS A CA 1
ATOM 1267 C C . LYS A 1 181 ? -5.234 7.148 24.297 1 96.88 181 LYS A C 1
ATOM 1269 O O . LYS A 1 181 ? -6.09 6.258 24.266 1 96.88 181 LYS A O 1
ATOM 1274 N N . THR A 1 182 ? -5.223 8.141 23.484 1 98 182 THR A N 1
ATOM 1275 C CA . THR A 1 182 ? -6.266 8.289 22.469 1 98 182 THR A CA 1
ATOM 1276 C C . THR A 1 182 ? -5.66 8.695 21.125 1 98 182 THR A C 1
ATOM 1278 O O . THR A 1 182 ? -4.805 9.586 21.062 1 98 182 THR A O 1
ATOM 1281 N N . LEU A 1 183 ? -6.008 8.023 20.062 1 98.81 183 LEU A N 1
ATOM 1282 C CA . LEU A 1 183 ? -5.766 8.445 18.688 1 98.81 183 LEU A CA 1
ATOM 1283 C C . LEU A 1 183 ? -6.992 9.156 18.109 1 98.81 183 LEU A C 1
ATOM 1285 O O . LEU A 1 183 ? -8.102 8.633 18.172 1 98.81 183 LEU A O 1
ATOM 1289 N N . VAL A 1 184 ? -6.809 10.367 17.562 1 98.88 184 VAL A N 1
ATOM 1290 C CA . VAL A 1 184 ? -7.945 11.188 17.156 1 98.88 184 VAL A CA 1
ATOM 1291 C C . VAL A 1 184 ? -7.809 11.57 15.688 1 98.88 184 VAL A C 1
ATOM 1293 O O . VAL A 1 184 ? -6.73 11.977 15.242 1 98.88 184 VAL A O 1
ATOM 1296 N N . ALA A 1 185 ? -8.852 11.391 14.938 1 98.94 185 ALA A N 1
ATOM 1297 C CA . ALA A 1 185 ? -8.953 11.883 13.57 1 98.94 185 ALA A CA 1
ATOM 1298 C C . ALA A 1 185 ? -10.086 12.898 13.438 1 98.94 185 ALA A C 1
ATOM 1300 O O . ALA A 1 185 ? -11.156 12.727 14.016 1 98.94 185 ALA A O 1
ATOM 1301 N N . SER A 1 186 ? -9.828 13.977 12.742 1 98.88 186 SER A N 1
ATOM 1302 C CA . SER A 1 186 ? -10.891 14.945 12.477 1 98.88 186 SER A CA 1
ATOM 1303 C C . SER A 1 186 ? -11.555 14.688 11.133 1 98.88 186 SER A C 1
ATOM 1305 O O . SER A 1 186 ? -10.875 14.391 10.148 1 98.88 186 SER A O 1
ATOM 1307 N N . VAL A 1 187 ? -12.867 14.734 11.086 1 98.88 187 VAL A N 1
ATOM 1308 C CA . VAL A 1 187 ? -13.695 14.539 9.898 1 98.88 187 VAL A CA 1
ATOM 1309 C C . VAL A 1 187 ? -14.578 15.773 9.68 1 98.88 187 VAL A C 1
ATOM 1311 O O . VAL A 1 187 ? -15.383 16.141 10.539 1 98.88 187 VAL A O 1
ATOM 1314 N N . LYS A 1 188 ? -14.398 16.406 8.523 1 98.62 188 LYS A N 1
ATOM 1315 C CA . LYS A 1 188 ? -15.203 17.578 8.188 1 98.62 188 LYS A CA 1
ATOM 1316 C C . LYS A 1 188 ? -16.641 17.188 7.875 1 98.62 188 LYS A C 1
ATOM 1318 O O . LYS A 1 188 ? -16.891 16.172 7.227 1 98.62 188 LYS A O 1
ATOM 1323 N N . GLY A 1 189 ? -17.562 18.062 8.312 1 98.06 189 GLY A N 1
ATOM 1324 C CA . GLY A 1 189 ? -18.969 17.828 7.996 1 98.06 189 GLY A CA 1
ATOM 1325 C C . GLY A 1 189 ? -19.344 18.266 6.59 1 98.06 189 GLY A C 1
ATOM 1326 O O . GLY A 1 189 ? -18.5 18.781 5.852 1 98.06 189 GLY A O 1
ATOM 1327 N N . VAL A 1 190 ? -20.531 17.891 6.23 1 97.06 190 VAL A N 1
ATOM 1328 C CA . VAL A 1 190 ? -21.203 18.438 5.055 1 97.06 190 VAL A CA 1
ATOM 1329 C C . VAL A 1 190 ? -22.312 19.391 5.488 1 97.06 190 VAL A C 1
ATOM 1331 O O . VAL A 1 190 ? -23.422 18.938 5.793 1 97.06 190 VAL A O 1
ATOM 1334 N N . PRO A 1 191 ? -22.031 20.594 5.477 1 93.31 191 PRO A N 1
ATOM 1335 C CA . PRO A 1 191 ? -23.047 21.516 6.004 1 93.31 191 PRO A CA 1
ATOM 1336 C C . PRO A 1 191 ? -24.422 21.281 5.41 1 93.31 191 PRO A C 1
ATOM 1338 O O . PRO A 1 191 ? -24.562 21.031 4.211 1 93.31 191 PRO A O 1
ATOM 1341 N N . PRO A 1 192 ? -25.438 21.344 6.285 1 94.19 192 PRO A N 1
ATOM 1342 C CA . PRO A 1 192 ? -25.406 21.875 7.648 1 94.19 192 PRO A CA 1
ATOM 1343 C C . PRO A 1 192 ? -25.047 20.812 8.688 1 94.19 192 PRO A C 1
ATOM 1345 O O . PRO A 1 192 ? -25.031 21.109 9.891 1 94.19 192 PRO A O 1
ATOM 1348 N N . THR A 1 193 ? -24.812 19.562 8.289 1 96.75 193 THR A N 1
ATOM 1349 C CA . THR A 1 193 ? -24.469 18.5 9.227 1 96.75 193 THR A CA 1
ATOM 1350 C C . THR A 1 193 ? -23.031 18.641 9.711 1 96.75 193 THR A C 1
ATOM 1352 O O . THR A 1 193 ? -22.109 18.656 8.906 1 96.75 193 THR A O 1
ATOM 1355 N N . PRO A 1 194 ? -22.797 18.828 11.008 1 97.56 194 PRO A N 1
ATOM 1356 C CA . PRO A 1 194 ? -21.438 19 11.531 1 97.56 194 PRO A CA 1
ATOM 1357 C C . PRO A 1 194 ? -20.578 17.75 11.352 1 97.56 194 PRO A C 1
ATOM 1359 O O . PRO A 1 194 ? -21.109 16.641 11.281 1 97.56 194 PRO A O 1
ATOM 1362 N N . GLY A 1 195 ? -19.312 17.984 11.289 1 98.25 195 GLY A N 1
ATOM 1363 C CA . GLY A 1 195 ? -18.359 16.891 11.375 1 98.25 195 GLY A CA 1
ATOM 1364 C C . GLY A 1 195 ? -18.156 16.391 12.789 1 98.25 195 GLY A C 1
ATOM 1365 O O . GLY A 1 195 ? -19.016 16.578 13.656 1 98.25 195 GLY A O 1
ATOM 1366 N N . PHE A 1 196 ? -17.031 15.711 12.992 1 98.38 196 PHE A N 1
ATOM 1367 C CA . PHE A 1 196 ? -16.766 15.125 14.305 1 98.38 196 PHE A CA 1
ATOM 1368 C C . PHE A 1 196 ? -15.281 14.781 14.445 1 98.38 196 PHE A C 1
ATOM 1370 O O . PHE A 1 196 ? -14.539 14.797 13.461 1 98.38 196 PHE A O 1
ATOM 1377 N N . LEU A 1 197 ? -14.859 14.586 15.648 1 98.69 197 LEU A N 1
ATOM 1378 C CA . LEU A 1 197 ? -13.617 13.875 15.93 1 98.69 197 LEU A CA 1
ATOM 1379 C C . LEU A 1 197 ? -13.891 12.398 16.188 1 98.69 197 LEU A C 1
ATOM 1381 O O . LEU A 1 197 ? -14.828 12.047 16.906 1 98.69 197 LEU A O 1
ATOM 1385 N N . ALA A 1 198 ? -13.172 11.555 15.492 1 98.88 198 ALA A N 1
ATOM 1386 C CA . ALA A 1 198 ? -13.156 10.125 15.812 1 98.88 198 ALA A CA 1
ATOM 1387 C C . ALA A 1 198 ? -12.023 9.797 16.781 1 98.88 198 ALA A C 1
ATOM 1389 O O . ALA A 1 198 ? -10.852 10.016 16.484 1 98.88 198 ALA A O 1
ATOM 1390 N N . ALA A 1 199 ? -12.375 9.227 17.938 1 98.69 199 ALA A N 1
ATOM 1391 C CA . ALA A 1 199 ? -11.391 8.945 18.984 1 98.69 199 ALA A CA 1
ATOM 1392 C C . ALA A 1 199 ? -11.305 7.449 19.266 1 98.69 199 ALA A C 1
ATOM 1394 O O . ALA A 1 199 ? -12.297 6.836 19.672 1 98.69 199 ALA A O 1
ATOM 1395 N N . TRP A 1 200 ? -10.164 6.828 19.031 1 98.88 200 TRP A N 1
ATOM 1396 C CA . TRP A 1 200 ? -9.891 5.445 19.391 1 98.88 200 TRP A CA 1
ATOM 1397 C C . TRP A 1 200 ? -9.047 5.375 20.672 1 98.88 200 TRP A C 1
ATOM 1399 O O . TRP A 1 200 ? -8.094 6.137 20.828 1 98.88 200 TRP A O 1
ATOM 1409 N N . ALA A 1 201 ? -9.391 4.461 21.531 1 98.62 201 ALA A N 1
ATOM 1410 C CA . ALA A 1 201 ? -8.508 4.184 22.656 1 98.62 201 ALA A CA 1
ATOM 1411 C C . ALA A 1 201 ? -7.242 3.457 22.203 1 98.62 201 ALA A C 1
ATOM 1413 O O . ALA A 1 201 ? -7.305 2.574 21.344 1 98.62 201 ALA A O 1
ATOM 1414 N N . VAL A 1 202 ? -6.168 3.846 22.719 1 98.62 202 VAL A N 1
ATOM 1415 C CA . VAL A 1 202 ? -4.895 3.178 22.469 1 98.62 202 VAL A CA 1
ATOM 1416 C C . VAL A 1 202 ? -4.551 2.254 23.625 1 98.62 202 VAL A C 1
ATOM 1418 O O . VAL A 1 202 ? -4.414 2.705 24.766 1 98.62 202 VAL A O 1
ATOM 1421 N N . GLN A 1 203 ? -4.359 1.028 23.312 1 98.25 203 GLN A N 1
ATOM 1422 C CA . GLN A 1 203 ? -4.031 0.052 24.344 1 98.25 203 GLN A CA 1
ATOM 1423 C C . GLN A 1 203 ? -2.543 0.079 24.688 1 98.25 203 GLN A C 1
ATOM 1425 O O . GLN A 1 203 ? -1.764 0.754 24 1 98.25 203 GLN A O 1
ATOM 1430 N N . GLN A 1 204 ? -2.16 -0.662 25.703 1 96.75 204 GLN A N 1
ATOM 1431 C CA . GLN A 1 204 ? -0.773 -0.686 26.156 1 96.75 204 GLN A CA 1
ATOM 1432 C C . GLN A 1 204 ? 0.154 -1.194 25.062 1 96.75 204 GLN A C 1
ATOM 1434 O O . GLN A 1 204 ? 1.285 -0.723 24.922 1 96.75 204 GLN A O 1
ATOM 1439 N N . ASP A 1 205 ? -0.358 -2.109 24.25 1 96.94 205 ASP A N 1
ATOM 1440 C CA . ASP A 1 205 ? 0.474 -2.691 23.203 1 96.94 205 ASP A CA 1
ATOM 1441 C C . ASP A 1 205 ? 0.411 -1.854 21.922 1 96.94 205 ASP A C 1
ATOM 1443 O O . ASP A 1 205 ? 0.969 -2.24 20.891 1 96.94 205 ASP A O 1
ATOM 1447 N N . GLY A 1 206 ? -0.273 -0.738 21.969 1 97.88 206 GLY A N 1
ATOM 1448 C CA . GLY A 1 206 ? -0.368 0.17 20.828 1 97.88 206 GLY A CA 1
ATOM 1449 C C . GLY A 1 206 ? -1.577 -0.095 19.953 1 97.88 206 GLY A C 1
ATOM 1450 O O . GLY A 1 206 ? -1.884 0.693 19.062 1 97.88 206 GLY A O 1
ATOM 1451 N N . SER A 1 207 ? -2.26 -1.239 20.156 1 98.56 207 SER A N 1
ATOM 1452 C CA . SER A 1 207 ? -3.453 -1.537 19.375 1 98.56 207 SER A CA 1
ATOM 1453 C C . SER A 1 207 ? -4.574 -0.548 19.672 1 98.56 207 SER A C 1
ATOM 1455 O O . SER A 1 207 ? -4.488 0.224 20.641 1 98.56 207 SER A O 1
ATOM 1457 N N . LEU A 1 208 ? -5.57 -0.503 18.797 1 98.88 208 LEU A N 1
ATOM 1458 C CA . LEU A 1 208 ? -6.668 0.454 18.906 1 98.88 208 LEU A CA 1
ATOM 1459 C C . LEU A 1 208 ? -7.969 -0.252 19.266 1 98.88 208 LEU A C 1
ATOM 1461 O O . LEU A 1 208 ? -8.172 -1.414 18.906 1 98.88 208 LEU A O 1
ATOM 1465 N N . SER A 1 209 ? -8.805 0.471 20 1 98.75 209 SER A N 1
ATOM 1466 C CA . SER A 1 209 ? -10.164 -0.034 20.156 1 98.75 209 SER A CA 1
ATOM 1467 C C . SER A 1 209 ? -10.812 -0.322 18.812 1 98.75 209 SER A C 1
ATOM 1469 O O . SER A 1 209 ? -10.5 0.332 17.812 1 98.75 209 SER A O 1
ATOM 1471 N N . THR A 1 210 ? -11.719 -1.241 18.781 1 97.5 210 THR A N 1
ATOM 1472 C CA . THR A 1 210 ? -12.375 -1.655 17.547 1 97.5 210 THR A CA 1
ATOM 1473 C C . THR A 1 210 ? -13.195 -0.511 16.953 1 97.5 210 THR A C 1
ATOM 1475 O O . THR A 1 210 ? -13.148 -0.258 15.75 1 97.5 210 THR A O 1
ATOM 1478 N N . ASP A 1 211 ? -13.922 0.109 17.875 1 97.94 211 ASP A N 1
ATOM 1479 C CA . ASP A 1 211 ? -14.75 1.235 17.469 1 97.94 211 ASP A CA 1
ATOM 1480 C C . ASP A 1 211 ? -14.195 2.553 18 1 97.94 211 ASP A C 1
ATOM 1482 O O . ASP A 1 211 ? -13.445 2.564 18.969 1 97.94 211 ASP A O 1
ATOM 1486 N N . PHE A 1 212 ? -14.508 3.596 17.297 1 98.5 212 PHE A N 1
ATOM 1487 C CA . PHE A 1 212 ? -14.148 4.918 17.781 1 98.5 212 PHE A CA 1
ATOM 1488 C C . PHE A 1 212 ? -15.336 5.594 18.453 1 98.5 212 PHE A C 1
ATOM 1490 O O . PHE A 1 212 ? -16.484 5.246 18.188 1 98.5 212 PHE A O 1
ATOM 1497 N N . GLN A 1 213 ? -15.016 6.52 19.375 1 97.62 213 GLN A N 1
ATOM 1498 C CA . GLN A 1 213 ? -16.016 7.445 19.891 1 97.62 213 GLN A CA 1
ATOM 1499 C C . GLN A 1 213 ? -16.156 8.664 19 1 97.62 213 GLN A C 1
ATOM 1501 O O . GLN A 1 213 ? -15.172 9.305 18.641 1 97.62 213 GLN A O 1
ATOM 1506 N N . LYS A 1 214 ? -17.391 8.961 18.625 1 97.38 214 LYS A N 1
ATOM 1507 C CA . LYS A 1 214 ? -17.672 10.172 17.859 1 97.38 214 LYS A CA 1
ATOM 1508 C C . LYS A 1 214 ? -17.891 11.367 18.781 1 97.38 214 LYS A C 1
ATOM 1510 O O . LYS A 1 214 ? -18.766 11.336 19.656 1 97.38 214 LYS A O 1
ATOM 1515 N N . ILE A 1 215 ? -17.078 12.375 18.578 1 97.12 215 ILE A N 1
ATOM 1516 C CA . ILE A 1 215 ? -17.188 13.578 19.406 1 97.12 215 ILE A CA 1
ATOM 1517 C C . ILE A 1 215 ? -17.578 14.766 18.531 1 97.12 215 ILE A C 1
ATOM 1519 O O . ILE A 1 215 ? -16.797 15.195 17.672 1 97.12 215 ILE A O 1
ATOM 1523 N N . ALA A 1 216 ? -18.688 15.305 18.75 1 95.69 216 ALA A N 1
ATOM 1524 C CA . ALA A 1 216 ? -19.172 16.438 17.969 1 95.69 216 ALA A CA 1
ATOM 1525 C C . ALA A 1 216 ? -18.562 17.75 18.469 1 95.69 216 ALA A C 1
ATOM 1527 O O . ALA A 1 216 ? -18.25 17.891 19.641 1 95.69 216 ALA A O 1
ATOM 1528 N N . PRO A 1 217 ? -18.406 18.672 17.531 1 96.62 217 PRO A N 1
ATOM 1529 C CA . PRO A 1 217 ? -18.031 20 18.016 1 96.62 217 PRO A CA 1
ATOM 1530 C C . PRO A 1 217 ? -19.172 20.688 18.766 1 96.62 217 PRO A C 1
ATOM 1532 O O . PRO A 1 217 ? -20.312 20.234 18.719 1 96.62 217 PRO A O 1
ATOM 1535 N N . ALA A 1 218 ? -18.828 21.719 19.484 1 96.12 218 ALA A N 1
ATOM 1536 C CA . ALA A 1 218 ? -19.859 22.531 20.125 1 96.12 218 ALA A CA 1
ATOM 1537 C C . ALA A 1 218 ? -20.734 23.219 19.078 1 96.12 218 ALA A C 1
ATOM 1539 O O . ALA A 1 218 ? -20.422 23.203 17.891 1 96.12 218 ALA A O 1
ATOM 1540 N N . ASP A 1 219 ? -21.812 23.859 19.594 1 94.75 219 ASP A N 1
ATOM 1541 C CA . ASP A 1 219 ? -22.797 24.484 18.719 1 94.75 219 ASP A CA 1
ATOM 1542 C C . ASP A 1 219 ? -22.125 25.484 17.781 1 94.75 219 ASP A C 1
ATOM 1544 O O . ASP A 1 219 ? -21.328 26.328 18.219 1 94.75 219 ASP A O 1
ATOM 1548 N N . GLY A 1 220 ? -22.469 25.266 16.5 1 94.75 220 GLY A N 1
ATOM 1549 C CA . GLY A 1 220 ? -21.922 26.141 15.461 1 94.75 220 GLY A CA 1
ATOM 1550 C C . GLY A 1 220 ? -20.766 25.516 14.703 1 94.75 220 GLY A C 1
ATOM 1551 O O . GLY A 1 220 ? -20.438 25.969 13.602 1 94.75 220 GLY A O 1
ATOM 1552 N N . GLY A 1 221 ? -20.047 24.594 15.352 1 95.94 221 GLY A N 1
ATOM 1553 C CA . GLY A 1 221 ? -18.969 23.906 14.664 1 95.94 221 GLY A CA 1
ATOM 1554 C C . GLY A 1 221 ? -19.453 23.016 13.531 1 95.94 221 GLY A C 1
ATOM 1555 O O . GLY A 1 221 ? -20.5 22.375 13.648 1 95.94 221 GLY A O 1
ATOM 1556 N N . LEU A 1 222 ? -18.672 23 12.375 1 96.56 222 LEU A N 1
ATOM 1557 C CA . LEU A 1 222 ? -19.141 22.281 11.195 1 96.56 222 LEU A CA 1
ATOM 1558 C C . LEU A 1 222 ? -18.031 2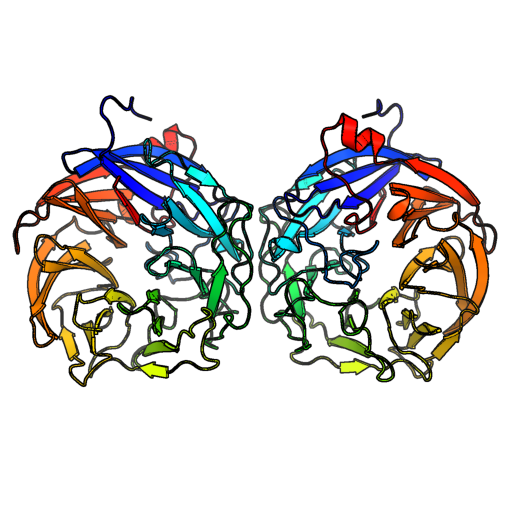1.438 10.586 1 96.56 222 LEU A C 1
ATOM 1560 O O . LEU A 1 222 ? -18.25 20.281 10.211 1 96.56 222 LEU A O 1
ATOM 1564 N N . LEU A 1 223 ? -16.812 22 10.484 1 98.06 223 LEU A N 1
ATOM 1565 C CA . LEU A 1 223 ? -15.758 21.375 9.703 1 98.06 223 LEU A CA 1
ATOM 1566 C C . LEU A 1 223 ? -14.469 21.297 10.508 1 98.06 223 LEU A C 1
ATOM 1568 O O . LEU A 1 223 ? -13.453 21.875 10.109 1 98.06 223 LEU A O 1
ATOM 1572 N N . PRO A 1 224 ? -14.5 20.547 11.656 1 98.25 224 PRO A N 1
ATOM 1573 C CA . PRO A 1 224 ? -13.211 20.406 12.336 1 98.25 224 PRO A CA 1
ATOM 1574 C C . PRO A 1 224 ? -12.094 19.922 11.406 1 98.25 224 PRO A C 1
ATOM 1576 O O . PRO A 1 224 ? -12.312 19.016 10.602 1 98.25 224 PRO A O 1
ATOM 1579 N N . PHE A 1 225 ? -10.961 20.547 11.484 1 98.56 225 PHE A N 1
ATOM 1580 C CA . PHE A 1 225 ? -9.867 20.344 10.547 1 98.56 225 PHE A CA 1
ATOM 1581 C C . PHE A 1 225 ? -8.57 20 11.273 1 98.56 225 PHE A C 1
ATOM 1583 O O . PHE A 1 225 ? -8.375 18.859 11.688 1 98.56 225 PHE A O 1
ATOM 1590 N N . SER A 1 226 ? -7.637 20.922 11.445 1 98.81 226 SER A N 1
ATOM 1591 C CA . SER A 1 226 ? -6.387 20.625 12.141 1 98.81 226 SER A CA 1
ATOM 1592 C C . SER A 1 226 ? -6.605 20.516 13.648 1 98.81 226 SER A C 1
ATOM 1594 O O . SER A 1 226 ? -7.516 21.141 14.195 1 98.81 226 SER A O 1
ATOM 1596 N N . MET A 1 227 ? -5.809 19.75 14.227 1 98.88 227 MET A N 1
ATOM 1597 C CA . MET A 1 227 ? -5.871 19.531 15.672 1 98.88 227 MET A CA 1
ATOM 1598 C C . MET A 1 227 ? -4.516 19.797 16.312 1 98.88 227 MET A C 1
ATOM 1600 O O . MET A 1 227 ? -3.504 19.234 15.906 1 98.88 227 MET A O 1
ATOM 1604 N N . THR A 1 228 ? -4.535 20.656 17.281 1 98.75 228 THR A N 1
ATOM 1605 C CA . THR A 1 228 ? -3.342 20.953 18.062 1 98.75 228 THR A CA 1
ATOM 1606 C C . THR A 1 228 ? -3.611 20.75 19.547 1 98.75 228 THR A C 1
ATOM 1608 O O . THR A 1 228 ? -4.543 21.344 20.109 1 98.75 228 THR A O 1
ATOM 1611 N N . VAL A 1 229 ? -2.854 19.922 20.172 1 97.75 229 VAL A N 1
ATOM 1612 C CA . VAL A 1 229 ? -2.996 19.609 21.594 1 97.75 229 VAL A CA 1
ATOM 1613 C C . VAL A 1 229 ? -2.764 20.875 22.422 1 97.75 229 VAL A C 1
ATOM 1615 O O . VAL A 1 229 ? -1.846 21.641 22.141 1 97.75 229 VAL A O 1
ATOM 1618 N N . ILE A 1 230 ? -3.635 21.094 23.391 1 97.94 230 ILE A N 1
ATOM 1619 C CA . ILE A 1 230 ? -3.441 22.156 24.375 1 97.94 230 ILE A CA 1
ATOM 1620 C C . ILE A 1 230 ? -2.592 21.641 25.531 1 97.94 230 ILE A C 1
ATOM 1622 O O . ILE A 1 230 ? -3.051 20.828 26.328 1 97.94 230 ILE A O 1
ATOM 1626 N N . PRO A 1 231 ? -1.378 22.156 25.625 1 96.44 231 PRO A N 1
ATOM 1627 C CA . PRO A 1 231 ? -0.439 21.562 26.578 1 96.44 231 PRO A CA 1
ATOM 1628 C C . PRO A 1 231 ? -0.973 21.547 28 1 96.44 231 PRO A C 1
ATOM 1630 O O . PRO A 1 231 ? -1.391 22.594 28.516 1 96.44 231 PRO A O 1
ATOM 1633 N N . GLY A 1 232 ? -0.914 20.375 28.609 1 94.75 232 GLY A N 1
ATOM 1634 C CA . GLY A 1 232 ? -1.216 20.203 30.016 1 94.75 232 GLY A CA 1
ATOM 1635 C C . GLY A 1 232 ? -2.705 20.172 30.312 1 94.75 232 GLY A C 1
ATOM 1636 O O . GLY A 1 232 ? -3.115 20.172 31.469 1 94.75 232 GLY A O 1
ATOM 1637 N N . LYS A 1 233 ? -3.551 20.109 29.312 1 94.31 233 LYS A N 1
ATOM 1638 C CA . LYS A 1 233 ? -4.977 20.266 29.562 1 94.31 233 LYS A CA 1
ATOM 1639 C C . LYS A 1 233 ? -5.77 19.062 29.078 1 94.31 233 LYS A C 1
ATOM 1641 O O . LYS A 1 233 ? -6.98 18.969 29.281 1 94.31 233 LYS A O 1
ATOM 1646 N N . ASN A 1 234 ? -5.094 18.109 28.422 1 92.5 234 ASN A N 1
ATOM 1647 C CA . ASN A 1 234 ? -5.781 16.984 27.766 1 92.5 234 ASN A CA 1
ATOM 1648 C C . ASN A 1 234 ? -6.945 17.469 26.906 1 92.5 234 ASN A C 1
ATOM 1650 O O . ASN A 1 234 ? -8.078 17 27.062 1 92.5 234 ASN A O 1
ATOM 1654 N N . ALA A 1 235 ? -6.691 18.453 26.125 1 96.81 235 ALA A N 1
ATOM 1655 C CA . ALA A 1 235 ? -7.656 19.094 25.234 1 96.81 235 ALA A CA 1
ATOM 1656 C C . ALA A 1 235 ? -7.02 19.438 23.891 1 96.81 235 ALA A C 1
ATOM 1658 O O . ALA A 1 235 ? -5.793 19.422 23.75 1 96.81 235 ALA A O 1
ATOM 1659 N N . ILE A 1 236 ? -7.91 19.656 22.938 1 98.25 236 ILE A N 1
ATOM 1660 C CA . ILE A 1 236 ? -7.457 19.922 21.578 1 98.25 236 ILE A CA 1
ATOM 1661 C C . ILE A 1 236 ? -8.133 21.188 21.047 1 98.25 236 ILE A C 1
ATOM 1663 O O . ILE A 1 236 ? -9.328 21.391 21.25 1 98.25 236 ILE A O 1
ATOM 1667 N N . LEU A 1 237 ? -7.324 22.125 20.562 1 98.69 237 LEU A N 1
ATOM 1668 C CA . LEU A 1 237 ? -7.859 23.141 19.672 1 98.69 237 LEU A CA 1
ATOM 1669 C C . LEU A 1 237 ? -7.965 22.625 18.234 1 98.69 237 LEU A C 1
ATOM 1671 O O . LEU A 1 237 ? -6.965 22.219 17.641 1 98.69 237 LEU A O 1
ATOM 1675 N N . ALA A 1 238 ? -9.164 22.562 17.688 1 98.81 238 ALA A N 1
ATOM 1676 C CA . ALA A 1 238 ? -9.391 22.188 16.297 1 98.81 238 ALA A CA 1
ATOM 1677 C C . ALA A 1 238 ? -9.859 23.391 15.477 1 98.81 238 ALA A C 1
ATOM 1679 O O . ALA A 1 238 ? -10.836 24.047 15.828 1 98.81 238 ALA A O 1
ATOM 1680 N N . THR A 1 239 ? -9.109 23.688 14.406 1 98.81 239 THR A N 1
ATOM 1681 C CA . THR A 1 239 ? -9.641 24.703 13.5 1 98.81 239 THR A CA 1
ATOM 1682 C C . THR A 1 239 ? -10.93 24.203 12.836 1 98.81 239 THR A C 1
ATOM 1684 O O . THR A 1 239 ? -11.164 23 12.758 1 98.81 239 THR A O 1
ATOM 1687 N N . ASP A 1 240 ? -11.75 25.125 12.438 1 98.25 240 ASP A N 1
ATOM 1688 C CA . ASP A 1 240 ? -13.055 24.828 11.867 1 98.25 240 ASP A CA 1
ATOM 1689 C C . ASP A 1 240 ? -13.43 25.828 10.773 1 98.25 240 ASP A C 1
ATOM 1691 O O . ASP A 1 240 ? -13.836 26.953 11.07 1 98.25 240 ASP A O 1
ATOM 1695 N N . ALA A 1 241 ? -13.414 25.391 9.555 1 95.19 241 ALA A N 1
ATOM 1696 C CA . ALA A 1 241 ? -13.656 26.266 8.414 1 95.19 241 ALA A CA 1
ATOM 1697 C C . ALA A 1 241 ? -15.086 26.812 8.43 1 95.19 241 ALA A C 1
ATOM 1699 O O . ALA A 1 241 ? -15.398 27.781 7.73 1 95.19 241 ALA A O 1
ATOM 1700 N N . GLY A 1 242 ? -15.93 26.25 9.164 1 93.56 242 GLY A N 1
ATOM 1701 C CA . GLY A 1 242 ? -17.297 26.719 9.242 1 93.56 242 GLY A CA 1
ATOM 1702 C C . GLY A 1 242 ? -17.484 27.891 10.18 1 93.56 242 GLY A C 1
ATOM 1703 O O . GLY A 1 242 ? -18.484 28.594 10.125 1 93.56 242 GLY A O 1
ATOM 1704 N N . LEU A 1 243 ? -16.469 28.141 11.078 1 94.5 243 LEU A N 1
ATOM 1705 C CA . LEU A 1 243 ? -16.719 29.141 12.109 1 94.5 243 LEU A CA 1
ATOM 1706 C C . LEU A 1 243 ? -15.43 29.781 12.594 1 94.5 243 LEU A C 1
ATOM 1708 O O . LEU A 1 243 ? -15.391 30.969 12.891 1 94.5 243 LEU A O 1
ATOM 1712 N N . GLY A 1 244 ? -14.406 29.125 12.75 1 97.94 244 GLY A N 1
ATOM 1713 C CA . GLY A 1 244 ? -13.141 29.547 13.336 1 97.94 244 GLY A CA 1
ATOM 1714 C C . GLY A 1 244 ? -12.367 28.406 13.969 1 97.94 244 GLY A C 1
ATOM 1715 O O . GLY A 1 244 ? -11.586 27.734 13.289 1 97.94 244 GLY A O 1
ATOM 1716 N N . PHE A 1 245 ? -12.68 28.141 15.258 1 98.62 245 PHE A N 1
ATOM 1717 C CA . PHE A 1 245 ? -12.047 27 15.898 1 98.62 245 PHE A CA 1
ATOM 1718 C C . PHE A 1 245 ? -12.906 26.469 17.031 1 98.62 245 PHE A C 1
ATOM 1720 O O . PHE A 1 245 ? -13.766 27.172 17.547 1 98.62 245 PHE A O 1
ATOM 1727 N N . ASP A 1 246 ? -12.656 25.203 17.297 1 98.19 246 ASP A N 1
ATOM 1728 C CA . ASP A 1 246 ? -13.312 24.484 18.391 1 98.19 246 ASP A CA 1
ATOM 1729 C C . ASP A 1 246 ? -12.297 24.062 19.469 1 98.19 246 ASP A C 1
ATOM 1731 O O . ASP A 1 246 ? -11.133 23.828 19.156 1 98.19 246 ASP A O 1
ATOM 1735 N N . ILE A 1 247 ? -12.766 24.062 20.672 1 97.94 247 ILE A N 1
ATOM 1736 C CA . ILE A 1 247 ? -12.023 23.438 21.75 1 97.94 247 ILE A CA 1
ATOM 1737 C C . ILE A 1 247 ? -12.734 22.141 22.172 1 97.94 247 ILE A C 1
ATOM 1739 O O . ILE A 1 247 ? -13.938 22.156 22.453 1 97.94 247 ILE A O 1
ATOM 1743 N N . PHE A 1 248 ? -12.023 21.062 22.109 1 97 248 PHE A N 1
ATOM 1744 C CA . PHE A 1 248 ? -12.492 19.766 22.594 1 97 248 PHE A CA 1
ATOM 1745 C C . PHE A 1 248 ? -11.789 19.406 23.906 1 97 248 PHE A C 1
ATOM 1747 O O . PHE A 1 248 ? -10.578 19.172 23.922 1 97 248 PHE A O 1
ATOM 1754 N N . ASP A 1 249 ? -12.523 19.297 24.953 1 94.5 249 ASP A N 1
ATOM 1755 C CA . ASP A 1 249 ? -12.016 18.953 26.281 1 94.5 249 ASP A CA 1
ATOM 1756 C C . ASP A 1 249 ? -12.219 17.469 26.578 1 94.5 249 ASP A C 1
ATOM 1758 O O . ASP A 1 249 ? -13.328 17.031 26.891 1 94.5 249 ASP A O 1
ATOM 1762 N N . PHE A 1 250 ? -11.203 16.656 26.547 1 87.06 250 PHE A N 1
ATOM 1763 C CA . PHE A 1 250 ? -11.305 15.211 26.75 1 87.06 250 PHE A CA 1
ATOM 1764 C C . PHE A 1 250 ? -11.414 14.883 28.234 1 87.06 250 PHE A C 1
ATOM 1766 O O . PHE A 1 250 ? -11.812 13.773 28.594 1 87.06 250 PHE A O 1
ATOM 1773 N N . GLY A 1 251 ? -11.109 15.734 29.078 1 79.25 251 GLY A N 1
ATOM 1774 C CA . GLY A 1 251 ? -11.172 15.5 30.516 1 79.25 251 GLY A CA 1
ATOM 1775 C C . GLY A 1 251 ? -12.383 16.141 31.172 1 79.25 251 GLY A C 1
ATOM 1776 O O . GLY A 1 251 ? -12.578 16.031 32.375 1 79.25 251 GLY A O 1
ATOM 1777 N N . GLY A 1 252 ? -13.18 16.875 30.312 1 81.12 252 GLY A N 1
ATOM 1778 C CA . GLY A 1 252 ? -14.25 17.625 30.953 1 81.12 252 GLY A CA 1
ATOM 1779 C C . GLY A 1 252 ? -15.32 18.078 29.969 1 81.12 252 GLY A C 1
ATOM 1780 O O . GLY A 1 252 ? -15.641 17.359 29.016 1 81.12 252 GLY A O 1
ATOM 1781 N N . GLN A 1 253 ? -15.969 19.094 30.359 1 77.81 253 GLN A N 1
ATOM 1782 C CA . GLN A 1 253 ? -17.109 19.531 29.562 1 77.81 253 GLN A CA 1
ATOM 1783 C C . GLN A 1 253 ? -16.922 20.953 29.062 1 77.81 253 GLN A C 1
ATOM 1785 O O . GLN A 1 253 ? -17.891 21.656 28.766 1 77.81 253 GLN A O 1
ATOM 1790 N N . ALA A 1 254 ? -15.711 21.281 28.859 1 86 254 ALA A N 1
ATOM 1791 C CA . ALA A 1 254 ? -15.453 22.672 28.453 1 86 254 ALA A CA 1
ATOM 1792 C C . ALA A 1 254 ? -15.328 22.766 26.938 1 86 254 ALA A C 1
ATOM 1794 O O . ALA A 1 254 ? -14.508 23.516 26.422 1 86 254 ALA A O 1
ATOM 1795 N N . ASN A 1 255 ? -16.062 22.016 26.219 1 92.69 255 ASN A N 1
ATOM 1796 C CA . ASN A 1 255 ? -16.094 22.156 24.766 1 92.69 255 ASN A CA 1
ATOM 1797 C C . ASN A 1 255 ? -16.672 23.5 24.344 1 92.69 255 ASN A C 1
ATOM 1799 O O . ASN A 1 255 ? -17.609 24 24.953 1 92.69 255 ASN A O 1
ATOM 1803 N N . SER A 1 256 ? -16.078 24.094 23.391 1 95.31 256 SER A N 1
ATOM 1804 C CA . SER A 1 256 ? -16.578 25.375 22.906 1 95.31 256 SER A CA 1
ATOM 1805 C C . SER A 1 256 ? -16.281 25.562 21.422 1 95.31 256 SER A C 1
ATOM 1807 O O . SER A 1 256 ? -15.469 24.828 20.844 1 95.31 256 SER A O 1
ATOM 1809 N N . ALA A 1 257 ? -17 26.453 20.812 1 96.19 257 ALA A N 1
ATOM 1810 C CA . ALA A 1 257 ? -16.797 26.922 19.438 1 96.19 257 ALA A CA 1
ATOM 1811 C C . ALA A 1 257 ? -16.625 28.438 19.391 1 96.19 257 ALA A C 1
ATOM 1813 O O . ALA A 1 257 ? -17.422 29.172 19.984 1 96.19 257 ALA A O 1
ATOM 1814 N N . VAL A 1 258 ? -15.617 28.859 18.734 1 97.44 258 VAL A N 1
ATOM 1815 C CA . VAL A 1 258 ? -15.289 30.281 18.719 1 97.44 258 VAL A CA 1
ATOM 1816 C C . VAL A 1 258 ? -15.234 30.781 17.281 1 97.44 258 VAL A C 1
ATOM 1818 O O . VAL A 1 258 ? -14.477 30.25 16.469 1 97.44 258 VAL A O 1
ATOM 1821 N N . LYS A 1 259 ? -15.945 31.812 17.062 1 97.5 259 LYS A N 1
ATOM 1822 C CA . LYS A 1 259 ? -16.031 32.406 15.727 1 97.5 259 LYS A CA 1
ATOM 1823 C C . LYS A 1 259 ? -14.828 33.312 15.453 1 97.5 259 LYS A C 1
ATOM 1825 O O . LYS A 1 259 ? -14.383 34.062 16.328 1 97.5 259 LYS A O 1
ATOM 1830 N N . ILE A 1 260 ? -14.234 33.219 14.289 1 97.81 260 ILE A N 1
ATOM 1831 C CA . ILE A 1 260 ? -13.312 34.188 13.742 1 97.81 260 ILE A CA 1
ATOM 1832 C C . ILE A 1 260 ? -14.016 35.031 12.664 1 97.81 260 ILE A C 1
ATOM 1834 O O . ILE A 1 260 ? -14.234 34.531 11.555 1 97.81 260 ILE A O 1
ATOM 1838 N N . ASP A 1 261 ? -14.289 36.219 12.977 1 95.38 261 ASP A N 1
ATOM 1839 C CA . ASP A 1 261 ? -15.023 37.062 12.031 1 95.38 261 ASP A CA 1
ATOM 1840 C C . ASP A 1 261 ? -14.227 37.281 10.742 1 95.38 261 ASP A C 1
ATOM 1842 O O . ASP A 1 261 ? -13.031 37.562 10.789 1 95.38 261 ASP A O 1
ATOM 1846 N N . GLY A 1 262 ? -14.922 37.062 9.68 1 94.19 262 GLY A N 1
ATOM 1847 C CA . GLY A 1 262 ? -14.32 37.344 8.383 1 94.19 262 GLY A CA 1
ATOM 1848 C C . GLY A 1 262 ? -13.484 36.219 7.848 1 94.19 262 GLY A C 1
ATOM 1849 O O . GLY A 1 262 ? -12.938 36.281 6.746 1 94.19 262 GLY A O 1
ATOM 1850 N N . GLN A 1 263 ? -13.445 35.156 8.562 1 94.44 263 GLN A N 1
ATOM 1851 C CA . GLN A 1 263 ? -12.672 34.031 8.047 1 94.44 263 GLN A CA 1
ATOM 1852 C C . GLN A 1 263 ? -13.281 33.5 6.758 1 94.44 263 GLN A C 1
ATOM 1854 O O . GLN A 1 263 ? -14.453 33.75 6.461 1 94.44 263 GLN A O 1
ATOM 1859 N N . SER A 1 264 ? -12.492 32.875 5.949 1 93.75 264 SER A N 1
ATOM 1860 C CA . SER A 1 264 ? -12.938 32.156 4.746 1 93.75 264 SER A CA 1
ATOM 1861 C C . SER A 1 264 ? -12.797 30.656 4.902 1 93.75 264 SER A C 1
ATOM 1863 O O . SER A 1 264 ? -13.75 29.906 4.691 1 93.75 264 SER A O 1
ATOM 1865 N N . ALA A 1 265 ? -11.68 30.188 5.402 1 94.81 265 ALA A N 1
ATOM 1866 C CA . ALA A 1 265 ? -11.359 28.781 5.66 1 94.81 265 ALA A CA 1
ATOM 1867 C C . ALA A 1 265 ? -10.141 28.656 6.562 1 94.81 265 ALA A C 1
ATOM 1869 O O . ALA A 1 265 ? -9.055 28.312 6.098 1 94.81 265 ALA A O 1
ATOM 1870 N N . THR A 1 266 ? -10.328 28.953 7.824 1 96.88 266 THR A N 1
ATOM 1871 C CA . THR A 1 266 ? -9.297 28.688 8.828 1 96.88 266 THR A CA 1
ATOM 1872 C C . THR A 1 266 ? -9.156 27.203 9.094 1 96.88 266 THR A C 1
ATOM 1874 O O . THR A 1 266 ? -10.023 26.594 9.711 1 96.88 266 THR A O 1
ATOM 1877 N N . CYS A 1 267 ? -7.988 26.641 8.648 1 98.25 267 CYS A N 1
ATOM 1878 C CA . CYS A 1 267 ? -7.988 25.188 8.594 1 98.25 267 CYS A CA 1
ATOM 1879 C C . CYS A 1 267 ? -6.738 24.625 9.258 1 98.25 267 CYS A C 1
ATOM 1881 O O . CYS A 1 267 ? -6.766 23.5 9.781 1 98.25 267 CYS A O 1
ATOM 1883 N N . TRP A 1 268 ? -5.582 25.281 9.32 1 98.81 268 TRP A N 1
ATOM 1884 C CA . TRP A 1 268 ? -4.344 24.734 9.859 1 98.81 268 TRP A CA 1
ATOM 1885 C C . TRP A 1 268 ? -3.947 25.453 11.148 1 98.81 268 TRP A C 1
ATOM 1887 O O . TRP A 1 268 ? -4.266 26.625 11.336 1 98.81 268 TRP A O 1
ATOM 1897 N N . SER A 1 269 ? -3.215 24.719 12 1 98.88 269 SER A N 1
ATOM 1898 C CA . SER A 1 269 ? -2.877 25.328 13.289 1 98.88 269 SER A CA 1
ATOM 1899 C C . SER A 1 269 ? -1.589 24.734 13.852 1 98.88 269 SER A C 1
ATOM 1901 O O . SER A 1 269 ? -1.241 23.594 13.562 1 98.88 269 SER A O 1
ATOM 1903 N N . SER A 1 270 ? -0.892 25.516 14.602 1 98.88 270 SER A N 1
ATOM 1904 C CA . SER A 1 270 ? 0.271 25.109 15.391 1 98.88 270 SER A CA 1
ATOM 1905 C C . SER A 1 270 ? 0.377 25.922 16.672 1 98.88 270 SER A C 1
ATOM 1907 O O . SER A 1 270 ? -0.268 26.969 16.812 1 98.88 270 SER A O 1
ATOM 1909 N N . PHE A 1 271 ? 1.142 25.438 17.656 1 98.75 271 PHE A N 1
ATOM 1910 C CA . PHE A 1 271 ? 1.303 26.047 18.969 1 98.75 271 PHE A CA 1
ATOM 1911 C C . PHE A 1 271 ? 2.729 26.547 19.156 1 98.75 271 PHE A C 1
ATOM 1913 O O . PHE A 1 271 ? 3.688 25.859 18.781 1 98.75 271 PHE A O 1
ATOM 1920 N N . SER A 1 272 ? 2.824 27.719 19.719 1 98.81 272 SER A N 1
ATOM 1921 C CA . SER A 1 272 ? 4.121 28.281 20.094 1 98.81 272 SER A CA 1
ATOM 1922 C C . SER A 1 272 ? 4.344 28.188 21.594 1 98.81 272 SER A C 1
ATOM 1924 O O . SER A 1 272 ? 3.609 28.797 22.391 1 98.81 272 SER A O 1
ATOM 1926 N N . LYS A 1 273 ? 5.387 27.547 21.953 1 96.88 273 LYS A N 1
ATOM 1927 C CA . LYS A 1 273 ? 5.738 27.453 23.359 1 96.88 273 LYS A CA 1
ATOM 1928 C C . LYS A 1 273 ? 6.164 28.797 23.922 1 96.88 273 LYS A C 1
ATOM 1930 O O . LYS A 1 273 ? 5.914 29.109 25.094 1 96.88 273 LYS A O 1
ATOM 1935 N N . LYS A 1 274 ? 6.781 29.562 23.141 1 97.88 274 LYS A N 1
ATOM 1936 C CA . LYS A 1 274 ? 7.324 30.844 23.594 1 97.88 274 LYS A CA 1
ATOM 1937 C C . LYS A 1 274 ? 6.211 31.828 23.906 1 97.88 274 LYS A C 1
ATOM 1939 O O . LYS A 1 274 ? 6.242 32.5 24.953 1 97.88 274 LYS A O 1
ATOM 1944 N N . THR A 1 275 ? 5.238 31.938 23.031 1 98.31 275 THR A N 1
ATOM 1945 C CA . THR A 1 275 ? 4.184 32.938 23.234 1 98.31 275 THR A CA 1
ATOM 1946 C C . THR A 1 275 ? 3.045 32.344 24.062 1 98.31 275 THR A C 1
ATOM 1948 O O . THR A 1 275 ? 2.229 33.062 24.609 1 98.31 275 THR A O 1
ATOM 1951 N N . GLY A 1 276 ? 2.992 30.984 24.062 1 98.25 276 GLY A N 1
ATOM 1952 C CA . GLY A 1 276 ? 1.873 30.312 24.703 1 98.25 276 GLY A CA 1
ATOM 1953 C C . GLY A 1 276 ? 0.589 30.391 23.906 1 98.25 276 GLY A C 1
ATOM 1954 O O . GLY A 1 276 ? -0.501 30.203 24.438 1 98.25 276 GLY A O 1
ATOM 1955 N N . ASN A 1 277 ? 0.707 30.781 22.641 1 98.81 277 ASN A N 1
ATOM 1956 C CA . ASN A 1 277 ? -0.477 30.984 21.812 1 98.81 277 ASN A CA 1
ATOM 1957 C C . ASN A 1 277 ? -0.494 30.031 20.625 1 98.81 277 ASN A C 1
ATOM 1959 O O . ASN A 1 277 ? 0.513 29.391 20.328 1 98.81 277 ASN A O 1
ATOM 1963 N N . PHE A 1 278 ? -1.688 29.875 20.047 1 98.88 278 PHE A N 1
ATOM 1964 C CA . PHE A 1 278 ? -1.916 29.125 18.812 1 98.88 278 PHE A CA 1
ATOM 1965 C C . PHE A 1 278 ? -1.947 30.047 17.609 1 98.88 278 PHE A C 1
ATOM 1967 O O . PHE A 1 278 ? -2.377 31.203 17.719 1 98.88 278 PHE A O 1
ATOM 1974 N N . TYR A 1 279 ? -1.465 29.578 16.516 1 98.94 279 TYR A N 1
ATOM 1975 C CA . TYR A 1 279 ? -1.491 30.312 15.25 1 98.94 279 TYR A CA 1
ATOM 1976 C C . TYR A 1 279 ? -2.201 29.5 14.172 1 98.94 279 TYR A C 1
ATOM 1978 O O . TYR A 1 279 ? -1.823 28.375 13.891 1 98.94 279 TYR A O 1
ATOM 1986 N N . LEU A 1 280 ? -3.248 30.078 13.609 1 98.88 280 LEU A N 1
ATOM 1987 C CA . LEU A 1 280 ? -4.121 29.422 12.648 1 98.88 280 LEU A CA 1
ATOM 1988 C C . LEU A 1 280 ? -4 30.062 11.273 1 98.88 280 LEU A C 1
ATOM 1990 O O . LEU A 1 280 ? -3.939 31.297 11.164 1 98.88 280 LEU A O 1
ATOM 1994 N N . THR A 1 281 ? -3.934 29.266 10.227 1 98.75 281 THR A N 1
ATOM 1995 C CA . THR A 1 281 ? -3.852 29.844 8.891 1 98.75 281 THR A CA 1
ATOM 1996 C C . THR A 1 281 ? -5.16 29.641 8.133 1 98.75 281 THR A C 1
ATOM 1998 O O . THR A 1 281 ? -5.816 28.609 8.289 1 98.75 281 THR A O 1
ATOM 2001 N N . ASP A 1 282 ? -5.496 30.656 7.371 1 98.38 282 ASP A N 1
ATOM 2002 C CA . ASP A 1 282 ? -6.684 30.703 6.527 1 98.38 282 ASP A CA 1
ATOM 2003 C C . ASP A 1 282 ? -6.305 30.766 5.047 1 98.38 282 ASP A C 1
ATOM 2005 O O . ASP A 1 282 ? -5.691 31.734 4.598 1 98.38 282 ASP A O 1
ATOM 2009 N N . ILE A 1 283 ? -6.711 29.75 4.305 1 97.38 283 ILE A N 1
ATOM 2010 C CA . ILE A 1 283 ? -6.293 29.625 2.912 1 97.38 283 ILE A CA 1
ATOM 2011 C C . ILE A 1 283 ? -6.945 30.734 2.082 1 97.38 283 ILE A C 1
ATOM 2013 O O . ILE A 1 283 ? -6.348 31.234 1.126 1 97.38 283 ILE A O 1
ATOM 2017 N N . GLY A 1 284 ? -8.172 31.125 2.348 1 96.44 284 GLY A N 1
ATOM 2018 C CA . GLY A 1 284 ? -8.914 32.094 1.553 1 96.44 284 GLY A CA 1
ATOM 2019 C C . GLY A 1 284 ? -8.445 33.531 1.767 1 96.44 284 GLY A C 1
ATOM 2020 O O . GLY A 1 284 ? -8.164 34.25 0.804 1 96.44 284 GLY A O 1
ATOM 2021 N N . THR A 1 285 ? -8.273 33.875 3.049 1 97.12 285 THR A N 1
ATOM 2022 C CA . THR A 1 285 ? -7.91 35.25 3.357 1 97.12 285 THR A CA 1
ATOM 2023 C C . THR A 1 285 ? -6.391 35.406 3.365 1 97.12 285 THR A C 1
ATOM 2025 O O . THR A 1 285 ? -5.887 36.531 3.352 1 97.12 285 THR A O 1
ATOM 2028 N N . SER A 1 286 ? -5.73 34.344 3.449 1 97.94 286 SER A N 1
ATOM 2029 C CA . SER A 1 286 ? -4.281 34.344 3.607 1 97.94 286 SER A CA 1
ATOM 2030 C C . SER A 1 286 ? -3.861 35.125 4.848 1 97.94 286 SER A C 1
ATOM 2032 O O . SER A 1 286 ? -2.984 36 4.773 1 97.94 286 SER A O 1
ATOM 2034 N N . VAL A 1 287 ? -4.496 34.812 5.945 1 98.12 287 VAL A N 1
ATOM 2035 C CA . VAL A 1 287 ? -4.254 35.469 7.227 1 98.12 287 VAL A CA 1
ATOM 2036 C C . VAL A 1 287 ? -3.838 34.438 8.266 1 98.12 287 VAL A C 1
ATOM 2038 O O . VAL A 1 287 ? -4.359 33.312 8.281 1 98.12 287 VAL A O 1
ATOM 2041 N N . VAL A 1 288 ? -2.844 34.781 9.062 1 98.69 288 VAL A N 1
ATOM 2042 C CA . VAL A 1 288 ? -2.523 34.031 10.273 1 98.69 288 VAL A CA 1
ATOM 2043 C C . VAL A 1 288 ? -3.246 34.656 11.469 1 98.69 288 VAL A C 1
ATOM 2045 O O . VAL A 1 288 ? -3.104 35.844 11.727 1 98.69 288 VAL A O 1
ATOM 2048 N N . THR A 1 289 ? -4.055 33.906 12.148 1 98.81 289 THR A N 1
ATOM 2049 C CA . THR A 1 289 ? -4.75 34.375 13.344 1 98.81 289 THR A CA 1
ATOM 2050 C C . THR A 1 289 ? -4.102 33.781 14.602 1 98.81 289 THR A C 1
ATOM 2052 O O . THR A 1 289 ? -3.969 32.562 14.742 1 98.81 289 THR A O 1
ATOM 2055 N N . GLU A 1 290 ? -3.666 34.625 15.461 1 98.88 290 GLU A N 1
ATOM 2056 C CA . GLU A 1 290 ? -3.146 34.25 16.766 1 98.88 290 GLU A CA 1
ATOM 2057 C C . GLU A 1 290 ? -4.27 34.125 17.797 1 98.88 290 GLU A C 1
ATOM 2059 O O . GLU A 1 290 ? -5.102 35.031 17.938 1 98.88 290 GLU A O 1
ATOM 2064 N N . VAL A 1 291 ? -4.273 33 18.5 1 98.88 291 VAL A N 1
ATOM 2065 C CA . VAL A 1 291 ? -5.328 32.656 19.453 1 98.88 291 VAL A CA 1
ATOM 2066 C C . VAL A 1 291 ? -4.707 32.312 20.797 1 98.88 291 VAL A C 1
ATOM 2068 O O . VAL A 1 291 ? -3.711 31.578 20.859 1 98.88 291 VAL A O 1
ATOM 2071 N N . ASN A 1 292 ? -5.293 32.875 21.828 1 98.69 292 ASN A N 1
ATOM 2072 C CA . ASN A 1 292 ? -4.957 32.438 23.188 1 98.69 292 ASN A CA 1
ATOM 2073 C C . ASN A 1 292 ? -6.027 31.531 23.766 1 98.69 292 ASN A C 1
ATOM 2075 O O . ASN A 1 292 ? -7.223 31.75 23.578 1 98.69 292 ASN A O 1
ATOM 2079 N N . VAL A 1 293 ? -5.629 30.453 24.359 1 98.38 293 VAL A N 1
ATOM 2080 C CA . VAL A 1 293 ? -6.512 29.609 25.156 1 98.38 293 VAL A CA 1
ATOM 2081 C C . VAL A 1 293 ? -6.086 29.656 26.625 1 98.38 293 VAL A C 1
ATOM 2083 O O . VAL A 1 293 ? -4.98 29.219 26.969 1 98.38 293 VAL A O 1
ATOM 2086 N N . ASP A 1 294 ? -6.91 30.062 27.516 1 97.06 294 ASP A N 1
ATOM 2087 C CA . ASP A 1 294 ? -6.527 30.266 28.906 1 97.06 294 ASP A CA 1
ATOM 2088 C C . ASP A 1 294 ? -6.656 28.969 29.703 1 97.06 294 ASP A C 1
ATOM 2090 O O . ASP A 1 294 ? -6.93 27.906 29.141 1 97.06 294 ASP A O 1
ATOM 2094 N N . ASP A 1 295 ? -6.41 29.031 30.984 1 94.88 295 ASP A N 1
ATOM 2095 C CA . ASP A 1 295 ? -6.359 27.859 31.859 1 94.88 295 ASP A CA 1
ATOM 2096 C C . ASP A 1 295 ? -7.73 27.203 31.969 1 94.88 295 ASP A C 1
ATOM 2098 O O . ASP A 1 295 ? -7.836 26.031 32.344 1 94.88 295 ASP A O 1
ATOM 2102 N N . ASN A 1 296 ? -8.812 27.922 31.641 1 94.62 296 ASN A N 1
ATOM 2103 C CA . ASN A 1 296 ? -10.172 27.391 31.672 1 94.62 296 ASN A CA 1
ATOM 2104 C C . ASN A 1 296 ? -10.633 26.938 30.297 1 94.62 296 ASN A C 1
ATOM 2106 O O . ASN A 1 296 ? -11.82 26.703 30.078 1 94.62 296 ASN A O 1
ATOM 2110 N N . LEU A 1 297 ? -9.719 26.953 29.297 1 96.81 297 LEU A N 1
ATOM 2111 C CA . LEU A 1 297 ? -9.945 26.484 27.938 1 96.81 297 LEU A CA 1
ATOM 2112 C C . LEU A 1 297 ? -10.836 27.453 27.172 1 96.81 297 LEU A C 1
ATOM 2114 O O . LEU A 1 297 ? -11.586 27.047 26.281 1 96.81 297 LEU A O 1
ATOM 2118 N N . LYS A 1 298 ? -10.812 28.719 27.609 1 96.69 298 LYS A N 1
ATOM 2119 C CA . LYS A 1 298 ? -11.492 29.75 26.844 1 96.69 298 LYS A CA 1
ATOM 2120 C C . LYS A 1 298 ? -10.57 30.328 25.766 1 96.69 298 LYS A C 1
ATOM 2122 O O . LYS A 1 298 ? -9.469 30.797 26.062 1 96.69 298 LYS A O 1
ATOM 2127 N N . GLY A 1 299 ? -11.047 30.297 24.562 1 97.62 299 GLY A N 1
ATOM 2128 C CA . GLY A 1 299 ? -10.289 30.812 23.438 1 97.62 299 GLY A CA 1
ATOM 2129 C C . GLY A 1 299 ? -10.609 32.25 23.109 1 97.62 299 GLY A C 1
ATOM 2130 O O . GLY A 1 299 ? -11.773 32.656 23.141 1 97.62 299 GLY A O 1
ATOM 2131 N N . THR A 1 300 ? -9.594 33.062 22.812 1 97.88 300 THR A N 1
ATOM 2132 C CA . THR A 1 300 ? -9.766 34.438 22.375 1 97.88 300 THR A CA 1
ATOM 2133 C C . THR A 1 300 ? -8.812 34.781 21.25 1 97.88 300 THR A C 1
ATOM 2135 O O . THR A 1 300 ? -7.688 34.281 21.203 1 97.88 300 THR A O 1
ATOM 2138 N N . ILE A 1 301 ? -9.289 35.656 20.375 1 98.38 301 ILE A N 1
ATOM 2139 C CA . ILE A 1 301 ? -8.438 36.125 19.281 1 98.38 301 ILE A CA 1
ATOM 2140 C C . ILE A 1 301 ? -7.473 37.188 19.797 1 98.38 301 ILE A C 1
ATOM 2142 O O . ILE A 1 301 ? -7.887 38.156 20.453 1 98.38 301 ILE A O 1
ATOM 2146 N N . VAL A 1 302 ? -6.215 37 19.516 1 98.56 302 VAL A N 1
ATOM 2147 C CA . VAL A 1 302 ? -5.188 37.938 19.969 1 98.56 302 VAL A CA 1
ATOM 2148 C C . VAL A 1 302 ? -4.918 38.969 18.875 1 98.56 302 VAL A C 1
ATOM 2150 O O . VAL A 1 302 ? -5.039 40.188 19.094 1 98.56 302 VAL A O 1
ATOM 2153 N N . LYS A 1 303 ? -4.562 38.469 17.703 1 98.31 303 LYS A N 1
ATOM 2154 C CA . LYS A 1 303 ? -4.188 39.344 16.594 1 98.31 303 LYS A CA 1
ATOM 2155 C C . LYS A 1 303 ? -4.168 38.562 15.273 1 98.31 303 LYS A C 1
ATOM 2157 O O . LYS A 1 303 ? -4.012 37.344 15.273 1 98.31 303 LYS A O 1
ATOM 2162 N N . GLN A 1 304 ? -4.383 39.281 14.18 1 98.19 304 GLN A N 1
ATOM 2163 C CA . GLN A 1 304 ? -4.305 38.688 12.844 1 98.19 304 GLN A CA 1
ATOM 2164 C C . GLN A 1 304 ? -3.172 39.312 12.031 1 98.19 304 GLN A C 1
ATOM 2166 O O . GLN A 1 304 ? -2.896 40.531 12.164 1 98.19 304 GLN A O 1
ATOM 2171 N N . TYR A 1 305 ? -2.523 38.562 11.258 1 98.31 305 TYR A N 1
ATOM 2172 C CA . TYR A 1 305 ? -1.37 38.969 10.469 1 98.31 305 TYR A CA 1
ATOM 2173 C C . TYR A 1 305 ? -1.569 38.656 9 1 98.31 305 TYR A C 1
ATOM 2175 O O . TYR A 1 305 ? -1.56 37.469 8.609 1 98.31 305 TYR A O 1
ATOM 2183 N N . ALA A 1 306 ? -1.709 39.625 8.172 1 97.56 306 ALA A N 1
ATOM 2184 C CA . ALA A 1 306 ? -1.898 39.406 6.738 1 97.56 306 ALA A CA 1
ATOM 2185 C C . ALA A 1 306 ? -0.637 38.844 6.098 1 97.56 306 ALA A C 1
ATOM 2187 O O . ALA A 1 306 ? 0.472 39.312 6.375 1 97.56 306 ALA A O 1
ATOM 2188 N N . GLN A 1 307 ? -0.775 37.781 5.258 1 97.44 307 GLN A N 1
ATOM 2189 C CA . GLN A 1 307 ? 0.357 37.156 4.598 1 97.44 307 GLN A CA 1
ATOM 2190 C C . GLN A 1 307 ? 0.341 37.438 3.096 1 97.44 307 GLN A C 1
ATOM 2192 O O . GLN A 1 307 ? 1.071 36.781 2.334 1 97.44 307 GLN A O 1
ATOM 2197 N N . GLY A 1 308 ? -0.45 38.375 2.607 1 94.81 308 GLY A N 1
ATOM 2198 C CA . GLY A 1 308 ? -0.597 38.688 1.197 1 94.81 308 GLY A CA 1
ATOM 2199 C C . GLY A 1 308 ? -1.819 38.062 0.562 1 94.81 308 GLY A C 1
ATOM 2200 O O . GLY A 1 308 ? -1.978 36.812 0.596 1 94.81 308 GLY A O 1
ATOM 2201 N N . GLN A 1 309 ? -2.633 38.844 -0.03 1 90.56 309 GLN A N 1
ATOM 2202 C CA . GLN A 1 309 ? -3.898 38.375 -0.594 1 90.56 309 GLN A CA 1
ATOM 2203 C C . GLN A 1 309 ? -3.666 37.375 -1.724 1 90.56 309 GLN A C 1
ATOM 2205 O O . GLN A 1 309 ? -2.791 37.594 -2.568 1 90.56 309 GLN A O 1
ATOM 2210 N N . GLY A 1 310 ? -4.375 36.312 -1.664 1 92.88 310 GLY A N 1
ATOM 2211 C CA . GLY A 1 310 ? -4.383 35.344 -2.764 1 92.88 310 GLY A CA 1
ATOM 2212 C C . GLY A 1 310 ? -3.225 34.375 -2.717 1 92.88 310 GLY A C 1
ATOM 2213 O O . GLY A 1 310 ? -3.1 33.5 -3.588 1 92.88 310 GLY A O 1
ATOM 2214 N N . THR A 1 311 ? -2.377 34.406 -1.692 1 96.31 311 THR A N 1
ATOM 2215 C CA . THR A 1 311 ? -1.2 33.531 -1.635 1 96.31 311 THR A CA 1
ATOM 2216 C C . THR A 1 311 ? -1.583 32.125 -1.206 1 96.31 311 THR A C 1
ATOM 2218 O O . THR A 1 311 ? -0.83 31.188 -1.436 1 96.31 311 THR A O 1
ATOM 2221 N N . ALA A 1 312 ? -2.756 31.938 -0.534 1 97.38 312 ALA A N 1
ATOM 2222 C CA . ALA A 1 312 ? -3.305 30.656 -0.104 1 97.38 312 ALA A CA 1
ATOM 2223 C C . ALA A 1 312 ? -2.418 30 0.956 1 97.38 312 ALA A C 1
ATOM 2225 O O . ALA A 1 312 ? -1.823 28.953 0.718 1 97.38 312 ALA A O 1
ATOM 2226 N N . THR A 1 313 ? -2.441 30.562 2.18 1 98.19 313 THR A N 1
ATOM 2227 C CA . THR A 1 313 ? -1.709 30 3.305 1 98.19 313 THR A CA 1
ATOM 2228 C C . THR A 1 313 ? -2.377 28.719 3.795 1 98.19 313 THR A C 1
ATOM 2230 O O . THR A 1 313 ? -3.557 28.719 4.148 1 98.19 313 THR A O 1
ATOM 2233 N N . ILE A 1 314 ? -1.564 27.609 3.799 1 98.38 314 ILE A N 1
ATOM 2234 C CA . ILE A 1 314 ? -2.121 26.328 4.203 1 98.38 314 ILE A CA 1
ATOM 2235 C C . ILE A 1 314 ? -1.299 25.734 5.352 1 98.38 314 ILE A C 1
ATOM 2237 O O . ILE A 1 314 ? -1.306 26.281 6.461 1 98.38 314 ILE A O 1
ATOM 2241 N N . ASP A 1 315 ? -0.538 24.656 5.113 1 98.81 315 ASP A N 1
ATOM 2242 C CA . ASP A 1 315 ? 0.2 23.938 6.148 1 98.81 315 ASP A CA 1
ATOM 2243 C C . ASP A 1 315 ? 1.212 24.844 6.836 1 98.81 315 ASP A C 1
ATOM 2245 O O . ASP A 1 315 ? 1.84 25.688 6.191 1 98.81 315 ASP A O 1
ATOM 2249 N N . ASN A 1 316 ? 1.327 24.609 8.133 1 98.88 316 ASN A N 1
ATOM 2250 C CA . ASN A 1 316 ? 2.312 25.344 8.914 1 98.88 316 ASN A CA 1
ATOM 2251 C C . ASN A 1 316 ? 2.873 24.5 10.055 1 98.88 316 ASN A C 1
ATOM 2253 O O . ASN A 1 316 ? 2.336 23.438 10.367 1 98.88 316 ASN A O 1
ATOM 2257 N N . ASP A 1 317 ? 3.947 24.938 10.547 1 98.88 317 ASP A N 1
ATOM 2258 C CA . ASP A 1 317 ? 4.574 24.359 11.734 1 98.88 317 ASP A CA 1
ATOM 2259 C C . ASP A 1 317 ? 5.391 25.422 12.492 1 98.88 317 ASP A C 1
ATOM 2261 O O . ASP A 1 317 ? 5.734 26.453 11.93 1 98.88 317 ASP A O 1
ATOM 2265 N N . ILE A 1 318 ? 5.535 25.219 13.75 1 98.81 318 ILE A N 1
ATOM 2266 C CA . ILE A 1 318 ? 6.301 26.125 14.602 1 98.81 318 ILE A CA 1
ATOM 2267 C C . ILE A 1 318 ? 7.422 25.344 15.297 1 98.81 318 ILE A C 1
ATOM 2269 O O . ILE A 1 318 ? 7.219 24.219 15.758 1 98.81 318 ILE A O 1
ATOM 2273 N N . VAL A 1 319 ? 8.547 26 15.359 1 97.44 319 VAL A N 1
ATOM 2274 C CA . VAL A 1 319 ? 9.672 25.344 16.031 1 97.44 319 VAL A CA 1
ATOM 2275 C C . VAL A 1 319 ? 10.406 26.359 16.906 1 97.44 319 VAL A C 1
ATOM 2277 O O . VAL A 1 319 ? 10.359 27.562 16.656 1 97.44 319 VAL A O 1
ATOM 2280 N N . THR A 1 320 ? 11.055 25.828 17.953 1 96.88 320 THR A N 1
ATOM 2281 C CA . THR A 1 320 ? 11.898 26.641 18.812 1 96.88 320 THR A CA 1
ATOM 2282 C C . THR A 1 320 ? 13.359 26.531 18.406 1 96.88 320 THR A C 1
ATOM 2284 O O . THR A 1 320 ? 13.914 25.438 18.328 1 96.88 320 THR A O 1
ATOM 2287 N N . VAL A 1 321 ? 13.945 27.594 18.078 1 95.44 321 VAL A N 1
ATOM 2288 C CA . VAL A 1 321 ? 15.383 27.719 17.828 1 95.44 321 VAL A CA 1
ATOM 2289 C C . VAL A 1 321 ? 16.016 28.625 18.891 1 95.44 321 VAL A C 1
ATOM 2291 O O . VAL A 1 321 ? 15.789 29.828 18.891 1 95.44 321 VAL A O 1
ATOM 2294 N N . GLY A 1 322 ? 16.859 28 19.734 1 92.06 322 GLY A N 1
ATOM 2295 C CA . GLY A 1 322 ? 17.297 28.734 20.922 1 92.06 322 GLY A CA 1
ATOM 2296 C C . GLY A 1 322 ? 16.141 29.141 21.828 1 92.06 322 GLY A C 1
ATOM 2297 O O . GLY A 1 322 ? 15.422 28.281 22.328 1 92.06 322 GLY A O 1
ATOM 2298 N N . ASN A 1 323 ? 15.922 30.453 21.984 1 93.38 323 ASN A N 1
ATOM 2299 C CA . ASN A 1 323 ? 14.852 30.938 22.844 1 93.38 323 ASN A CA 1
ATOM 2300 C C . ASN A 1 323 ? 13.742 31.594 22.031 1 93.38 323 ASN A C 1
ATOM 2302 O O . ASN A 1 323 ? 12.891 32.281 22.578 1 93.38 323 ASN A O 1
ATOM 2306 N N . ASN A 1 324 ? 13.812 31.312 20.766 1 95.44 324 ASN A N 1
ATOM 2307 C CA . ASN A 1 324 ? 12.836 31.953 19.891 1 95.44 324 ASN A CA 1
ATOM 2308 C C . ASN A 1 324 ? 11.992 30.922 19.141 1 95.44 324 ASN A C 1
ATOM 2310 O O . ASN A 1 324 ? 12.477 29.828 18.812 1 95.44 324 ASN A O 1
ATOM 2314 N N . ASP A 1 325 ? 10.742 31.281 18.953 1 98.5 325 ASP A N 1
ATOM 2315 C CA . ASP A 1 325 ? 9.898 30.453 18.109 1 98.5 325 ASP A CA 1
ATOM 2316 C C . ASP A 1 325 ? 9.742 31.078 16.719 1 98.5 325 ASP A C 1
ATOM 2318 O O . ASP A 1 325 ? 9.656 32.281 16.578 1 98.5 325 ASP A O 1
ATOM 2322 N N . PHE A 1 326 ? 9.75 30.25 15.734 1 98.75 326 PHE A N 1
ATOM 2323 C CA . PHE A 1 326 ? 9.508 30.641 14.352 1 98.75 326 PHE A CA 1
ATOM 2324 C C . PHE A 1 326 ? 8.406 29.781 13.734 1 98.75 326 PHE A C 1
ATOM 2326 O O . PHE A 1 326 ? 8.32 28.578 14.016 1 98.75 326 PHE A O 1
ATOM 2333 N N . MET A 1 327 ? 7.57 30.406 12.977 1 98.94 327 MET A N 1
ATOM 2334 C CA . MET A 1 327 ? 6.496 29.75 12.25 1 98.94 327 MET A CA 1
ATOM 2335 C C . MET A 1 327 ? 6.793 29.703 10.75 1 98.94 327 MET A C 1
ATOM 2337 O O . MET A 1 327 ? 7.258 30.703 10.188 1 98.94 327 MET A O 1
ATOM 2341 N N . TYR A 1 328 ? 6.648 28.594 10.188 1 98.94 328 TYR A N 1
ATOM 2342 C CA . TYR A 1 328 ? 6.793 28.391 8.75 1 98.94 328 TYR A CA 1
ATOM 2343 C C . TYR A 1 328 ? 5.445 28.078 8.102 1 98.94 328 TYR A C 1
ATOM 2345 O O . TYR A 1 328 ? 4.793 27.094 8.469 1 98.94 328 TYR A O 1
ATOM 2353 N N . VAL A 1 329 ? 5.004 28.922 7.188 1 98.94 329 VAL A N 1
ATOM 2354 C CA . VAL A 1 329 ? 3.699 28.797 6.547 1 98.94 329 VAL A CA 1
ATOM 2355 C C . VAL A 1 329 ? 3.881 28.531 5.055 1 98.94 329 VAL A C 1
ATOM 2357 O O . VAL A 1 329 ? 4.508 29.328 4.352 1 98.94 329 VAL A O 1
ATOM 2360 N N . LEU A 1 330 ? 3.375 27.438 4.582 1 98.75 330 LEU A N 1
ATOM 2361 C CA . LEU A 1 330 ? 3.365 27.156 3.148 1 98.75 330 LEU A CA 1
ATOM 2362 C C . LEU A 1 330 ? 2.279 27.969 2.449 1 98.75 330 LEU A C 1
ATOM 2364 O O . LEU A 1 330 ? 1.091 27.797 2.727 1 98.75 330 LEU A O 1
ATOM 2368 N N . ALA A 1 331 ? 2.662 28.938 1.635 1 98.5 331 ALA A N 1
ATOM 2369 C CA . ALA A 1 331 ? 1.739 29.656 0.771 1 98.5 331 ALA A CA 1
ATOM 2370 C C . ALA A 1 331 ? 1.69 29.047 -0.625 1 98.5 331 ALA A C 1
ATOM 2372 O O . ALA A 1 331 ? 2.475 29.422 -1.501 1 98.5 331 ALA A O 1
ATOM 2373 N N . ALA A 1 332 ? 0.733 28.234 -0.822 1 98.06 332 ALA A N 1
ATOM 2374 C CA . ALA A 1 332 ? 0.731 27.312 -1.954 1 98.06 332 ALA A CA 1
ATOM 2375 C C . ALA A 1 332 ? 0.653 28.062 -3.277 1 98.06 332 ALA A C 1
ATOM 2377 O O . ALA A 1 332 ? 1.474 27.859 -4.172 1 98.06 332 ALA A O 1
ATOM 2378 N N . ASN A 1 333 ? -0.271 28.984 -3.395 1 97 333 ASN A N 1
ATOM 2379 C CA . ASN A 1 333 ? -0.46 29.719 -4.648 1 97 333 ASN A CA 1
ATOM 2380 C C . ASN A 1 333 ? 0.772 30.531 -5.012 1 97 333 ASN A C 1
ATOM 2382 O O . ASN A 1 333 ? 1.142 30.625 -6.184 1 97 333 ASN A O 1
ATOM 2386 N N . ALA A 1 334 ? 1.346 31.094 -3.996 1 96.94 334 ALA A N 1
ATOM 2387 C CA . ALA A 1 334 ? 2.525 31.922 -4.219 1 96.94 334 ALA A CA 1
ATOM 2388 C C . ALA A 1 334 ? 3.781 31.062 -4.352 1 96.94 334 ALA A C 1
ATOM 2390 O O . ALA A 1 334 ? 4.832 31.562 -4.77 1 96.94 334 ALA A O 1
ATOM 2391 N N . THR A 1 335 ? 3.707 29.828 -3.99 1 97.06 335 THR A N 1
ATOM 2392 C CA . THR A 1 335 ? 4.832 28.906 -3.941 1 97.06 335 THR A CA 1
ATOM 2393 C C . THR A 1 335 ? 5.965 29.469 -3.092 1 97.06 335 THR A C 1
ATOM 2395 O O . THR A 1 335 ? 7.121 29.5 -3.523 1 97.06 335 THR A O 1
ATOM 2398 N N . THR A 1 336 ? 5.609 29.938 -1.93 1 98.19 336 THR A N 1
ATOM 2399 C CA . THR A 1 336 ? 6.574 30.453 -0.966 1 98.19 336 THR A CA 1
ATOM 2400 C C . THR A 1 336 ? 6.383 29.797 0.397 1 98.19 336 THR A C 1
ATOM 2402 O O . THR A 1 336 ? 5.332 29.203 0.664 1 98.19 336 THR A O 1
ATOM 2405 N N . ILE A 1 337 ? 7.406 29.812 1.168 1 98.81 337 ILE A N 1
ATOM 2406 C CA . ILE A 1 337 ? 7.316 29.594 2.609 1 98.81 337 ILE A CA 1
ATOM 2407 C C . ILE A 1 337 ? 7.48 30.922 3.34 1 98.81 337 ILE A C 1
ATOM 2409 O O . ILE A 1 337 ? 8.547 31.547 3.277 1 98.81 337 ILE A O 1
ATOM 2413 N N . ASP A 1 338 ? 6.414 31.375 3.986 1 98.81 338 ASP A N 1
ATOM 2414 C CA . ASP A 1 338 ? 6.492 32.562 4.824 1 98.81 338 ASP A CA 1
ATOM 2415 C C . ASP A 1 338 ? 7.016 32.219 6.219 1 98.81 338 ASP A C 1
ATOM 2417 O O . ASP A 1 338 ? 6.5 31.328 6.879 1 98.81 338 ASP A O 1
ATOM 2421 N N . VAL A 1 339 ? 8.031 32.938 6.578 1 98.88 339 VAL A N 1
ATOM 2422 C CA . VAL A 1 339 ? 8.625 32.719 7.891 1 98.88 339 VAL A CA 1
ATOM 2423 C C . VAL A 1 339 ? 8.258 33.875 8.828 1 98.88 339 VAL A C 1
ATOM 2425 O O . VAL A 1 339 ? 8.523 35.031 8.523 1 98.88 339 VAL A O 1
ATOM 2428 N N . LEU A 1 340 ? 7.652 33.531 9.945 1 98.94 340 LEU A N 1
ATOM 2429 C CA . LEU A 1 340 ? 7.309 34.531 10.953 1 98.94 340 LEU A CA 1
ATOM 2430 C C . LEU A 1 340 ? 8.102 34.312 12.234 1 98.94 340 LEU A C 1
ATOM 2432 O O . LEU A 1 340 ? 8.211 33.156 12.711 1 98.94 340 LEU A O 1
ATOM 2436 N N . ALA A 1 341 ? 8.648 35.344 12.812 1 98.81 341 ALA A N 1
ATOM 2437 C CA . ALA A 1 341 ? 9.203 35.312 14.164 1 98.81 341 ALA A CA 1
ATOM 2438 C C . ALA A 1 341 ? 8.117 35.531 15.203 1 98.81 341 ALA A C 1
ATOM 2440 O O . ALA A 1 341 ? 7.297 36.438 15.062 1 98.81 341 ALA A O 1
ATOM 2441 N N . LEU A 1 342 ? 8.062 34.656 16.172 1 98.75 342 LEU A N 1
ATOM 2442 C CA . LEU A 1 342 ? 7.059 34.719 17.219 1 98.75 342 LEU A CA 1
ATOM 2443 C C . LEU A 1 342 ? 7.691 35.156 18.547 1 98.75 342 LEU A C 1
ATOM 2445 O O . LEU A 1 342 ? 7.691 34.406 19.516 1 98.75 342 LEU A O 1
ATOM 2449 N N . ASN A 1 343 ? 8.062 36.375 18.656 1 94.25 343 ASN A N 1
ATOM 2450 C CA . ASN A 1 343 ? 8.906 36.875 19.75 1 94.25 343 ASN A CA 1
ATOM 2451 C C . ASN A 1 343 ? 8.117 37.031 21.031 1 94.25 343 ASN A C 1
ATOM 2453 O O . ASN A 1 343 ? 8.648 36.812 22.125 1 94.25 343 ASN A O 1
ATOM 2457 N N . ALA A 1 344 ? 6.957 37.438 20.969 1 97.25 344 ALA A N 1
ATOM 2458 C CA . ALA A 1 344 ? 6.051 37.656 22.094 1 97.25 344 ALA A CA 1
ATOM 2459 C C . ALA A 1 344 ? 4.598 37.625 21.641 1 97.25 344 ALA A C 1
ATOM 2461 O O . ALA A 1 344 ? 4.309 37.75 20.453 1 97.25 344 ALA A O 1
ATOM 2462 N N . PRO A 1 345 ? 3.68 37.344 22.594 1 98.12 345 PRO A N 1
ATOM 2463 C CA . PRO A 1 345 ? 2.266 37.406 22.219 1 98.12 345 PRO A CA 1
ATOM 2464 C C . PRO A 1 345 ? 1.893 38.688 21.484 1 98.12 345 PRO A C 1
ATOM 2466 O O . PRO A 1 345 ? 2.246 39.781 21.953 1 98.12 345 PRO A O 1
ATOM 2469 N N . GLY A 1 346 ? 1.269 38.5 20.359 1 98.38 346 GLY A N 1
ATOM 2470 C CA . GLY A 1 346 ? 0.769 39.656 19.609 1 98.38 346 GLY A CA 1
ATOM 2471 C C . GLY A 1 346 ? 1.841 40.344 18.797 1 98.38 346 GLY A C 1
ATOM 2472 O O . GLY A 1 346 ? 1.628 41.469 18.297 1 98.38 346 GLY A O 1
ATOM 2473 N N . GLN A 1 347 ? 2.98 39.75 18.609 1 98.25 347 GLN A N 1
ATOM 2474 C CA . GLN A 1 347 ? 4.094 40.438 17.984 1 98.25 347 GLN A CA 1
ATOM 2475 C C . GLN A 1 347 ? 4.727 39.625 16.875 1 98.25 347 GLN A C 1
ATOM 2477 O O . GLN A 1 347 ? 5.938 39.688 16.656 1 98.25 347 GLN A O 1
ATOM 2482 N N . ALA A 1 348 ? 3.951 38.75 16.266 1 98.69 348 ALA A N 1
ATOM 2483 C CA . ALA A 1 348 ? 4.496 37.969 15.148 1 98.69 348 ALA A CA 1
ATOM 2484 C C . ALA A 1 348 ? 4.93 38.906 14.008 1 98.69 348 ALA A C 1
ATOM 2486 O O . ALA A 1 348 ? 4.273 39.906 13.719 1 98.69 348 ALA A O 1
ATOM 2487 N N . GLN A 1 349 ? 6.098 38.594 13.367 1 98.25 349 GLN A N 1
ATOM 2488 C CA . GLN A 1 349 ? 6.645 39.406 12.273 1 98.25 349 GLN A CA 1
ATOM 2489 C C . GLN A 1 349 ? 7.156 38.5 11.148 1 98.25 349 GLN A C 1
ATOM 2491 O O . GLN A 1 349 ? 7.949 37.594 11.383 1 98.25 349 GLN A O 1
ATOM 2496 N N . THR A 1 350 ? 6.676 38.844 9.945 1 98.19 350 THR A N 1
ATOM 2497 C CA . THR A 1 350 ? 7.234 38.125 8.797 1 98.19 350 THR A CA 1
ATOM 2498 C C . THR A 1 350 ? 8.688 38.531 8.578 1 98.19 350 THR A C 1
ATOM 2500 O O . THR A 1 350 ? 9 39.719 8.43 1 98.19 350 THR A O 1
ATOM 2503 N N . ILE A 1 351 ? 9.57 37.594 8.484 1 98.62 351 ILE A N 1
ATOM 2504 C CA . ILE A 1 351 ? 10.984 37.906 8.375 1 98.62 351 ILE A CA 1
ATOM 2505 C C . ILE A 1 351 ? 11.555 37.344 7.07 1 98.62 351 ILE A C 1
ATOM 2507 O O . ILE A 1 351 ? 12.672 37.688 6.676 1 98.62 351 ILE A O 1
ATOM 2511 N N . GLN A 1 352 ? 10.836 36.469 6.418 1 98.44 352 GLN A N 1
ATOM 2512 C CA . GLN A 1 352 ? 11.266 35.875 5.152 1 98.44 352 GLN A CA 1
ATOM 2513 C C . GLN A 1 352 ? 10.07 35.375 4.348 1 98.44 352 GLN A C 1
ATOM 2515 O O . GLN A 1 352 ? 9.117 34.844 4.914 1 98.44 352 GLN A O 1
ATOM 2520 N N . LYS A 1 353 ? 10.062 35.625 3.109 1 98.19 353 LYS A N 1
ATOM 2521 C CA . LYS A 1 353 ? 9.258 34.906 2.119 1 98.19 353 LYS A CA 1
ATOM 2522 C C . LYS A 1 353 ? 10.141 34.188 1.107 1 98.19 353 LYS A C 1
ATOM 2524 O O . LYS A 1 353 ? 10.633 34.781 0.154 1 98.19 353 LYS A O 1
ATOM 2529 N N . LEU A 1 354 ? 10.281 32.906 1.308 1 98.38 354 LEU A N 1
ATOM 2530 C CA . LEU A 1 354 ? 11.203 32.125 0.499 1 98.38 354 LEU A CA 1
ATOM 2531 C C . LEU A 1 354 ? 10.484 31.531 -0.709 1 98.38 354 LEU A C 1
ATOM 2533 O O . LEU A 1 354 ? 9.656 30.625 -0.563 1 98.38 354 LEU A O 1
ATOM 2537 N N . GLY A 1 355 ? 10.828 31.984 -1.888 1 97.75 355 GLY A N 1
ATOM 2538 C CA . GLY A 1 355 ? 10.32 31.359 -3.102 1 97.75 355 GLY A CA 1
ATOM 2539 C C . GLY A 1 355 ? 10.906 29.984 -3.365 1 97.75 355 GLY A C 1
ATOM 2540 O O . GLY A 1 355 ? 12.117 29.781 -3.207 1 97.75 355 GLY A O 1
ATOM 2541 N N . VAL A 1 356 ? 10.07 29.078 -3.795 1 97.69 356 VAL A N 1
ATOM 2542 C CA . VAL A 1 356 ? 10.57 27.719 -3.963 1 97.69 356 VAL A CA 1
ATOM 2543 C C . VAL A 1 356 ? 10.516 27.328 -5.438 1 97.69 356 VAL A C 1
ATOM 2545 O O . VAL A 1 356 ? 11.227 26.406 -5.871 1 97.69 356 VAL A O 1
ATOM 2548 N N . ALA A 1 357 ? 9.734 27.969 -6.266 1 95.44 357 ALA A N 1
ATOM 2549 C CA . ALA A 1 357 ? 9.453 27.562 -7.637 1 95.44 357 ALA A CA 1
ATOM 2550 C C . ALA A 1 357 ? 10.703 27.656 -8.508 1 95.44 357 ALA A C 1
ATOM 2552 O O . ALA A 1 357 ? 10.992 26.75 -9.289 1 95.44 357 ALA A O 1
ATOM 2553 N N . GLN A 1 358 ? 11.43 28.781 -8.43 1 94.19 358 GLN A N 1
ATOM 2554 C CA . GLN A 1 358 ? 12.594 28.984 -9.273 1 94.19 358 GLN A CA 1
ATOM 2555 C C . GLN A 1 358 ? 13.688 27.969 -8.969 1 94.19 358 GLN A C 1
ATOM 2557 O O . GLN A 1 358 ? 14.328 27.438 -9.883 1 94.19 358 GLN A O 1
ATOM 2562 N N . THR A 1 359 ? 13.883 27.797 -7.688 1 94.88 359 THR A N 1
ATOM 2563 C CA . THR A 1 359 ? 14.891 26.812 -7.281 1 94.88 359 THR A CA 1
ATOM 2564 C C . THR A 1 359 ? 14.492 25.422 -7.734 1 94.88 359 THR A C 1
ATOM 2566 O O . THR A 1 359 ? 15.336 24.641 -8.18 1 94.88 359 THR A O 1
ATOM 2569 N N . ALA A 1 360 ? 13.258 25.047 -7.629 1 95.88 360 ALA A N 1
ATOM 2570 C CA . ALA A 1 360 ? 12.758 23.766 -8.086 1 95.88 360 ALA A CA 1
ATOM 2571 C C . ALA A 1 360 ? 12.992 23.578 -9.586 1 95.88 360 ALA A C 1
ATOM 2573 O O . ALA A 1 360 ? 13.43 22.531 -10.031 1 95.88 360 ALA A O 1
ATOM 2574 N N . GLN A 1 361 ? 12.711 24.594 -10.32 1 95.19 361 GLN A N 1
ATOM 2575 C CA . GLN A 1 361 ? 12.906 24.547 -11.766 1 95.19 361 GLN A CA 1
ATOM 2576 C C . GLN A 1 361 ? 14.367 24.297 -12.117 1 95.19 361 GLN A C 1
ATOM 2578 O O . GLN A 1 361 ? 14.672 23.469 -12.984 1 95.19 361 GLN A O 1
ATOM 2583 N N . ARG A 1 362 ? 15.234 24.969 -11.477 1 95.62 362 ARG A N 1
ATOM 2584 C CA . ARG A 1 362 ? 16.672 24.812 -11.734 1 95.62 362 ARG A CA 1
ATOM 2585 C C . ARG A 1 362 ? 17.141 23.406 -11.406 1 95.62 362 ARG A C 1
ATOM 2587 O O . ARG A 1 362 ? 18.062 22.891 -12.047 1 95.62 362 ARG A O 1
ATOM 2594 N N . ALA A 1 363 ? 16.438 22.828 -10.453 1 95.31 363 ALA A N 1
ATOM 2595 C CA . ALA A 1 363 ? 16.797 21.469 -10.023 1 95.31 363 ALA A CA 1
ATOM 2596 C C . ALA A 1 363 ? 16.016 20.438 -10.82 1 95.31 363 ALA A C 1
ATOM 2598 O O . ALA A 1 363 ? 16.094 19.234 -10.516 1 95.31 363 ALA A O 1
ATOM 2599 N N . ASN A 1 364 ? 15.227 20.812 -11.789 1 96 364 ASN A N 1
ATOM 2600 C CA . ASN A 1 364 ? 14.375 19.938 -12.594 1 96 364 ASN A CA 1
ATOM 2601 C C . ASN A 1 364 ? 13.398 19.156 -11.719 1 96 364 ASN A C 1
ATOM 2603 O O . ASN A 1 364 ? 13.195 17.953 -11.938 1 96 364 ASN A O 1
ATOM 2607 N N . LEU A 1 365 ? 12.922 19.812 -10.703 1 97.56 365 LEU A N 1
ATOM 2608 C CA . LEU A 1 365 ? 11.914 19.266 -9.812 1 97.56 365 LEU A CA 1
ATOM 2609 C C . LEU A 1 365 ? 10.531 19.828 -10.133 1 97.56 365 LEU A C 1
ATOM 2611 O O . LEU A 1 365 ? 10.32 21.031 -10.047 1 97.56 365 LEU A O 1
ATOM 2615 N N . LYS A 1 366 ? 9.656 19.016 -10.562 1 96.38 366 LYS A N 1
ATOM 2616 C CA . LYS A 1 366 ? 8.273 19.453 -10.781 1 96.38 366 LYS A CA 1
ATOM 2617 C C . LYS A 1 366 ? 7.613 19.859 -9.469 1 96.38 366 LYS A C 1
ATOM 2619 O O . LYS A 1 366 ? 7.586 19.078 -8.516 1 96.38 366 LYS A O 1
ATOM 2624 N N . LEU A 1 367 ? 7.125 21.031 -9.383 1 96.94 367 LEU A N 1
ATOM 2625 C CA . LEU A 1 367 ? 6.469 21.594 -8.219 1 96.94 367 LEU A CA 1
ATOM 2626 C C . LEU A 1 367 ? 5.402 22.609 -8.633 1 96.94 367 LEU A C 1
ATOM 2628 O O . LEU A 1 367 ? 5.668 23.5 -9.438 1 96.94 367 LEU A O 1
ATOM 2632 N N . SER A 1 368 ? 4.172 22.344 -8.133 1 95.75 368 SER A N 1
ATOM 2633 C CA . SER A 1 368 ? 3.055 23.234 -8.445 1 95.75 368 SER A CA 1
ATOM 2634 C C . SER A 1 368 ? 2.34 23.688 -7.172 1 95.75 368 SER A C 1
ATOM 2636 O O . SER A 1 368 ? 2.184 22.906 -6.23 1 95.75 368 SER A O 1
ATOM 2638 N N . GLY A 1 369 ? 1.914 24.906 -7.191 1 95.44 369 GLY A N 1
ATOM 2639 C CA . GLY A 1 369 ? 1.121 25.422 -6.086 1 95.44 369 GLY A CA 1
ATOM 2640 C C . GLY A 1 369 ? -0.177 24.672 -5.879 1 95.44 369 GLY A C 1
ATOM 2641 O O . GLY A 1 369 ? -0.763 24.719 -4.793 1 95.44 369 GLY A O 1
ATOM 2642 N N . PHE A 1 370 ? -0.553 23.891 -6.832 1 95.19 370 PHE A N 1
ATOM 2643 C CA . PHE A 1 370 ? -1.785 23.109 -6.766 1 95.19 370 PHE A CA 1
ATOM 2644 C C . PHE A 1 370 ? -1.578 21.828 -5.957 1 95.19 370 PHE A C 1
ATOM 2646 O O . PHE A 1 370 ? -2.539 21.25 -5.449 1 95.19 370 PHE A O 1
ATOM 2653 N N . ASN A 1 371 ? -0.286 21.469 -5.84 1 97.44 371 ASN A N 1
ATOM 2654 C CA . ASN A 1 371 ? -0.068 20.125 -5.312 1 97.44 371 ASN A CA 1
ATOM 2655 C C . ASN A 1 371 ? 0.74 20.156 -4.016 1 97.44 371 ASN A C 1
ATOM 2657 O O . ASN A 1 371 ? 0.615 19.25 -3.18 1 97.44 371 ASN A O 1
ATOM 2661 N N . VAL A 1 372 ? 1.528 21.203 -3.75 1 98.31 372 VAL A N 1
ATOM 2662 C CA . VAL A 1 372 ? 2.408 21.203 -2.586 1 98.31 372 VAL A CA 1
ATOM 2663 C C . VAL A 1 372 ? 1.583 21.016 -1.315 1 98.31 372 VAL A C 1
ATOM 2665 O O . VAL A 1 372 ? 0.462 21.516 -1.214 1 98.31 372 VAL A O 1
ATOM 2668 N N . GLN A 1 373 ? 2.156 20.234 -0.358 1 98.06 373 GLN A N 1
ATOM 2669 C CA . GLN A 1 373 ? 1.436 19.906 0.871 1 98.06 373 GLN A CA 1
ATOM 2670 C C . GLN A 1 373 ? 2.396 19.734 2.043 1 98.06 373 GLN A C 1
ATOM 2672 O O . GLN A 1 373 ? 3.559 19.375 1.849 1 98.06 373 GLN A O 1
ATOM 2677 N N . GLY A 1 374 ? 1.887 20.016 3.213 1 98.75 374 GLY A N 1
ATOM 2678 C CA . GLY A 1 374 ? 2.57 19.672 4.449 1 98.75 374 GLY A CA 1
ATOM 2679 C C . GLY A 1 374 ? 3.582 20.703 4.887 1 98.75 374 GLY A C 1
ATOM 2680 O O . GLY A 1 374 ? 4.055 21.5 4.07 1 98.75 374 GLY A O 1
ATOM 2681 N N . MET A 1 375 ? 3.904 20.719 6.102 1 98.94 375 MET A N 1
ATOM 2682 C CA . MET A 1 375 ? 4.977 21.469 6.746 1 98.94 375 MET A CA 1
ATOM 2683 C C . MET A 1 375 ? 5.387 20.812 8.062 1 98.94 375 MET A C 1
ATOM 2685 O O . MET A 1 375 ? 4.559 20.641 8.961 1 98.94 375 MET A O 1
ATOM 2689 N N . ALA A 1 376 ? 6.543 20.375 8.117 1 98.88 376 ALA A N 1
ATOM 2690 C CA . ALA A 1 376 ? 7.102 19.797 9.336 1 98.88 376 ALA A CA 1
ATOM 2691 C C . ALA A 1 376 ? 8.484 20.375 9.633 1 98.88 376 ALA A C 1
ATOM 2693 O O . ALA A 1 376 ? 9.188 20.828 8.727 1 98.88 376 ALA A O 1
ATOM 2694 N N . THR A 1 377 ? 8.82 20.375 10.875 1 98.62 377 THR A N 1
ATOM 2695 C CA . THR A 1 377 ? 10.125 20.891 11.273 1 98.62 377 THR A CA 1
ATOM 2696 C C . THR A 1 377 ? 10.844 19.906 12.188 1 98.62 377 THR A C 1
ATOM 2698 O O . THR A 1 377 ? 10.211 19.047 12.797 1 98.62 377 THR A O 1
ATOM 2701 N N . PHE A 1 378 ? 12.102 20.016 12.156 1 97.81 378 PHE A N 1
ATOM 2702 C CA . PHE A 1 378 ? 13.031 19.266 13 1 97.81 378 PHE A CA 1
ATOM 2703 C C . PHE A 1 378 ? 14.125 20.172 13.547 1 97.81 378 PHE A C 1
ATOM 2705 O O . PHE A 1 378 ? 14.688 20.984 12.805 1 97.81 378 PHE A O 1
ATOM 2712 N N . VAL A 1 379 ? 14.383 20.078 14.797 1 94.25 379 VAL A N 1
ATOM 2713 C CA . VAL A 1 379 ? 15.484 20.828 15.391 1 94.25 379 VAL A CA 1
ATOM 2714 C C . VAL A 1 379 ? 16.453 19.875 16.078 1 94.25 379 VAL A C 1
ATOM 2716 O O . VAL A 1 379 ? 16.016 18.906 16.734 1 94.25 379 VAL A O 1
ATOM 2719 N N . ARG A 1 380 ? 17.672 20.188 15.898 1 85 380 ARG A N 1
ATOM 2720 C CA . ARG A 1 380 ? 18.734 19.406 16.531 1 85 380 ARG A CA 1
ATOM 2721 C C . ARG A 1 380 ? 18.656 19.484 18.047 1 85 380 ARG A C 1
ATOM 2723 O O . ARG A 1 380 ? 18.438 20.562 18.609 1 85 380 ARG A O 1
ATOM 2730 N N . GLN A 1 381 ? 18.531 18.359 18.703 1 73.44 381 GLN A N 1
ATOM 2731 C CA . GLN A 1 381 ? 18.516 18.359 20.156 1 73.44 381 GLN A CA 1
ATOM 2732 C C . GLN A 1 381 ? 19.922 18.484 20.719 1 73.44 381 GLN A C 1
ATOM 2734 O O . GLN A 1 381 ? 20.891 18.047 20.078 1 73.44 381 GLN A O 1
ATOM 2739 N N . MET B 1 1 ? 26.172 -12.617 -16.594 1 30.58 1 MET B N 1
ATOM 2740 C CA . MET B 1 1 ? 25.094 -12.289 -17.531 1 30.58 1 MET B CA 1
ATOM 2741 C C . MET B 1 1 ? 25.484 -12.664 -18.953 1 30.58 1 MET B C 1
ATOM 2743 O O . MET B 1 1 ? 26.547 -12.273 -19.438 1 30.58 1 MET B O 1
ATOM 2747 N N . GLY B 1 2 ? 25.203 -13.828 -19.328 1 36.47 2 GLY B N 1
ATOM 2748 C CA . GLY B 1 2 ? 25.766 -14.359 -20.562 1 36.47 2 GLY B CA 1
ATOM 2749 C C . GLY B 1 2 ? 25.406 -13.523 -21.781 1 36.47 2 GLY B C 1
ATOM 2750 O O . GLY B 1 2 ? 24.453 -12.758 -21.766 1 36.47 2 GLY B O 1
ATOM 2751 N N . ASN B 1 3 ? 26.391 -13.273 -22.625 1 38.16 3 ASN B N 1
ATOM 2752 C CA . ASN B 1 3 ? 26.219 -12.656 -23.938 1 38.16 3 ASN B CA 1
ATOM 2753 C C . ASN B 1 3 ? 25.031 -13.258 -24.688 1 38.16 3 ASN B C 1
ATOM 2755 O O . ASN B 1 3 ? 24.938 -14.477 -24.844 1 38.16 3 ASN B O 1
ATOM 2759 N N . ALA B 1 4 ? 23.984 -12.586 -24.75 1 46.88 4 ALA B N 1
ATOM 2760 C CA . ALA B 1 4 ? 22.797 -12.969 -25.516 1 46.88 4 ALA B CA 1
ATOM 2761 C C . ALA B 1 4 ? 23.172 -13.391 -26.922 1 46.88 4 ALA B C 1
ATOM 2763 O O . ALA B 1 4 ? 23.453 -12.547 -27.781 1 46.88 4 ALA B O 1
ATOM 2764 N N . SER B 1 5 ? 23.859 -14.406 -27.188 1 45.75 5 SER B N 1
ATOM 2765 C CA . SER B 1 5 ? 24.297 -14.656 -28.562 1 45.75 5 SER B CA 1
ATOM 2766 C C . SER B 1 5 ? 23.109 -14.695 -29.516 1 45.75 5 SER B C 1
ATOM 2768 O O . SER B 1 5 ? 23.266 -14.484 -30.719 1 45.75 5 SER B O 1
ATOM 2770 N N . GLY B 1 6 ? 21.797 -15.359 -29.234 1 54.97 6 GLY B N 1
ATOM 2771 C CA . GLY B 1 6 ? 20.656 -15.398 -30.141 1 54.97 6 GLY B CA 1
ATOM 2772 C C . GLY B 1 6 ? 19.406 -14.781 -29.547 1 54.97 6 GLY B C 1
ATOM 2773 O O . GLY B 1 6 ? 19.344 -14.5 -28.344 1 54.97 6 GLY B O 1
ATOM 2774 N N . VAL B 1 7 ? 18.359 -14.266 -30.484 1 70.06 7 VAL B N 1
ATOM 2775 C CA . VAL B 1 7 ? 17.141 -13.57 -30.125 1 70.06 7 VAL B CA 1
ATOM 2776 C C . VAL B 1 7 ? 16.297 -14.445 -29.203 1 70.06 7 VAL B C 1
ATOM 2778 O O . VAL B 1 7 ? 15.898 -15.555 -29.578 1 70.06 7 VAL B O 1
ATOM 2781 N N . ALA B 1 8 ? 16.203 -14.172 -27.969 1 89.62 8 ALA B N 1
ATOM 2782 C CA . ALA B 1 8 ? 15.406 -14.883 -26.984 1 89.62 8 ALA B CA 1
ATOM 2783 C C . ALA B 1 8 ? 13.953 -15.008 -27.438 1 89.62 8 ALA B C 1
ATOM 2785 O O . ALA B 1 8 ? 13.391 -14.07 -28.016 1 89.62 8 ALA B O 1
ATOM 2786 N N . ALA B 1 9 ? 13.43 -16.266 -27.391 1 94.38 9 ALA B N 1
ATOM 2787 C CA . ALA B 1 9 ? 12.031 -16.516 -27.719 1 94.38 9 ALA B CA 1
ATOM 2788 C C . ALA B 1 9 ? 11.102 -15.914 -26.672 1 94.38 9 ALA B C 1
ATOM 2790 O O . ALA B 1 9 ? 9.93 -15.633 -26.969 1 94.38 9 ALA B O 1
ATOM 2791 N N . GLY B 1 10 ? 11.594 -15.766 -25.5 1 97.12 10 GLY B N 1
ATOM 2792 C CA . GLY B 1 10 ? 10.828 -15.258 -24.375 1 97.12 10 GLY B CA 1
ATOM 2793 C C . GLY B 1 10 ? 11.648 -15.133 -23.109 1 97.12 10 GLY B C 1
ATOM 2794 O O . GLY B 1 10 ? 12.875 -14.992 -23.156 1 97.12 10 GLY B O 1
ATOM 2795 N N . ALA B 1 11 ? 10.922 -15.07 -22 1 98.5 11 ALA B N 1
ATOM 2796 C CA . ALA B 1 11 ? 11.602 -14.984 -20.703 1 98.5 11 ALA B CA 1
ATOM 2797 C C . ALA B 1 11 ? 10.805 -15.695 -19.609 1 98.5 11 ALA B C 1
ATOM 2799 O O . ALA B 1 11 ? 9.586 -15.844 -19.734 1 98.5 11 ALA B O 1
ATOM 2800 N N . ALA B 1 12 ? 11.492 -16.188 -18.625 1 98.81 12 ALA B N 1
ATOM 2801 C CA . ALA B 1 12 ? 10.938 -16.703 -17.375 1 98.81 12 ALA B CA 1
ATOM 2802 C C . ALA B 1 12 ? 11.32 -15.812 -16.203 1 98.81 12 ALA B C 1
ATOM 2804 O O . ALA B 1 12 ? 12.422 -15.258 -16.172 1 98.81 12 ALA B O 1
ATOM 2805 N N . TYR B 1 13 ? 10.406 -15.633 -15.289 1 98.88 13 TYR B N 1
ATOM 2806 C CA . TYR B 1 13 ? 10.586 -14.727 -14.164 1 98.88 13 TYR B CA 1
ATOM 2807 C C . TYR B 1 13 ? 10.242 -15.414 -12.844 1 98.88 13 TYR B C 1
ATOM 2809 O O . TYR B 1 13 ? 9.281 -16.188 -12.773 1 98.88 13 TYR B O 1
ATOM 2817 N N . PHE B 1 14 ? 10.961 -15.164 -11.766 1 98.88 14 PHE B N 1
ATOM 2818 C CA . PHE B 1 14 ? 10.578 -15.438 -10.391 1 98.88 14 PHE B CA 1
ATOM 2819 C C . PHE B 1 14 ? 11.078 -14.336 -9.461 1 98.88 14 PHE B C 1
ATOM 2821 O O . PHE B 1 14 ? 11.789 -13.43 -9.891 1 98.88 14 PHE B O 1
ATOM 2828 N N . ILE B 1 15 ? 10.664 -14.328 -8.18 1 98.94 15 ILE B N 1
ATOM 2829 C CA . ILE B 1 15 ? 11.078 -13.242 -7.301 1 98.94 15 ILE B CA 1
ATOM 2830 C C . ILE B 1 15 ? 11.922 -13.797 -6.156 1 98.94 15 ILE B C 1
ATOM 2832 O O . ILE B 1 15 ? 11.734 -14.945 -5.742 1 98.94 15 ILE B O 1
ATOM 2836 N N . THR B 1 16 ? 12.781 -12.992 -5.605 1 98.81 16 THR B N 1
ATOM 2837 C CA . THR B 1 16 ? 13.648 -13.398 -4.504 1 98.81 16 THR B CA 1
ATOM 2838 C C . THR B 1 16 ? 12.867 -13.438 -3.191 1 98.81 16 THR B C 1
ATOM 2840 O O . THR B 1 16 ? 13.156 -14.258 -2.316 1 98.81 16 THR B O 1
ATOM 2843 N N . ASN B 1 17 ? 11.969 -12.453 -3.068 1 98.75 17 ASN B N 1
ATOM 2844 C CA . ASN B 1 17 ? 11.109 -12.352 -1.891 1 98.75 17 ASN B CA 1
ATOM 2845 C C . ASN B 1 17 ? 11.93 -12.203 -0.613 1 98.75 17 ASN B C 1
ATOM 2847 O O . ASN B 1 17 ? 11.562 -12.742 0.434 1 98.75 17 ASN B O 1
ATOM 2851 N N . GLU B 1 18 ? 13.062 -11.539 -0.711 1 98.19 18 GLU B N 1
ATOM 2852 C CA . GLU B 1 18 ? 13.898 -11.297 0.465 1 98.19 18 GLU B CA 1
ATOM 2853 C C . GLU B 1 18 ? 13.383 -10.109 1.271 1 98.19 18 GLU B C 1
ATOM 2855 O O . GLU B 1 18 ? 12.977 -9.094 0.701 1 98.19 18 GLU B O 1
ATOM 2860 N N . PRO B 1 19 ? 13.469 -10.234 2.621 1 96.25 19 PRO B N 1
ATOM 2861 C CA . PRO B 1 19 ? 12.906 -9.172 3.469 1 96.25 19 PRO B CA 1
ATOM 2862 C C . PRO B 1 19 ? 13.641 -7.844 3.314 1 96.25 19 PRO B C 1
ATOM 2864 O O . PRO B 1 19 ? 13.062 -6.785 3.559 1 96.25 19 PRO B O 1
ATOM 2867 N N . ASP B 1 20 ? 14.898 -7.789 2.92 1 94.25 20 ASP B N 1
ATOM 2868 C CA . ASP B 1 20 ? 15.672 -6.555 2.82 1 94.25 20 ASP B CA 1
ATOM 2869 C C . ASP B 1 20 ? 15.445 -5.867 1.477 1 94.25 20 ASP B C 1
ATOM 2871 O O . ASP B 1 20 ? 15.898 -4.742 1.265 1 94.25 20 ASP B O 1
ATOM 2875 N N . GLY B 1 21 ? 14.75 -6.57 0.62 1 97.44 21 GLY B N 1
ATOM 2876 C CA . GLY B 1 21 ? 14.461 -6.086 -0.72 1 97.44 21 GLY B CA 1
ATOM 2877 C C . GLY B 1 21 ? 14.055 -7.191 -1.68 1 97.44 21 GLY B C 1
ATOM 2878 O O . GLY B 1 21 ? 14.672 -8.258 -1.696 1 97.44 21 GLY B O 1
ATOM 2879 N N . ASN B 1 22 ? 13.047 -6.941 -2.426 1 98.69 22 ASN B N 1
ATOM 2880 C CA . ASN B 1 22 ? 12.523 -7.91 -3.383 1 98.69 22 ASN B CA 1
ATOM 2881 C C . ASN B 1 22 ? 13.008 -7.617 -4.801 1 98.69 22 ASN B C 1
ATOM 2883 O O . ASN B 1 22 ? 13.141 -6.453 -5.188 1 98.69 22 ASN B O 1
ATOM 2887 N N . PHE B 1 23 ? 13.328 -8.695 -5.535 1 98.88 23 PHE B N 1
ATOM 2888 C CA . PHE B 1 23 ? 13.805 -8.57 -6.906 1 98.88 23 PHE B CA 1
ATOM 2889 C C . PHE B 1 23 ? 13.102 -9.562 -7.82 1 98.88 23 PHE B C 1
ATOM 2891 O O . PHE B 1 23 ? 12.75 -10.664 -7.391 1 98.88 23 PHE B O 1
ATOM 2898 N N . ILE B 1 24 ? 12.938 -9.18 -9.062 1 98.94 24 ILE B N 1
ATOM 2899 C CA . ILE B 1 24 ? 12.586 -10.094 -10.141 1 98.94 24 ILE B CA 1
ATOM 2900 C C . ILE B 1 24 ? 13.852 -10.648 -10.789 1 98.94 24 ILE B C 1
ATOM 2902 O O . ILE B 1 24 ? 14.727 -9.883 -11.211 1 98.94 24 ILE B O 1
ATOM 2906 N N . VAL B 1 25 ? 13.953 -11.906 -10.812 1 98.88 25 VAL B N 1
ATOM 2907 C CA . VAL B 1 25 ? 15.008 -12.547 -11.586 1 98.88 25 VAL B CA 1
ATOM 2908 C C . VAL B 1 25 ? 14.469 -12.969 -12.953 1 98.88 25 VAL B C 1
ATOM 2910 O O . VAL B 1 25 ? 13.453 -13.672 -13.031 1 98.88 25 VAL B O 1
ATOM 2913 N N . ALA B 1 26 ? 15.18 -12.539 -13.977 1 98.69 26 ALA B N 1
ATOM 2914 C CA . ALA B 1 26 ? 14.711 -12.789 -15.336 1 98.69 26 ALA B CA 1
ATOM 2915 C C . ALA B 1 26 ? 15.727 -13.617 -16.125 1 98.69 26 ALA B C 1
ATOM 2917 O O . ALA B 1 26 ? 16.922 -13.32 -16.109 1 98.69 26 ALA B O 1
ATOM 2918 N N . ALA B 1 27 ? 15.234 -14.641 -16.781 1 98.62 27 ALA B N 1
ATOM 2919 C CA . ALA B 1 27 ? 16.047 -15.508 -17.641 1 98.62 27 ALA B CA 1
ATOM 2920 C C . ALA B 1 27 ? 15.484 -15.539 -19.062 1 98.62 27 ALA B C 1
ATOM 2922 O O . ALA B 1 27 ? 14.273 -15.578 -19.266 1 98.62 27 ALA B O 1
ATOM 2923 N N . ASP B 1 28 ? 16.391 -15.602 -20 1 97.94 28 ASP B N 1
ATOM 2924 C CA . ASP B 1 28 ? 16 -15.797 -21.391 1 97.94 28 ASP B CA 1
ATOM 2925 C C . ASP B 1 28 ? 15.555 -17.234 -21.641 1 97.94 28 ASP B C 1
ATOM 2927 O O . ASP B 1 28 ? 16.156 -18.188 -21.109 1 97.94 28 ASP B O 1
ATOM 2931 N N . ILE B 1 29 ? 14.5 -17.312 -22.422 1 98.25 29 ILE B N 1
ATOM 2932 C CA . ILE B 1 29 ? 14.133 -18.625 -22.969 1 98.25 29 ILE B CA 1
ATOM 2933 C C . ILE B 1 29 ? 14.672 -18.734 -24.391 1 98.25 29 ILE B C 1
ATOM 2935 O O . ILE B 1 29 ? 14.297 -17.953 -25.266 1 98.25 29 ILE B O 1
ATOM 2939 N N . GLY B 1 30 ? 15.516 -19.719 -24.594 1 96.69 30 GLY B N 1
ATOM 2940 C CA . GLY B 1 30 ? 16 -19.984 -25.953 1 96.69 30 GLY B CA 1
ATOM 2941 C C . GLY B 1 30 ? 15 -20.75 -26.797 1 96.69 30 GLY B C 1
ATOM 2942 O O . GLY B 1 30 ? 13.984 -21.234 -26.297 1 96.69 30 GLY B O 1
ATOM 2943 N N . GLY B 1 31 ? 15.312 -20.859 -28.094 1 94.69 31 GLY B N 1
ATOM 2944 C CA . GLY B 1 31 ? 14.453 -21.609 -29 1 94.69 31 GLY B CA 1
ATOM 2945 C C . GLY B 1 31 ? 14.297 -23.062 -28.609 1 94.69 31 GLY B C 1
ATOM 2946 O O . GLY B 1 31 ? 13.312 -23.703 -28.969 1 94.69 31 GLY B O 1
ATOM 2947 N N . ASP B 1 32 ? 15.234 -23.578 -27.859 1 95.88 32 ASP B N 1
ATOM 2948 C CA . ASP B 1 32 ? 15.203 -24.953 -27.406 1 95.88 32 ASP B CA 1
ATOM 2949 C C . ASP B 1 32 ? 14.547 -25.078 -26.031 1 95.88 32 ASP B C 1
ATOM 2951 O O . ASP B 1 32 ? 14.547 -26.156 -25.422 1 95.88 32 ASP B O 1
ATOM 2955 N N . GLY B 1 33 ? 14.039 -23.969 -25.484 1 97.25 33 GLY B N 1
ATOM 2956 C CA . GLY B 1 33 ? 13.328 -23.938 -24.219 1 97.25 33 GLY B CA 1
ATOM 2957 C C . GLY B 1 33 ? 14.25 -23.75 -23.031 1 97.25 33 GLY B C 1
ATOM 2958 O O . GLY B 1 33 ? 13.781 -23.484 -21.922 1 97.25 33 GLY B O 1
ATOM 2959 N N . LYS B 1 34 ? 15.562 -23.797 -23.234 1 98.31 34 LYS B N 1
ATOM 2960 C CA . LYS B 1 34 ? 16.484 -23.688 -22.109 1 98.31 34 LYS B CA 1
ATOM 2961 C C . LYS B 1 34 ? 16.625 -22.234 -21.656 1 98.31 34 LYS B C 1
ATOM 2963 O O . LYS B 1 34 ? 16.375 -21.312 -22.422 1 98.31 34 LYS B O 1
ATOM 2968 N N . LEU B 1 35 ? 17.062 -22.141 -20.391 1 98.56 35 LEU B N 1
ATOM 2969 C CA . LEU B 1 35 ? 17.109 -20.812 -19.75 1 98.56 35 LEU B CA 1
ATOM 2970 C C . LEU B 1 35 ? 18.547 -20.328 -19.641 1 98.56 35 LEU B C 1
ATOM 2972 O O . LEU B 1 35 ? 19.469 -21.125 -19.453 1 98.56 35 LEU B O 1
ATOM 2976 N N . THR B 1 36 ? 18.703 -19.031 -19.766 1 97.69 36 THR B N 1
ATOM 2977 C CA . THR B 1 36 ? 19.922 -18.312 -19.422 1 97.69 36 THR B CA 1
ATOM 2978 C C . THR B 1 36 ? 19.625 -17.125 -18.516 1 97.69 36 THR B C 1
ATOM 2980 O O . THR B 1 36 ? 18.891 -16.219 -18.922 1 97.69 36 THR B O 1
ATOM 2983 N N . LEU B 1 37 ? 20.219 -17.141 -17.297 1 97.94 37 LEU B N 1
ATOM 2984 C CA . LEU B 1 37 ? 20 -16.016 -16.391 1 97.94 37 LEU B CA 1
ATOM 2985 C C . LEU B 1 37 ? 20.547 -14.719 -16.969 1 97.94 37 LEU B C 1
ATOM 2987 O O . LEU B 1 37 ? 21.641 -14.703 -17.531 1 97.94 37 LEU B O 1
ATOM 2991 N N . ARG B 1 38 ? 19.703 -13.57 -16.781 1 97.06 38 ARG B N 1
ATOM 2992 C CA . ARG B 1 38 ? 20.125 -12.336 -17.438 1 97.06 38 ARG B CA 1
ATOM 2993 C C . ARG B 1 38 ? 20.156 -11.172 -16.453 1 97.06 38 ARG B C 1
ATOM 2995 O O . ARG B 1 38 ? 21.156 -10.461 -16.375 1 97.06 38 ARG B O 1
ATOM 3002 N N . ARG B 1 39 ? 19.078 -10.922 -15.766 1 96.94 39 ARG B N 1
ATOM 3003 C CA . ARG B 1 39 ? 18.938 -9.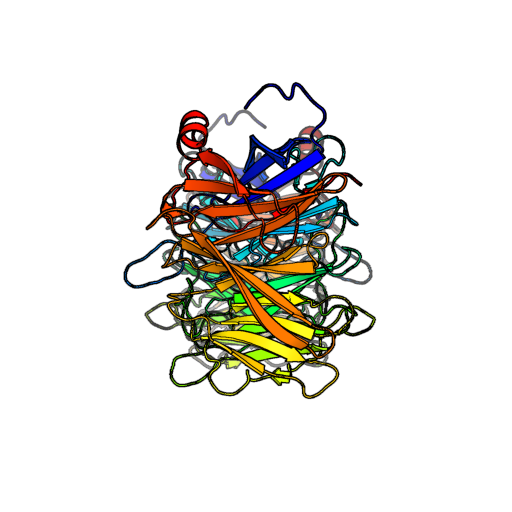68 -15 1 96.94 39 ARG B CA 1
ATOM 3004 C C . ARG B 1 39 ? 18.234 -9.93 -13.68 1 96.94 39 ARG B C 1
ATOM 3006 O O . ARG B 1 39 ? 17.438 -10.867 -13.555 1 96.94 39 ARG B O 1
ATOM 3013 N N . ALA B 1 40 ? 18.547 -9.172 -12.695 1 98.5 40 ALA B N 1
ATOM 3014 C CA . ALA B 1 40 ? 17.75 -8.961 -11.484 1 98.5 40 ALA B CA 1
ATOM 3015 C C . ALA B 1 40 ? 17.266 -7.516 -11.383 1 98.5 40 ALA B C 1
ATOM 3017 O O . ALA B 1 40 ? 18.062 -6.582 -11.492 1 98.5 40 ALA B O 1
ATOM 3018 N N . ILE B 1 41 ? 15.969 -7.312 -11.289 1 98.69 41 ILE B N 1
ATOM 3019 C CA . ILE B 1 41 ? 15.367 -5.984 -11.273 1 98.69 41 ILE B CA 1
ATOM 3020 C C . ILE B 1 41 ? 14.664 -5.75 -9.938 1 98.69 41 ILE B C 1
ATOM 3022 O O . ILE B 1 41 ? 13.812 -6.543 -9.523 1 98.69 41 ILE B O 1
ATOM 3026 N N . GLY B 1 42 ? 14.984 -4.652 -9.242 1 98.69 42 GLY B N 1
ATOM 3027 C CA . GLY B 1 42 ? 14.32 -4.328 -7.988 1 98.69 42 GLY B CA 1
ATOM 3028 C C . GLY B 1 42 ? 12.844 -4.02 -8.156 1 98.69 42 GLY B C 1
ATOM 3029 O O . GLY B 1 42 ? 12.453 -3.332 -9.102 1 98.69 42 GLY B O 1
ATOM 3030 N N . THR B 1 43 ? 12.055 -4.527 -7.207 1 98.88 43 THR B N 1
ATOM 3031 C CA . THR B 1 43 ? 10.617 -4.305 -7.305 1 98.88 43 THR B CA 1
ATOM 3032 C C . THR B 1 43 ? 10.219 -3.014 -6.598 1 98.88 43 THR B C 1
ATOM 3034 O O . THR B 1 43 ? 9.086 -2.537 -6.75 1 98.88 43 THR B O 1
ATOM 3037 N N . GLY B 1 44 ? 11.094 -2.459 -5.844 1 98.62 44 GLY B N 1
ATOM 3038 C CA . GLY B 1 44 ? 10.789 -1.273 -5.059 1 98.62 44 GLY B CA 1
ATOM 3039 C C . GLY B 1 44 ? 10.109 -1.591 -3.736 1 98.62 44 GLY B C 1
ATOM 3040 O O . GLY B 1 44 ? 9.781 -0.685 -2.971 1 98.62 44 GLY B O 1
ATOM 3041 N N . GLY B 1 45 ? 9.859 -2.834 -3.42 1 98.75 45 GLY B N 1
ATOM 3042 C CA . GLY B 1 45 ? 9.258 -3.264 -2.164 1 98.75 45 GLY B CA 1
ATOM 3043 C C . GLY B 1 45 ? 10.078 -4.32 -1.446 1 98.75 45 GLY B C 1
ATOM 3044 O O . GLY B 1 45 ? 11.234 -4.562 -1.796 1 98.75 45 GLY B O 1
ATOM 3045 N N . GLN B 1 46 ? 9.445 -4.891 -0.442 1 98.75 46 GLN B N 1
ATOM 3046 C CA . GLN B 1 46 ? 10.117 -5.879 0.399 1 98.75 46 GLN B CA 1
ATOM 3047 C C . GLN B 1 46 ? 9.414 -7.234 0.321 1 98.75 46 GLN B C 1
ATOM 3049 O O . GLN B 1 46 ? 8.188 -7.297 0.216 1 98.75 46 GLN B O 1
ATOM 3054 N N . GLY B 1 47 ? 10.25 -8.289 0.336 1 98.56 47 GLY B N 1
ATOM 3055 C CA . GLY B 1 47 ? 9.688 -9.617 0.521 1 98.56 47 GLY B CA 1
ATOM 3056 C C . GLY B 1 47 ? 9.422 -9.961 1.977 1 98.56 47 GLY B C 1
ATOM 3057 O O . GLY B 1 47 ? 9.688 -9.148 2.865 1 98.56 47 GLY B O 1
ATOM 3058 N N . GLU B 1 48 ? 8.883 -11.148 2.143 1 98.12 48 GLU B N 1
ATOM 3059 C CA . GLU B 1 48 ? 8.602 -11.633 3.488 1 98.12 48 GLU B CA 1
ATOM 3060 C C . GLU B 1 48 ? 8.273 -13.125 3.475 1 98.12 48 GLU B C 1
ATOM 3062 O O . GLU B 1 48 ? 7.695 -13.633 2.51 1 98.12 48 GLU B O 1
ATOM 3067 N N . HIS B 1 49 ? 8.711 -13.812 4.496 1 98.19 49 HIS B N 1
ATOM 3068 C CA . HIS B 1 49 ? 8.375 -15.219 4.66 1 98.19 49 HIS B CA 1
ATOM 3069 C C . HIS B 1 49 ? 7.18 -15.398 5.594 1 98.19 49 HIS B C 1
ATOM 3071 O O . HIS B 1 49 ? 7.156 -14.836 6.691 1 98.19 49 HIS B O 1
ATOM 3077 N N . GLY B 1 50 ? 6.191 -16.141 5.16 1 98 50 GLY B N 1
ATOM 3078 C CA . GLY B 1 50 ? 5.129 -16.531 6.066 1 98 50 GLY B CA 1
ATOM 3079 C C . GLY B 1 50 ? 5.613 -17.391 7.223 1 98 50 GLY B C 1
ATOM 3080 O O . GLY B 1 50 ? 6.754 -17.859 7.215 1 98 50 GLY B O 1
ATOM 3081 N N . ILE B 1 51 ? 4.773 -17.562 8.18 1 96.44 51 ILE B N 1
ATOM 3082 C CA . ILE B 1 51 ? 5.168 -18.25 9.398 1 96.44 51 ILE B CA 1
ATOM 3083 C C . ILE B 1 51 ? 4.77 -19.719 9.305 1 96.44 51 ILE B C 1
ATOM 3085 O O . ILE B 1 51 ? 3.59 -20.047 9.156 1 96.44 51 ILE B O 1
ATOM 3089 N N . THR B 1 52 ? 5.754 -20.531 9.312 1 92 52 THR B N 1
ATOM 3090 C CA . THR B 1 52 ? 5.605 -21.969 9.445 1 92 52 THR B CA 1
ATOM 3091 C C . THR B 1 52 ? 6.488 -22.5 10.57 1 92 52 THR B C 1
ATOM 3093 O O . THR B 1 52 ? 7.355 -21.781 11.078 1 92 52 THR B O 1
ATOM 3096 N N . ASP B 1 53 ? 6.254 -23.719 11.016 1 88.56 53 ASP B N 1
ATOM 3097 C CA . ASP B 1 53 ? 7.066 -24.312 12.062 1 88.56 53 ASP B CA 1
ATOM 3098 C C . ASP B 1 53 ? 7.543 -25.703 11.656 1 88.56 53 ASP B C 1
ATOM 3100 O O . ASP B 1 53 ? 6.781 -26.672 11.734 1 88.56 53 ASP B O 1
ATOM 3104 N N . PRO B 1 54 ? 8.742 -25.828 11.414 1 89.88 54 PRO B N 1
ATOM 3105 C CA . PRO B 1 54 ? 9.727 -24.781 11.102 1 89.88 54 PRO B CA 1
ATOM 3106 C C . PRO B 1 54 ? 9.469 -24.125 9.75 1 89.88 54 PRO B C 1
ATOM 3108 O O . PRO B 1 54 ? 8.695 -24.641 8.938 1 89.88 54 PRO B O 1
ATOM 3111 N N . ASN B 1 55 ? 10.195 -23.031 9.547 1 88.06 55 ASN B N 1
ATOM 3112 C CA . ASN B 1 55 ? 10.109 -22.406 8.234 1 88.06 55 ASN B CA 1
ATOM 3113 C C . ASN B 1 55 ? 10.75 -23.281 7.152 1 88.06 55 ASN B C 1
ATOM 3115 O O . ASN B 1 55 ? 11.805 -23.859 7.371 1 88.06 55 ASN B O 1
ATOM 3119 N N . GLY B 1 56 ? 10.047 -23.547 6.086 1 89.19 56 GLY B N 1
ATOM 3120 C CA . GLY B 1 56 ? 10.516 -24.297 4.938 1 89.19 56 GLY B CA 1
ATOM 3121 C C . GLY B 1 56 ? 10.453 -23.531 3.639 1 89.19 56 GLY B C 1
ATOM 3122 O O . GLY B 1 56 ? 10.344 -22.297 3.646 1 89.19 56 GLY B O 1
ATOM 3123 N N . PRO B 1 57 ? 10.695 -24.5 2.652 1 92.25 57 PRO B N 1
ATOM 3124 C CA . PRO B 1 57 ? 10.602 -23.859 1.341 1 92.25 57 PRO B CA 1
ATOM 3125 C C . PRO B 1 57 ? 9.172 -23.453 0.982 1 92.25 57 PRO B C 1
ATOM 3127 O O . PRO B 1 57 ? 8.219 -23.953 1.584 1 92.25 57 PRO B O 1
ATOM 3130 N N . ASP B 1 58 ? 8.68 -22.281 0.563 1 94.81 58 ASP B N 1
ATOM 3131 C CA . ASP B 1 58 ? 7.387 -21.734 0.15 1 94.81 58 ASP B CA 1
ATOM 3132 C C . ASP B 1 58 ? 6.941 -20.609 1.075 1 94.81 58 ASP B C 1
ATOM 3134 O O . ASP B 1 58 ? 5.977 -20.75 1.824 1 94.81 58 ASP B O 1
ATOM 3138 N N . ALA B 1 59 ? 7.441 -19.641 0.937 1 97.44 59 ALA B N 1
ATOM 3139 C CA . ALA B 1 59 ? 7.32 -18.531 1.878 1 97.44 59 ALA B CA 1
ATOM 3140 C C . ALA B 1 59 ? 5.93 -17.906 1.805 1 97.44 59 ALA B C 1
ATOM 3142 O O . ALA B 1 59 ? 5.465 -17.297 2.773 1 97.44 59 ALA B O 1
ATOM 3143 N N . LEU B 1 60 ? 5.195 -18.094 0.699 1 98.38 60 LEU B N 1
ATOM 3144 C CA . LEU B 1 60 ? 3.965 -17.328 0.557 1 98.38 60 LEU B CA 1
ATOM 3145 C C . LEU B 1 60 ? 2.752 -18.25 0.5 1 98.38 60 LEU B C 1
ATOM 3147 O O . LEU B 1 60 ? 1.613 -17.781 0.426 1 98.38 60 LEU B O 1
ATOM 3151 N N . PHE B 1 61 ? 2.924 -19.609 0.437 1 97.25 61 PHE B N 1
ATOM 3152 C CA . PHE B 1 61 ? 1.835 -20.578 0.361 1 97.25 61 PHE B CA 1
ATOM 3153 C C . PHE B 1 61 ? 0.981 -20.328 -0.879 1 97.25 61 PHE B C 1
ATOM 3155 O O . PHE B 1 61 ? -0.248 -20.406 -0.816 1 97.25 61 PHE B O 1
ATOM 3162 N N . THR B 1 62 ? 1.627 -19.953 -2.002 1 97.81 62 THR B N 1
ATOM 3163 C CA . THR B 1 62 ? 0.804 -19.391 -3.068 1 97.81 62 THR B CA 1
ATOM 3164 C C . THR B 1 62 ? 1.312 -19.844 -4.438 1 97.81 62 THR B C 1
ATOM 3166 O O . THR B 1 62 ? 2.449 -20.297 -4.562 1 97.81 62 THR B O 1
ATOM 3169 N N . GLN B 1 63 ? 0.487 -19.828 -5.402 1 98.62 63 GLN B N 1
ATOM 3170 C CA . GLN B 1 63 ? 0.867 -19.656 -6.801 1 98.62 63 GLN B CA 1
ATOM 3171 C C . GLN B 1 63 ? 0.441 -18.297 -7.336 1 98.62 63 GLN B C 1
ATOM 3173 O O . GLN B 1 63 ? -0.546 -17.719 -6.871 1 98.62 63 GLN B O 1
ATOM 3178 N N . GLY B 1 64 ? 1.237 -17.734 -8.219 1 98.88 64 GLY B N 1
ATOM 3179 C CA . GLY B 1 64 ? 0.867 -16.484 -8.859 1 98.88 64 GLY B CA 1
ATOM 3180 C C . GLY B 1 64 ? 1.427 -15.258 -8.156 1 98.88 64 GLY B C 1
ATOM 3181 O O . GLY B 1 64 ? 0.821 -14.188 -8.18 1 98.88 64 GLY B O 1
ATOM 3182 N N . ALA B 1 65 ? 2.527 -15.406 -7.492 1 98.94 65 ALA B N 1
ATOM 3183 C CA . ALA B 1 65 ? 3.164 -14.258 -6.852 1 98.94 65 ALA B CA 1
ATOM 3184 C C . ALA B 1 65 ? 3.691 -13.273 -7.891 1 98.94 65 ALA B C 1
ATOM 3186 O O . ALA B 1 65 ? 3.99 -12.117 -7.57 1 98.94 65 ALA B O 1
ATOM 3187 N N . ILE B 1 66 ? 3.9 -13.719 -9.078 1 98.94 66 ILE B N 1
ATOM 3188 C CA . ILE B 1 66 ? 4.328 -12.945 -10.234 1 98.94 66 ILE B CA 1
ATOM 3189 C C . ILE B 1 66 ? 3.607 -13.445 -11.484 1 98.94 66 ILE B C 1
ATOM 3191 O O . ILE B 1 66 ? 3.439 -14.648 -11.672 1 98.94 66 ILE B O 1
ATOM 3195 N N . LYS B 1 67 ? 3.1 -12.484 -12.305 1 98.88 67 LYS B N 1
ATOM 3196 C CA . LYS B 1 67 ? 2.357 -12.844 -13.508 1 98.88 67 LYS B CA 1
ATOM 3197 C C . LYS B 1 67 ? 2.699 -11.898 -14.664 1 98.88 67 LYS B C 1
ATOM 3199 O O . LYS B 1 67 ? 2.9 -10.703 -14.453 1 98.88 67 LYS B O 1
ATOM 3204 N N . ALA B 1 68 ? 2.676 -12.453 -15.867 1 98.69 68 ALA B N 1
ATOM 3205 C CA . ALA B 1 68 ? 2.875 -11.672 -17.078 1 98.69 68 ALA B CA 1
ATOM 3206 C C . ALA B 1 68 ? 1.619 -11.672 -17.953 1 98.69 68 ALA B C 1
ATOM 3208 O O . ALA B 1 68 ? 0.912 -12.68 -18.016 1 98.69 68 ALA B O 1
ATOM 3209 N N . SER B 1 69 ? 1.333 -10.562 -18.531 1 97.44 69 SER B N 1
ATOM 3210 C CA . SER B 1 69 ? 0.322 -10.445 -19.562 1 97.44 69 SER B CA 1
ATOM 3211 C C . SER B 1 69 ? 0.961 -10.203 -20.938 1 97.44 69 SER B C 1
ATOM 3213 O O . SER B 1 69 ? 1.489 -9.117 -21.188 1 97.44 69 SER B O 1
ATOM 3215 N N . SER B 1 70 ? 0.847 -11.133 -21.797 1 94.88 70 SER B N 1
ATOM 3216 C CA . SER B 1 70 ? 1.429 -10.992 -23.141 1 94.88 70 SER B CA 1
ATOM 3217 C C . SER B 1 70 ? 0.663 -9.969 -23.969 1 94.88 70 SER B C 1
ATOM 3219 O O . SER B 1 70 ? 1.241 -9.312 -24.828 1 94.88 70 SER B O 1
ATOM 3221 N N . VAL B 1 71 ? -0.652 -9.852 -23.688 1 95 71 VAL B N 1
ATOM 3222 C CA . VAL B 1 71 ? -1.477 -8.93 -24.453 1 95 71 VAL B CA 1
ATOM 3223 C C . VAL B 1 71 ? -1.132 -7.488 -24.094 1 95 71 VAL B C 1
ATOM 3225 O O . VAL B 1 71 ? -1.06 -6.613 -24.953 1 95 71 VAL B O 1
ATOM 3228 N N . ALA B 1 72 ? -0.797 -7.254 -22.859 1 96.81 72 ALA B N 1
ATOM 3229 C CA . ALA B 1 72 ? -0.502 -5.895 -22.406 1 96.81 72 ALA B CA 1
ATOM 3230 C C . ALA B 1 72 ? 1.002 -5.637 -22.391 1 96.81 72 ALA B C 1
ATOM 3232 O O . ALA B 1 72 ? 1.439 -4.492 -22.234 1 96.81 72 ALA B O 1
ATOM 3233 N N . ASN B 1 73 ? 1.783 -6.695 -22.531 1 97.88 73 ASN B N 1
ATOM 3234 C CA . ASN B 1 73 ? 3.23 -6.621 -22.359 1 97.88 73 ASN B CA 1
ATOM 3235 C C . ASN B 1 73 ? 3.598 -6.059 -20.984 1 97.88 73 ASN B C 1
ATOM 3237 O O . ASN B 1 73 ? 4.41 -5.137 -20.891 1 97.88 73 ASN B O 1
ATOM 3241 N N . MET B 1 74 ? 2.945 -6.598 -19.984 1 98.69 74 MET B N 1
ATOM 3242 C CA . MET B 1 74 ? 3.145 -6.148 -18.609 1 98.69 74 MET B CA 1
ATOM 3243 C C . MET B 1 74 ? 3.455 -7.324 -17.688 1 98.69 74 MET B C 1
ATOM 3245 O O . MET B 1 74 ? 3.062 -8.461 -17.969 1 98.69 74 MET B O 1
ATOM 3249 N N . LEU B 1 75 ? 4.215 -7.082 -16.688 1 98.88 75 LEU B N 1
ATOM 3250 C CA . LEU B 1 75 ? 4.539 -8.008 -15.602 1 98.88 75 LEU B CA 1
ATOM 3251 C C . LEU B 1 75 ? 4.195 -7.41 -14.242 1 98.88 75 LEU B C 1
ATOM 3253 O O . LEU B 1 75 ? 4.508 -6.246 -13.977 1 98.88 75 LEU B O 1
ATOM 3257 N N . ALA B 1 76 ? 3.467 -8.102 -13.398 1 98.94 76 ALA B N 1
ATOM 3258 C CA . ALA B 1 76 ? 3.121 -7.641 -12.055 1 98.94 76 ALA B CA 1
ATOM 3259 C C . ALA B 1 76 ? 3.627 -8.617 -11 1 98.94 76 ALA B C 1
ATOM 3261 O O . ALA B 1 76 ? 3.68 -9.82 -11.234 1 98.94 76 ALA B O 1
ATOM 3262 N N . THR B 1 77 ? 4.012 -8.102 -9.875 1 98.94 77 THR B N 1
ATOM 3263 C CA . THR B 1 77 ? 4.496 -8.953 -8.797 1 98.94 77 THR B CA 1
ATOM 3264 C C . THR B 1 77 ? 4.109 -8.375 -7.434 1 98.94 77 THR B C 1
ATOM 3266 O O . THR B 1 77 ? 3.793 -7.191 -7.324 1 98.94 77 THR B O 1
ATOM 3269 N N . VAL B 1 78 ? 4.129 -9.203 -6.449 1 98.94 78 VAL B N 1
ATOM 3270 C CA . VAL B 1 78 ? 3.801 -8.828 -5.078 1 98.94 78 VAL B CA 1
ATOM 3271 C C . VAL B 1 78 ? 5.074 -8.445 -4.332 1 98.94 78 VAL B C 1
ATOM 3273 O O . VAL B 1 78 ? 6.164 -8.914 -4.668 1 98.94 78 VAL B O 1
ATOM 3276 N N . ASN B 1 79 ? 4.957 -7.582 -3.387 1 98.94 79 ASN B N 1
ATOM 3277 C CA . ASN B 1 79 ? 5.906 -7.285 -2.32 1 98.94 79 ASN B CA 1
ATOM 3278 C C . ASN B 1 79 ? 5.289 -7.512 -0.942 1 98.94 79 ASN B C 1
ATOM 3280 O O . ASN B 1 79 ? 4.859 -6.562 -0.286 1 98.94 79 ASN B O 1
ATOM 3284 N N . PRO B 1 80 ? 5.344 -8.75 -0.505 1 98.88 80 PRO B N 1
ATOM 3285 C CA . PRO B 1 80 ? 4.555 -9.078 0.684 1 98.88 80 PRO B CA 1
ATOM 3286 C C . PRO B 1 80 ? 5.008 -8.312 1.924 1 98.88 80 PRO B C 1
ATOM 3288 O O . PRO B 1 80 ? 4.184 -7.949 2.764 1 98.88 80 PRO B O 1
ATOM 3291 N N . GLY B 1 81 ? 6.25 -8.016 2.035 1 98.69 81 GLY B N 1
ATOM 3292 C CA . GLY B 1 81 ? 6.781 -7.402 3.24 1 98.69 81 GLY B CA 1
ATOM 3293 C C . GLY B 1 81 ? 6.43 -5.93 3.367 1 98.69 81 GLY B C 1
ATOM 3294 O O . GLY B 1 81 ? 6.391 -5.391 4.473 1 98.69 81 GLY B O 1
ATOM 3295 N N . SER B 1 82 ? 6.219 -5.258 2.242 1 98.88 82 SER B N 1
ATOM 3296 C CA . SER B 1 82 ? 5.852 -3.846 2.254 1 98.88 82 SER B CA 1
ATOM 3297 C C . SER B 1 82 ? 4.383 -3.65 1.896 1 98.88 82 SER B C 1
ATOM 3299 O O . SER B 1 82 ? 3.918 -2.518 1.759 1 98.88 82 SER B O 1
ATOM 3301 N N . ASN B 1 83 ? 3.643 -4.766 1.719 1 98.88 83 ASN B N 1
ATOM 3302 C CA . ASN B 1 83 ? 2.223 -4.734 1.383 1 98.88 83 ASN B CA 1
ATOM 3303 C C . ASN B 1 83 ? 1.961 -3.9 0.132 1 98.88 83 ASN B C 1
ATOM 3305 O O . ASN B 1 83 ? 1.052 -3.068 0.114 1 98.88 83 ASN B O 1
ATOM 3309 N N . THR B 1 84 ? 2.809 -4.121 -0.928 1 98.94 84 THR B N 1
ATOM 3310 C CA . THR B 1 84 ? 2.662 -3.365 -2.166 1 98.94 84 THR B CA 1
ATOM 3311 C C . THR B 1 84 ? 2.705 -4.293 -3.377 1 98.94 84 THR B C 1
ATOM 3313 O O . THR B 1 84 ? 3.01 -5.48 -3.244 1 98.94 84 THR B O 1
ATOM 3316 N N . LEU B 1 85 ? 2.299 -3.766 -4.496 1 99 85 LEU B N 1
ATOM 3317 C CA . LEU B 1 85 ? 2.418 -4.367 -5.82 1 99 85 LEU B CA 1
ATOM 3318 C C . LEU B 1 85 ? 3.285 -3.508 -6.73 1 99 85 LEU B C 1
ATOM 3320 O O . LEU B 1 85 ? 3.293 -2.281 -6.613 1 99 85 LEU B O 1
ATOM 3324 N N . SER B 1 86 ? 3.953 -4.137 -7.621 1 98.94 86 SER B N 1
ATOM 3325 C CA . SER B 1 86 ? 4.73 -3.418 -8.625 1 98.94 86 SER B CA 1
ATOM 3326 C C . SER B 1 86 ? 4.383 -3.889 -10.031 1 98.94 86 SER B C 1
ATOM 3328 O O . SER B 1 86 ? 4.098 -5.07 -10.25 1 98.94 86 SER B O 1
ATOM 3330 N N . LEU B 1 87 ? 4.402 -2.973 -10.938 1 98.94 87 LEU B N 1
ATOM 3331 C CA . LEU B 1 87 ? 4.094 -3.217 -12.344 1 98.94 87 LEU B CA 1
ATOM 3332 C C . LEU B 1 87 ? 5.281 -2.857 -13.227 1 98.94 87 LEU B C 1
ATOM 3334 O O . LEU B 1 87 ? 5.941 -1.84 -13.008 1 98.94 87 LEU B O 1
ATOM 3338 N N . PHE B 1 88 ? 5.531 -3.643 -14.234 1 98.94 88 PHE B N 1
ATOM 3339 C CA . PHE B 1 88 ? 6.629 -3.424 -15.164 1 98.94 88 PHE B CA 1
ATOM 3340 C C . PHE B 1 88 ? 6.16 -3.588 -16.609 1 98.94 88 PHE B C 1
ATOM 3342 O O . PHE B 1 88 ? 5.367 -4.48 -16.906 1 98.94 88 PHE B O 1
ATOM 3349 N N . ALA B 1 89 ? 6.68 -2.75 -17.453 1 98.81 89 ALA B N 1
ATOM 3350 C CA . ALA B 1 89 ? 6.559 -2.969 -18.891 1 98.81 89 ALA B CA 1
ATOM 3351 C C . ALA B 1 89 ? 7.625 -3.938 -19.391 1 98.81 89 ALA B C 1
ATOM 3353 O O . ALA B 1 89 ? 8.797 -3.834 -19.016 1 98.81 89 ALA B O 1
ATOM 3354 N N . ILE B 1 90 ? 7.195 -4.867 -20.203 1 98.44 90 ILE B N 1
ATOM 3355 C CA . ILE B 1 90 ? 8.109 -5.809 -20.844 1 98.44 90 ILE B CA 1
ATOM 3356 C C . ILE B 1 90 ? 8.492 -5.297 -22.219 1 98.44 90 ILE B C 1
ATOM 3358 O O . ILE B 1 90 ? 7.625 -4.988 -23.047 1 98.44 90 ILE B O 1
ATOM 3362 N N . ASN B 1 91 ? 9.781 -5.207 -22.469 1 97.12 91 ASN B N 1
ATOM 3363 C CA . ASN B 1 91 ? 10.242 -4.992 -23.828 1 97.12 91 ASN B CA 1
ATOM 3364 C C . ASN B 1 91 ? 10.07 -6.246 -24.688 1 97.12 91 ASN B C 1
ATOM 3366 O O . ASN B 1 91 ? 10.773 -7.238 -24.484 1 97.12 91 ASN B O 1
ATOM 3370 N N . PRO B 1 92 ? 9.195 -6.242 -25.641 1 93.5 92 PRO B N 1
ATOM 3371 C CA . PRO B 1 92 ? 8.93 -7.477 -26.391 1 93.5 92 PRO B CA 1
ATOM 3372 C C . PRO B 1 92 ? 10.148 -7.98 -27.156 1 93.5 92 PRO B C 1
ATOM 3374 O O . PRO B 1 92 ? 10.25 -9.172 -27.453 1 93.5 92 PRO B O 1
ATOM 3377 N N . ASN B 1 93 ? 11.109 -7.121 -27.453 1 93.44 93 ASN B N 1
ATOM 3378 C CA . ASN B 1 93 ? 12.297 -7.508 -28.188 1 93.44 93 ASN B CA 1
ATOM 3379 C C . ASN B 1 93 ? 13.406 -7.992 -27.266 1 93.44 93 ASN B C 1
ATOM 3381 O O . ASN B 1 93 ? 14.383 -8.602 -27.719 1 93.44 93 ASN B O 1
ATOM 3385 N N . ASP B 1 94 ? 13.305 -7.664 -26.078 1 96.06 94 ASP B N 1
ATOM 3386 C CA . ASP B 1 94 ? 14.164 -8.148 -25 1 96.06 94 ASP B CA 1
ATOM 3387 C C . ASP B 1 94 ? 13.367 -8.383 -23.719 1 96.06 94 ASP B C 1
ATOM 3389 O O . ASP B 1 94 ? 13.445 -7.59 -22.781 1 96.06 94 ASP B O 1
ATOM 3393 N N . PRO B 1 95 ? 12.727 -9.523 -23.641 1 97.38 95 PRO B N 1
ATOM 3394 C CA . PRO B 1 95 ? 11.727 -9.727 -22.594 1 97.38 95 PRO B CA 1
ATOM 3395 C C . PRO B 1 95 ? 12.328 -9.703 -21.188 1 97.38 95 PRO B C 1
ATOM 3397 O O . PRO B 1 95 ? 11.594 -9.641 -20.203 1 97.38 95 PRO B O 1
ATOM 3400 N N . THR B 1 96 ? 13.625 -9.75 -21 1 97.88 96 THR B N 1
ATOM 3401 C CA . THR B 1 96 ? 14.227 -9.656 -19.688 1 97.88 96 THR B CA 1
ATOM 3402 C C . THR B 1 96 ? 14.414 -8.195 -19.281 1 97.88 96 THR B C 1
ATOM 3404 O O . THR B 1 96 ? 14.711 -7.898 -18.125 1 97.88 96 THR B O 1
ATOM 3407 N N . ASN B 1 97 ? 14.305 -7.273 -20.281 1 97.94 97 ASN B N 1
ATOM 3408 C CA . ASN B 1 97 ? 14.352 -5.844 -20 1 97.94 97 ASN B CA 1
ATOM 3409 C C . ASN B 1 97 ? 13.008 -5.328 -19.484 1 97.94 97 ASN B C 1
ATOM 3411 O O . ASN B 1 97 ? 12.086 -5.117 -20.266 1 97.94 97 ASN B O 1
ATOM 3415 N N . LEU B 1 98 ? 12.953 -5.176 -18.203 1 98.75 98 LEU B N 1
ATOM 3416 C CA . LEU B 1 98 ? 11.75 -4.711 -17.516 1 98.75 98 LEU B CA 1
ATOM 3417 C C . LEU B 1 98 ? 11.914 -3.27 -17.047 1 98.75 98 LEU B C 1
ATOM 3419 O O . LEU B 1 98 ? 12.961 -2.908 -16.5 1 98.75 98 LEU B O 1
ATOM 3423 N N . GLN B 1 99 ? 10.914 -2.473 -17.312 1 98.75 99 GLN B N 1
ATOM 3424 C CA . GLN B 1 99 ? 10.875 -1.104 -16.797 1 98.75 99 GLN B CA 1
ATOM 3425 C C . GLN B 1 99 ? 9.672 -0.892 -15.891 1 98.75 99 GLN B C 1
ATOM 3427 O O . GLN B 1 99 ? 8.531 -1.09 -16.297 1 98.75 99 GLN B O 1
ATOM 3432 N N . MET B 1 100 ? 9.961 -0.528 -14.688 1 98.69 100 MET B N 1
ATOM 3433 C CA . MET B 1 100 ? 8.859 -0.277 -13.766 1 98.69 100 MET B CA 1
ATOM 3434 C C . MET B 1 100 ? 7.949 0.827 -14.289 1 98.69 100 MET B C 1
ATOM 3436 O O . MET B 1 100 ? 8.43 1.87 -14.742 1 98.69 100 MET B O 1
ATOM 3440 N N . VAL B 1 101 ? 6.664 0.624 -14.266 1 98.69 101 VAL B N 1
ATOM 3441 C CA . VAL B 1 101 ? 5.66 1.621 -14.617 1 98.69 101 VAL B CA 1
ATOM 3442 C C . VAL B 1 101 ? 5.043 2.205 -13.352 1 98.69 101 VAL B C 1
ATOM 3444 O O . VAL B 1 101 ? 4.465 1.478 -12.539 1 98.69 101 VAL B O 1
ATOM 3447 N N . GLY B 1 102 ? 5.18 3.564 -13.227 1 98 102 GLY B N 1
ATOM 3448 C CA . GLY B 1 102 ? 4.77 4.188 -11.984 1 98 102 GLY B CA 1
ATOM 3449 C C . GLY B 1 102 ? 5.668 3.828 -10.812 1 98 102 GLY B C 1
ATOM 3450 O O . GLY B 1 102 ? 6.895 3.84 -10.938 1 98 102 GLY B O 1
ATOM 3451 N N . LYS B 1 103 ? 5.004 3.666 -9.594 1 98.56 103 LYS B N 1
ATOM 3452 C CA . LYS B 1 103 ? 5.645 3.295 -8.336 1 98.56 103 LYS B CA 1
ATOM 3453 C C . LYS B 1 103 ? 4.922 2.123 -7.676 1 98.56 103 LYS B C 1
ATOM 3455 O O . LYS B 1 103 ? 3.809 1.771 -8.07 1 98.56 103 LYS B O 1
ATOM 3460 N N . PRO B 1 104 ? 5.613 1.427 -6.703 1 98.88 104 PRO B N 1
ATOM 3461 C CA . PRO B 1 104 ? 4.863 0.429 -5.941 1 98.88 104 PRO B CA 1
ATOM 3462 C C . PRO B 1 104 ? 3.607 1.007 -5.289 1 98.88 104 PRO B C 1
ATOM 3464 O O . PRO B 1 104 ? 3.643 2.115 -4.75 1 98.88 104 PRO B O 1
ATOM 3467 N N . VAL B 1 105 ? 2.5 0.268 -5.395 1 98.94 105 VAL B N 1
ATOM 3468 C CA . VAL B 1 105 ? 1.215 0.75 -4.898 1 98.94 105 VAL B CA 1
ATOM 3469 C C . VAL B 1 105 ? 0.731 -0.148 -3.762 1 98.94 105 VAL B C 1
ATOM 3471 O O . VAL B 1 105 ? 0.953 -1.361 -3.783 1 98.94 105 VAL B O 1
ATOM 3474 N N . GLY B 1 106 ? 0.089 0.427 -2.77 1 98.94 106 GLY B N 1
ATOM 3475 C CA . GLY B 1 106 ? -0.521 -0.395 -1.735 1 98.94 106 GLY B CA 1
ATOM 3476 C C . GLY B 1 106 ? -1.474 -1.438 -2.287 1 98.94 106 GLY B C 1
ATOM 3477 O O . GLY B 1 106 ? -2.311 -1.134 -3.139 1 98.94 106 GLY B O 1
ATOM 3478 N N . SER B 1 107 ? -1.395 -2.641 -1.793 1 98.94 107 SER B N 1
ATOM 3479 C CA . SER B 1 107 ? -2.156 -3.756 -2.346 1 98.94 107 SER B CA 1
ATOM 3480 C C . SER B 1 107 ? -3.619 -3.693 -1.917 1 98.94 107 SER B C 1
ATOM 3482 O O . SER B 1 107 ? -4.469 -4.383 -2.482 1 98.94 107 SER B O 1
ATOM 3484 N N . GLY B 1 108 ? -3.912 -2.889 -0.906 1 98.5 108 GLY B N 1
ATOM 3485 C CA . GLY B 1 108 ? -5.254 -2.826 -0.353 1 98.5 108 GLY B CA 1
ATOM 3486 C C . GLY B 1 108 ? -5.461 -3.764 0.821 1 98.5 108 GLY B C 1
ATOM 3487 O O . GLY B 1 108 ? -6.566 -3.852 1.366 1 98.5 108 GLY B O 1
ATOM 3488 N N . GLY B 1 109 ? -4.5 -4.492 1.245 1 98.62 109 GLY B N 1
ATOM 3489 C CA . GLY B 1 109 ? -4.461 -5.387 2.391 1 98.62 109 GLY B CA 1
ATOM 3490 C C . GLY B 1 109 ? -3.053 -5.648 2.893 1 98.62 109 GLY B C 1
ATOM 3491 O O . GLY B 1 109 ? -2.199 -4.758 2.861 1 98.62 109 GLY B O 1
ATOM 3492 N N . GLU B 1 110 ? -2.916 -6.777 3.504 1 98.81 110 GLU B N 1
ATOM 3493 C CA . GLU B 1 110 ? -1.606 -7.117 4.051 1 98.81 110 GLU B CA 1
ATOM 3494 C C . GLU B 1 110 ? -1.131 -8.477 3.539 1 98.81 110 GLU B C 1
ATOM 3496 O O . GLU B 1 110 ? -1.933 -9.398 3.373 1 98.81 110 GLU B O 1
ATOM 3501 N N . PHE B 1 111 ? 0.219 -8.547 3.305 1 98.75 111 PHE B N 1
ATOM 3502 C CA . PHE B 1 111 ? 0.872 -9.773 2.859 1 98.75 111 PHE B CA 1
ATOM 3503 C C . PHE B 1 111 ? 0.285 -10.25 1.536 1 98.75 111 PHE B C 1
ATOM 3505 O O . PHE B 1 111 ? -0.241 -11.359 1.448 1 98.75 111 PHE B O 1
ATOM 3512 N N . PRO B 1 112 ? 0.37 -9.383 0.467 1 98.94 112 PRO B N 1
ATOM 3513 C CA . PRO B 1 112 ? -0.096 -9.844 -0.842 1 98.94 112 PRO B CA 1
ATOM 3514 C C . PRO B 1 112 ? 0.692 -11.047 -1.358 1 98.94 112 PRO B C 1
ATOM 3516 O O . PRO B 1 112 ? 1.923 -11.062 -1.273 1 98.94 112 PRO B O 1
ATOM 3519 N N . VAL B 1 113 ? -0.058 -12.023 -1.977 1 98.94 113 VAL B N 1
ATOM 3520 C CA . VAL B 1 113 ? 0.655 -13.266 -2.248 1 98.94 113 VAL B CA 1
ATOM 3521 C C . VAL B 1 113 ? 0.421 -13.688 -3.697 1 98.94 113 VAL B C 1
ATOM 3523 O O . VAL B 1 113 ? 1.146 -14.531 -4.227 1 98.94 113 VAL B O 1
ATOM 3526 N N . SER B 1 114 ? -0.583 -13.195 -4.355 1 98.94 114 SER B N 1
ATOM 3527 C CA . SER B 1 114 ? -0.935 -13.617 -5.707 1 98.94 114 SER B CA 1
ATOM 3528 C C . SER B 1 114 ? -1.551 -12.469 -6.504 1 98.94 114 SER B C 1
ATOM 3530 O O . SER B 1 114 ? -2.189 -11.586 -5.93 1 98.94 114 SER B O 1
ATOM 3532 N N . VAL B 1 115 ? -1.326 -12.461 -7.789 1 98.94 115 VAL B N 1
ATOM 3533 C CA . VAL B 1 115 ? -1.939 -11.477 -8.672 1 98.94 115 VAL B CA 1
ATOM 3534 C C . VAL B 1 115 ? -2.488 -12.172 -9.914 1 98.94 115 VAL B C 1
ATOM 3536 O O . VAL B 1 115 ? -2.033 -13.266 -10.281 1 98.94 115 VAL B O 1
ATOM 3539 N N . ALA B 1 116 ? -3.438 -11.555 -10.578 1 98.94 116 ALA B N 1
ATOM 3540 C CA . ALA B 1 116 ? -4.023 -12.055 -11.82 1 98.94 116 ALA B CA 1
ATOM 3541 C C . ALA B 1 116 ? -4.406 -10.906 -12.742 1 98.94 116 ALA B C 1
ATOM 3543 O O . ALA B 1 116 ? -5.121 -9.984 -12.344 1 98.94 116 ALA B O 1
ATOM 3544 N N . PHE B 1 117 ? -3.971 -10.969 -13.984 1 98.81 117 PHE B N 1
ATOM 3545 C CA . PHE B 1 117 ? -4.477 -10.086 -15.023 1 98.81 117 PHE B CA 1
ATOM 3546 C C . PHE B 1 117 ? -5.793 -10.609 -15.586 1 98.81 117 PHE B C 1
ATOM 3548 O O . PHE B 1 117 ? -5.977 -11.82 -15.719 1 98.81 117 PHE B O 1
ATOM 3555 N N . ASN B 1 118 ? -6.66 -9.656 -15.867 1 98.44 118 ASN B N 1
ATOM 3556 C CA . ASN B 1 118 ? -7.777 -10.094 -16.703 1 98.44 118 ASN B CA 1
ATOM 3557 C C . ASN B 1 118 ? -7.332 -10.391 -18.125 1 98.44 118 ASN B C 1
ATOM 3559 O O . ASN B 1 118 ? -6.156 -10.234 -18.453 1 98.44 118 ASN B O 1
ATOM 3563 N N . LYS B 1 119 ? -8.25 -10.812 -18.938 1 96.44 119 LYS B N 1
ATOM 3564 C CA . LYS B 1 119 ? -7.953 -11.375 -20.25 1 96.44 119 LYS B CA 1
ATOM 3565 C C . LYS B 1 119 ? -7.211 -10.367 -21.125 1 96.44 119 LYS B C 1
ATOM 3567 O O . LYS B 1 119 ? -6.266 -10.734 -21.844 1 96.44 119 LYS B O 1
ATOM 3572 N N . ASP B 1 120 ? -7.59 -9.117 -21.125 1 96.44 120 ASP B N 1
ATOM 3573 C CA . ASP B 1 120 ? -6.98 -8.156 -22.031 1 96.44 120 ASP B CA 1
ATOM 3574 C C . ASP B 1 120 ? -5.879 -7.359 -21.328 1 96.44 120 ASP B C 1
ATOM 3576 O O . ASP B 1 120 ? -5.352 -6.395 -21.891 1 96.44 120 ASP B O 1
ATOM 3580 N N . GLY B 1 121 ? -5.598 -7.672 -20.109 1 97.94 121 GLY B N 1
ATOM 3581 C CA . GLY B 1 121 ? -4.465 -7.082 -19.422 1 97.94 121 GLY B CA 1
ATOM 3582 C C . GLY B 1 121 ? -4.746 -5.68 -18.906 1 97.94 121 GLY B C 1
ATOM 3583 O O . GLY B 1 121 ? -3.824 -4.965 -18.5 1 97.94 121 GLY B O 1
ATOM 3584 N N . SER B 1 122 ? -6 -5.242 -18.844 1 98.31 122 SER B N 1
ATOM 3585 C CA . SER B 1 122 ? -6.344 -3.877 -18.469 1 98.31 122 SER B CA 1
ATOM 3586 C C . SER B 1 122 ? -6.633 -3.77 -16.984 1 98.31 122 SER B C 1
ATOM 3588 O O . SER B 1 122 ? -6.723 -2.666 -16.438 1 98.31 122 SER B O 1
ATOM 3590 N N . GLN B 1 123 ? -6.789 -4.922 -16.328 1 98.75 123 GLN B N 1
ATOM 3591 C CA . GLN B 1 123 ? -7.09 -4.992 -14.906 1 98.75 123 GLN B CA 1
ATOM 3592 C C . GLN B 1 123 ? -6.203 -6.02 -14.211 1 98.75 123 GLN B C 1
ATOM 3594 O O . GLN B 1 123 ? -5.949 -7.098 -14.742 1 98.75 123 GLN B O 1
ATOM 3599 N N . LEU B 1 124 ? -5.676 -5.641 -13.086 1 98.94 124 LEU B N 1
ATOM 3600 C CA . LEU B 1 124 ? -4.906 -6.535 -12.227 1 98.94 124 LEU B CA 1
ATOM 3601 C C . LEU B 1 124 ? -5.562 -6.676 -10.859 1 98.94 124 LEU B C 1
ATOM 3603 O O . LEU B 1 124 ? -5.898 -5.672 -10.219 1 98.94 124 LEU B O 1
ATOM 3607 N N . CYS B 1 125 ? -5.801 -7.879 -10.406 1 98.94 125 CYS B N 1
ATOM 3608 C CA . CYS B 1 125 ? -6.312 -8.117 -9.062 1 98.94 125 CYS B CA 1
ATOM 3609 C C . CYS B 1 125 ? -5.27 -8.812 -8.195 1 98.94 125 CYS B C 1
ATOM 3611 O O . CYS B 1 125 ? -4.484 -9.617 -8.695 1 98.94 125 CYS B O 1
ATOM 3613 N N . ALA B 1 126 ? -5.262 -8.469 -6.973 1 98.94 126 ALA B N 1
ATOM 3614 C CA . ALA B 1 126 ? -4.332 -9.047 -6 1 98.94 126 ALA B CA 1
ATOM 3615 C C . ALA B 1 126 ? -5.082 -9.789 -4.898 1 98.94 126 ALA B C 1
ATOM 3617 O O . ALA B 1 126 ? -6.23 -9.461 -4.59 1 98.94 126 ALA B O 1
ATOM 3618 N N . LEU B 1 127 ? -4.43 -10.789 -4.375 1 99 127 LEU B N 1
ATOM 3619 C CA . LEU B 1 127 ? -4.895 -11.547 -3.219 1 99 127 LEU B CA 1
ATOM 3620 C C . LEU B 1 127 ? -4.012 -11.281 -2.004 1 99 127 LEU B C 1
ATOM 3622 O O . LEU B 1 127 ? -2.807 -11.539 -2.041 1 99 127 LEU B O 1
ATOM 3626 N N . ASN B 1 128 ? -4.621 -10.719 -0.942 1 98.94 128 ASN B N 1
ATOM 3627 C CA . ASN B 1 128 ? -3.936 -10.453 0.318 1 98.94 128 ASN B CA 1
ATOM 3628 C C . ASN B 1 128 ? -4.191 -11.562 1.34 1 98.94 128 ASN B C 1
ATOM 3630 O O . ASN B 1 128 ? -5.34 -11.93 1.581 1 98.94 128 ASN B O 1
ATOM 3634 N N . GLY B 1 129 ? -3.088 -12.047 2.004 1 98.81 129 GLY B N 1
ATOM 3635 C CA . GLY B 1 129 ? -3.236 -13.211 2.854 1 98.81 129 GLY B CA 1
ATOM 3636 C C . GLY B 1 129 ? -2.918 -12.938 4.312 1 98.81 129 GLY B C 1
ATOM 3637 O O . GLY B 1 129 ? -2.869 -13.859 5.129 1 98.81 129 GLY B O 1
ATOM 3638 N N . GLY B 1 130 ? -2.693 -11.68 4.668 1 98.5 130 GLY B N 1
ATOM 3639 C CA . GLY B 1 130 ? -2.34 -11.328 6.031 1 98.5 130 GLY B CA 1
ATOM 3640 C C . GLY B 1 130 ? -3.547 -11.102 6.922 1 98.5 130 GLY B C 1
ATOM 3641 O O . GLY B 1 130 ? -4.605 -11.695 6.703 1 98.5 130 GLY B O 1
ATOM 3642 N N . ALA B 1 131 ? -3.332 -10.328 8.016 1 98.06 131 ALA B N 1
ATOM 3643 C CA . ALA B 1 131 ? -4.414 -10.016 8.945 1 98.06 131 ALA B CA 1
ATOM 3644 C C . ALA B 1 131 ? -5.551 -9.289 8.242 1 98.06 131 ALA B C 1
ATOM 3646 O O . ALA B 1 131 ? -6.723 -9.469 8.578 1 98.06 131 ALA B O 1
ATOM 3647 N N . ILE B 1 132 ? -5.152 -8.406 7.332 1 97.69 132 ILE B N 1
ATOM 3648 C CA . ILE B 1 132 ? -6.121 -7.785 6.434 1 97.69 132 ILE B CA 1
ATOM 3649 C C . ILE B 1 132 ? -6.129 -8.523 5.094 1 97.69 132 ILE B C 1
ATOM 3651 O O . ILE B 1 132 ? -5.344 -8.203 4.199 1 97.69 132 ILE B O 1
ATOM 3655 N N . ASN B 1 133 ? -7.023 -9.508 4.98 1 98.69 133 ASN B N 1
ATOM 3656 C CA . ASN B 1 133 ? -7.031 -10.398 3.82 1 98.69 133 ASN B CA 1
ATOM 3657 C C . ASN B 1 133 ? -8.266 -10.172 2.949 1 98.69 133 ASN B C 1
ATOM 3659 O O . ASN B 1 133 ? -9.289 -9.688 3.43 1 98.69 133 ASN B O 1
ATOM 3663 N N . GLY B 1 134 ? -8.125 -10.555 1.701 1 98.81 134 GLY B N 1
ATOM 3664 C CA . GLY B 1 134 ? -9.125 -10.344 0.666 1 98.81 134 GLY B CA 1
ATOM 3665 C C . GLY B 1 134 ? -8.516 -10.031 -0.692 1 98.81 134 GLY B C 1
ATOM 3666 O O . GLY B 1 134 ? -7.363 -10.383 -0.956 1 98.81 134 GLY B O 1
ATOM 3667 N N . VAL B 1 135 ? -9.406 -9.445 -1.576 1 98.94 135 VAL B N 1
ATOM 3668 C CA . VAL B 1 135 ? -8.945 -9.133 -2.922 1 98.94 135 VAL B CA 1
ATOM 3669 C C . VAL B 1 135 ? -9.094 -7.637 -3.186 1 98.94 135 VAL B C 1
ATOM 3671 O O . VAL B 1 135 ? -9.844 -6.949 -2.49 1 98.94 135 VAL B O 1
ATOM 3674 N N . ASN B 1 136 ? -8.328 -7.148 -4.031 1 98.94 136 ASN B N 1
ATOM 3675 C CA . ASN B 1 136 ? -8.406 -5.789 -4.555 1 98.94 136 ASN B CA 1
ATOM 3676 C C . ASN B 1 136 ? -7.902 -5.715 -5.996 1 98.94 136 ASN B C 1
ATOM 3678 O O . ASN B 1 136 ? -6.969 -6.426 -6.371 1 98.94 136 ASN B O 1
ATOM 3682 N N . CYS B 1 137 ? -8.547 -4.848 -6.793 1 98.94 137 CYS B N 1
ATOM 3683 C CA . CYS B 1 137 ? -8.156 -4.742 -8.195 1 98.94 137 CYS B CA 1
ATOM 3684 C C . CYS B 1 137 ? -7.727 -3.322 -8.531 1 98.94 137 CYS B C 1
ATOM 3686 O O . CYS B 1 137 ? -8.008 -2.387 -7.785 1 98.94 137 CYS B O 1
ATOM 3688 N N . PHE B 1 138 ? -7.086 -3.205 -9.633 1 98.88 138 PHE B N 1
ATOM 3689 C CA . PHE B 1 138 ? -6.492 -1.968 -10.125 1 98.88 138 PHE B CA 1
ATOM 3690 C C . PHE B 1 138 ? -6.633 -1.86 -11.641 1 98.88 138 PHE B C 1
ATOM 3692 O O . PHE B 1 138 ? -6.633 -2.873 -12.344 1 98.88 138 PHE B O 1
ATOM 3699 N N . ILE B 1 139 ? -6.711 -0.63 -12.117 1 98.75 139 ILE B N 1
ATOM 3700 C CA . ILE B 1 139 ? -6.555 -0.366 -13.547 1 98.75 139 ILE B CA 1
ATOM 3701 C C . ILE B 1 139 ? -5.074 -0.416 -13.922 1 98.75 139 ILE B C 1
ATOM 3703 O O . ILE B 1 139 ? -4.23 0.153 -13.227 1 98.75 139 ILE B O 1
ATOM 3707 N N . VAL B 1 140 ? -4.773 -1.116 -14.984 1 98.81 140 VAL B N 1
ATOM 3708 C CA . VAL B 1 140 ? -3.412 -1.146 -15.516 1 98.81 140 VAL B CA 1
ATOM 3709 C C . VAL B 1 140 ? -3.213 0.011 -16.484 1 98.81 140 VAL B C 1
ATOM 3711 O O . VAL B 1 140 ? -3.723 -0.021 -17.609 1 98.81 140 VAL B O 1
ATOM 3714 N N . ASP B 1 141 ? -2.482 1.016 -16.031 1 97.88 141 ASP B N 1
ATOM 3715 C CA . ASP B 1 141 ? -2.197 2.191 -16.844 1 97.88 141 ASP B CA 1
ATOM 3716 C C . ASP B 1 141 ? -0.742 2.197 -17.312 1 97.88 141 ASP B C 1
ATOM 3718 O O . ASP B 1 141 ? 0.175 2.078 -16.5 1 97.88 141 ASP B O 1
ATOM 3722 N N . LYS B 1 142 ? -0.474 2.367 -18.562 1 96.19 142 LYS B N 1
ATOM 3723 C CA . LYS B 1 142 ? 0.852 2.217 -19.156 1 96.19 142 LYS B CA 1
ATOM 3724 C C . LYS B 1 142 ? 1.775 3.355 -18.734 1 96.19 142 LYS B C 1
ATOM 3726 O O . LYS B 1 142 ? 2.992 3.27 -18.906 1 96.19 142 LYS B O 1
ATOM 3731 N N . GLN B 1 143 ? 1.222 4.422 -18.219 1 94.69 143 GLN B N 1
ATOM 3732 C CA . GLN B 1 143 ? 2.031 5.555 -17.797 1 94.69 143 GLN B CA 1
ATOM 3733 C C . GLN B 1 143 ? 2.035 5.688 -16.266 1 94.69 143 GLN B C 1
ATOM 3735 O O . GLN B 1 143 ? 3.096 5.789 -15.656 1 94.69 143 GLN B O 1
ATOM 3740 N N . LYS B 1 144 ? 0.893 5.516 -15.625 1 95.06 144 LYS B N 1
ATOM 3741 C CA . LYS B 1 144 ? 0.746 5.785 -14.195 1 95.06 144 LYS B CA 1
ATOM 3742 C C . LYS B 1 144 ? 1.005 4.527 -13.375 1 95.06 144 LYS B C 1
ATOM 3744 O O . LYS B 1 144 ? 1.202 4.605 -12.156 1 95.06 144 LYS B O 1
ATOM 3749 N N . GLY B 1 145 ? 0.967 3.379 -14.07 1 98.25 145 GLY B N 1
ATOM 3750 C CA . GLY B 1 145 ? 1.046 2.129 -13.328 1 98.25 145 GLY B CA 1
ATOM 3751 C C . GLY B 1 145 ? -0.305 1.63 -12.852 1 98.25 145 GLY B C 1
ATOM 3752 O O . GLY B 1 145 ? -1.285 1.669 -13.602 1 98.25 145 GLY B O 1
ATOM 3753 N N . LEU B 1 146 ? -0.315 1.104 -11.641 1 98.81 146 LEU B N 1
ATOM 3754 C CA . LEU B 1 146 ? -1.551 0.58 -11.07 1 98.81 146 LEU B CA 1
ATOM 3755 C C . LEU B 1 146 ? -2.365 1.692 -10.422 1 98.81 146 LEU B C 1
ATOM 3757 O O . LEU B 1 146 ? -1.883 2.373 -9.508 1 98.81 146 LEU B O 1
ATOM 3761 N N . VAL B 1 147 ? -3.578 1.858 -10.906 1 98.06 147 VAL B N 1
ATOM 3762 C CA . VAL B 1 147 ? -4.465 2.916 -10.43 1 98.06 147 VAL B CA 1
ATOM 3763 C C . VAL B 1 147 ? -5.637 2.303 -9.672 1 98.06 147 VAL B C 1
ATOM 3765 O O . VAL B 1 147 ? -6.199 1.288 -10.102 1 98.06 147 VAL B O 1
ATOM 3768 N N . SER B 1 148 ? -6.02 2.91 -8.57 1 97.25 148 SER B N 1
ATOM 3769 C CA . SER B 1 148 ? -7.129 2.416 -7.758 1 97.25 148 SER B CA 1
ATOM 3770 C C . SER B 1 148 ? -8.398 2.26 -8.594 1 97.25 148 SER B C 1
ATOM 3772 O O . SER B 1 148 ? -8.68 3.082 -9.469 1 97.25 148 SER B O 1
ATOM 3774 N N . MET B 1 149 ? -9.078 1.208 -8.266 1 97.75 149 MET B N 1
ATOM 3775 C CA . MET B 1 149 ? -10.359 0.915 -8.914 1 97.75 149 MET B CA 1
ATOM 3776 C C . MET B 1 149 ? -11.477 0.816 -7.891 1 97.75 149 MET B C 1
ATOM 3778 O O . MET B 1 149 ? -11.375 0.063 -6.918 1 97.75 149 MET B O 1
ATOM 3782 N N . ALA B 1 150 ? -12.57 1.515 -8.156 1 96.25 150 ALA B N 1
ATOM 3783 C CA . ALA B 1 150 ? -13.672 1.569 -7.195 1 96.25 150 ALA B CA 1
ATOM 3784 C C . ALA B 1 150 ? -14.383 0.224 -7.102 1 96.25 150 ALA B C 1
ATOM 3786 O O . ALA B 1 150 ? -14.516 -0.486 -8.102 1 96.25 150 ALA B O 1
ATOM 3787 N N . ASN B 1 151 ? -14.852 -0.14 -5.887 1 97.81 151 ASN B N 1
ATOM 3788 C CA . ASN B 1 151 ? -15.758 -1.256 -5.617 1 97.81 151 ASN B CA 1
ATOM 3789 C C . ASN B 1 151 ? -15.102 -2.596 -5.953 1 97.81 151 ASN B C 1
ATOM 3791 O O . ASN B 1 151 ? -15.758 -3.492 -6.488 1 97.81 151 ASN B O 1
ATOM 3795 N N . THR B 1 152 ? -13.812 -2.693 -5.645 1 98.69 152 THR B N 1
ATOM 3796 C CA . THR B 1 152 ? -13.148 -3.961 -5.922 1 98.69 152 THR B CA 1
ATOM 3797 C C . THR B 1 152 ? -12.477 -4.512 -4.668 1 98.69 152 THR B C 1
ATOM 3799 O O . THR B 1 152 ? -12.094 -5.68 -4.625 1 98.69 152 THR B O 1
ATOM 3802 N N . ASN B 1 153 ? -12.258 -3.686 -3.641 1 98.5 153 ASN B N 1
ATOM 3803 C CA . ASN B 1 153 ? -11.703 -4.184 -2.387 1 98.5 153 ASN B CA 1
ATOM 3804 C C . ASN B 1 153 ? -12.734 -4.988 -1.599 1 98.5 153 ASN B C 1
ATOM 3806 O O . ASN B 1 153 ? -13.758 -4.445 -1.176 1 98.5 153 ASN B O 1
ATOM 3810 N N . ARG B 1 154 ? -12.508 -6.332 -1.51 1 98.81 154 ARG B N 1
ATOM 3811 C CA . ARG B 1 154 ? -13.445 -7.25 -0.883 1 98.81 154 ARG B CA 1
ATOM 3812 C C . ARG B 1 154 ? -12.75 -8.133 0.146 1 98.81 154 ARG B C 1
ATOM 3814 O O . ARG B 1 154 ? -11.742 -8.766 -0.158 1 98.81 154 ARG B O 1
ATOM 3821 N N . ALA B 1 155 ? -13.32 -8.227 1.365 1 98.25 155 ALA B N 1
ATOM 3822 C CA . ALA B 1 155 ? -12.703 -8.961 2.469 1 98.25 155 ALA B CA 1
ATOM 3823 C C . ALA B 1 155 ? -13.109 -10.43 2.447 1 98.25 155 ALA B C 1
ATOM 3825 O O . ALA B 1 155 ? -14.258 -10.758 2.125 1 98.25 155 ALA B O 1
ATOM 3826 N N . LEU B 1 156 ? -12.133 -11.258 2.818 1 98.75 156 LEU B N 1
ATOM 3827 C CA . LEU B 1 156 ? -12.422 -12.672 3.055 1 98.75 156 LEU B CA 1
ATOM 3828 C C . LEU B 1 156 ? -12.742 -12.922 4.523 1 98.75 156 LEU B C 1
ATOM 3830 O O . LEU B 1 156 ? -13.406 -13.906 4.859 1 98.75 156 LEU B O 1
ATOM 3834 N N . LYS B 1 157 ? -12.219 -12.078 5.422 1 97.06 157 LYS B N 1
ATOM 3835 C CA . LYS B 1 157 ? -12.438 -12.117 6.863 1 97.06 157 LYS B CA 1
ATOM 3836 C C . LYS B 1 157 ? -11.898 -13.406 7.469 1 97.06 157 LYS B C 1
ATOM 3838 O O . LYS B 1 157 ? -12.555 -14.023 8.32 1 97.06 157 LYS B O 1
ATOM 3843 N N . LEU B 1 158 ? -10.789 -13.883 6.961 1 98.38 158 LEU B N 1
ATOM 3844 C CA . LEU B 1 158 ? -10.094 -15.023 7.543 1 98.38 158 LEU B CA 1
ATOM 3845 C C . LEU B 1 158 ? -9.32 -14.609 8.789 1 98.38 158 LEU B C 1
ATOM 3847 O O . LEU B 1 158 ? -8.82 -13.484 8.875 1 98.38 158 LEU B O 1
ATOM 3851 N N . ASN B 1 159 ? -9.273 -15.523 9.766 1 96.38 159 ASN B N 1
ATOM 3852 C CA . ASN B 1 159 ? -8.43 -15.305 10.93 1 96.38 159 ASN B CA 1
ATOM 3853 C C . ASN B 1 159 ? -6.961 -15.57 10.617 1 96.38 159 ASN B C 1
ATOM 3855 O O . ASN B 1 159 ? -6.492 -16.703 10.727 1 96.38 159 ASN B O 1
ATOM 3859 N N . GLN B 1 160 ? -6.242 -14.539 10.289 1 97.75 160 GLN B N 1
ATOM 3860 C CA . GLN B 1 160 ? -4.848 -14.633 9.875 1 97.75 160 GLN B CA 1
ATOM 3861 C C . GLN B 1 160 ? -3.996 -13.57 10.555 1 97.75 160 GLN B C 1
ATOM 3863 O O . GLN B 1 160 ? -4.527 -12.648 11.188 1 97.75 160 GLN B O 1
ATOM 3868 N N . THR B 1 161 ? -2.705 -13.672 10.445 1 97.38 161 THR B N 1
ATOM 3869 C CA . THR B 1 161 ? -1.741 -12.719 10.977 1 97.38 161 THR B CA 1
ATOM 3870 C C . THR B 1 161 ? -0.902 -12.109 9.859 1 97.38 161 THR B C 1
ATOM 3872 O O . THR B 1 161 ? -0.981 -12.547 8.711 1 97.38 161 THR B O 1
ATOM 3875 N N . THR B 1 162 ? -0.133 -11.117 10.125 1 97.75 162 THR B N 1
ATOM 3876 C CA . THR B 1 162 ? 0.897 -10.578 9.242 1 97.75 162 THR B CA 1
ATOM 3877 C C . THR B 1 162 ? 2.268 -10.641 9.914 1 97.75 162 THR B C 1
ATOM 3879 O O . THR B 1 162 ? 2.488 -10.016 10.945 1 97.75 162 THR B O 1
ATOM 3882 N N . PRO B 1 163 ? 3.227 -11.422 9.344 1 97.38 163 PRO B N 1
ATOM 3883 C CA . PRO B 1 163 ? 3.057 -12.273 8.164 1 97.38 163 PRO B CA 1
ATOM 3884 C C . PRO B 1 163 ? 2.008 -13.367 8.375 1 97.38 163 PRO B C 1
ATOM 3886 O O . PRO B 1 163 ? 1.646 -13.672 9.516 1 97.38 163 PRO B O 1
ATOM 3889 N N . ALA B 1 164 ? 1.594 -13.891 7.312 1 97.94 164 ALA B N 1
ATOM 3890 C CA . ALA B 1 164 ? 0.568 -14.93 7.367 1 97.94 164 ALA B CA 1
ATOM 3891 C C . ALA B 1 164 ? 1.123 -16.219 7.973 1 97.94 164 ALA B C 1
ATOM 3893 O O . ALA B 1 164 ? 2.281 -16.562 7.742 1 97.94 164 ALA B O 1
ATOM 3894 N N . THR B 1 165 ? 0.226 -16.875 8.688 1 96.81 165 THR B N 1
ATOM 3895 C CA . THR B 1 165 ? 0.518 -18.234 9.125 1 96.81 165 THR B CA 1
ATOM 3896 C C . THR B 1 165 ? -0.044 -19.25 8.133 1 96.81 165 THR B C 1
ATOM 3898 O O . THR B 1 165 ? -1.1 -19.031 7.539 1 96.81 165 THR B O 1
ATOM 3901 N N . GLY B 1 166 ? 0.604 -20.328 7.949 1 93.88 166 GLY B N 1
ATOM 3902 C CA . GLY B 1 166 ? 0.133 -21.391 7.074 1 93.88 166 GLY B CA 1
ATOM 3903 C C . GLY B 1 166 ? 0.911 -22.688 7.227 1 93.88 166 GLY B C 1
ATOM 3904 O O . GLY B 1 166 ? 1.719 -22.828 8.148 1 93.88 166 GLY B O 1
ATOM 3905 N N . PRO B 1 167 ? 0.692 -23.578 6.172 1 94.31 167 PRO B N 1
ATOM 3906 C CA . PRO B 1 167 ? -0.12 -23.422 4.965 1 94.31 167 PRO B CA 1
ATOM 3907 C C . PRO B 1 167 ? -1.619 -23.5 5.246 1 94.31 167 PRO B C 1
ATOM 3909 O O . PRO B 1 167 ? -2.414 -22.828 4.582 1 94.31 167 PRO B O 1
ATOM 3912 N N . ALA B 1 168 ? -2.09 -24.312 6.25 1 95.69 168 ALA B N 1
ATOM 3913 C CA . ALA B 1 168 ? -3.514 -24.5 6.523 1 95.69 168 ALA B CA 1
ATOM 3914 C C . ALA B 1 168 ? -4.164 -23.172 6.906 1 95.69 168 ALA B C 1
ATOM 3916 O O . ALA B 1 168 ? -3.584 -22.375 7.652 1 95.69 168 ALA B O 1
ATOM 3917 N N . GLY B 1 169 ? -5.312 -22.969 6.312 1 97.25 169 GLY B N 1
ATOM 3918 C CA . GLY B 1 169 ? -6.105 -21.797 6.66 1 97.25 169 GLY B CA 1
ATOM 3919 C C . GLY B 1 169 ? -5.707 -20.547 5.891 1 97.25 169 GLY B C 1
ATOM 3920 O O . GLY B 1 169 ? -6.363 -19.516 5.996 1 97.25 169 GLY B O 1
ATOM 3921 N N . SER B 1 170 ? -4.676 -20.594 5.051 1 98.31 170 SER B N 1
ATOM 3922 C CA . SER B 1 170 ? -4.195 -19.453 4.293 1 98.31 170 SER B CA 1
ATOM 3923 C C . SER B 1 170 ? -4.801 -19.422 2.893 1 98.31 170 SER B C 1
ATOM 3925 O O . SER B 1 170 ? -5.344 -20.422 2.424 1 98.31 170 SER B O 1
ATOM 3927 N N . VAL B 1 171 ? -4.742 -18.266 2.254 1 98.81 171 VAL B N 1
ATOM 3928 C CA . VAL B 1 171 ? -5.121 -18.141 0.85 1 98.81 171 VAL B CA 1
ATOM 3929 C C . VAL B 1 171 ? -3.988 -18.641 -0.039 1 98.81 171 VAL B C 1
ATOM 3931 O O . VAL B 1 171 ? -2.836 -18.719 0.395 1 98.81 171 VAL B O 1
ATOM 3934 N N . SER B 1 172 ? -4.32 -18.938 -1.352 1 98.62 172 SER B N 1
ATOM 3935 C CA . SER B 1 172 ? -3.277 -19.594 -2.129 1 98.62 172 SER B CA 1
ATOM 3936 C C . SER B 1 172 ? -3.158 -18.984 -3.523 1 98.62 172 SER B C 1
ATOM 3938 O O . SER B 1 172 ? -2.061 -18.906 -4.074 1 98.62 172 SER B O 1
ATOM 3940 N N . HIS B 1 173 ? -4.25 -18.688 -4.156 1 98.94 173 HIS B N 1
ATOM 3941 C CA . HIS B 1 173 ? -4.184 -18.312 -5.566 1 98.94 173 HIS B CA 1
ATOM 3942 C C . HIS B 1 173 ? -5.398 -17.484 -5.977 1 98.94 173 HIS B C 1
ATOM 3944 O O . HIS B 1 173 ? -6.504 -17.719 -5.48 1 98.94 173 HIS B O 1
ATOM 3950 N N . ILE B 1 174 ? -5.188 -16.516 -6.844 1 98.94 174 ILE B N 1
ATOM 3951 C CA . ILE B 1 174 ? -6.277 -15.75 -7.43 1 98.94 174 ILE B CA 1
ATOM 3952 C C . ILE B 1 174 ? -6.238 -15.867 -8.953 1 98.94 174 ILE B C 1
ATOM 3954 O O . ILE B 1 174 ? -5.168 -15.797 -9.555 1 98.94 174 ILE B O 1
ATOM 3958 N N . VAL B 1 175 ? -7.426 -16.156 -9.594 1 98.81 175 VAL B N 1
ATOM 3959 C CA . VAL B 1 175 ? -7.516 -16.234 -11.047 1 98.81 175 VAL B CA 1
ATOM 3960 C C . VAL B 1 175 ? -8.859 -15.68 -11.516 1 98.81 175 VAL B C 1
ATOM 3962 O O . VAL B 1 175 ? -9.812 -15.617 -10.742 1 98.81 175 VAL B O 1
ATOM 3965 N N . PHE B 1 176 ? -8.898 -15.266 -12.75 1 98.25 176 PHE B N 1
ATOM 3966 C CA . PHE B 1 176 ? -10.172 -15.039 -13.43 1 98.25 176 PHE B CA 1
ATOM 3967 C C . PHE B 1 176 ? -10.672 -16.312 -14.086 1 98.25 176 PHE B C 1
ATOM 3969 O O . PHE B 1 176 ? -9.875 -17.125 -14.578 1 98.25 176 PHE B O 1
ATOM 3976 N N . SER B 1 177 ? -12 -16.438 -14.102 1 96.88 177 SER B N 1
ATOM 3977 C CA . SER B 1 177 ? -12.586 -17.516 -14.898 1 96.88 177 SER B CA 1
ATOM 3978 C C . SER B 1 177 ? -12.305 -17.312 -16.391 1 96.88 177 SER B C 1
ATOM 3980 O O . SER B 1 177 ? -11.898 -16.219 -16.797 1 96.88 177 SER B O 1
ATOM 3982 N N . GLU B 1 178 ? -12.531 -18.375 -17.125 1 94.31 178 GLU B N 1
ATOM 3983 C CA . GLU B 1 178 ? -12.219 -18.344 -18.547 1 94.31 178 GLU B CA 1
ATOM 3984 C C . GLU B 1 178 ? -12.992 -17.234 -19.25 1 94.31 178 GLU B C 1
ATOM 3986 O O . GLU B 1 178 ? -12.453 -16.562 -20.141 1 94.31 178 GLU B O 1
ATOM 3991 N N . ASP B 1 179 ? -14.219 -16.984 -18.859 1 93.69 179 ASP B N 1
ATOM 3992 C CA . ASP B 1 179 ? -15.062 -16 -19.531 1 93.69 179 ASP B CA 1
ATOM 3993 C C . ASP B 1 179 ? -14.875 -14.609 -18.922 1 93.69 179 ASP B C 1
ATOM 3995 O O . ASP B 1 179 ? -15.492 -13.641 -19.375 1 93.69 179 ASP B O 1
ATOM 3999 N N . GLY B 1 180 ? -14.133 -14.523 -17.891 1 95.25 180 GLY B N 1
ATOM 4000 C CA . GLY B 1 180 ? -13.828 -13.234 -17.281 1 95.25 180 GLY B CA 1
ATOM 4001 C C . GLY B 1 180 ? -14.945 -12.719 -16.391 1 95.25 180 GLY B C 1
ATOM 4002 O O . GLY B 1 180 ? -14.875 -11.594 -15.898 1 95.25 180 GLY B O 1
ATOM 4003 N N . LYS B 1 181 ? -15.922 -13.508 -16.078 1 96.88 181 LYS B N 1
ATOM 4004 C CA . LYS B 1 181 ? -17.109 -13.031 -15.359 1 96.88 181 LYS B CA 1
ATOM 4005 C C . LYS B 1 181 ? -17 -13.344 -13.867 1 96.88 181 LYS B C 1
ATOM 4007 O O . LYS B 1 181 ? -17.844 -12.906 -13.078 1 96.88 181 LYS B O 1
ATOM 4012 N N . THR B 1 182 ? -16 -14.086 -13.516 1 98 182 THR B N 1
ATOM 4013 C CA . THR B 1 182 ? -15.82 -14.461 -12.117 1 98 182 THR B CA 1
ATOM 4014 C C . THR B 1 182 ? -14.359 -14.32 -11.711 1 98 182 THR B C 1
ATOM 4016 O O . THR B 1 182 ? -13.461 -14.742 -12.438 1 98 182 THR B O 1
ATOM 4019 N N . LEU B 1 183 ? -14.07 -13.656 -10.609 1 98.81 183 LEU B N 1
ATOM 4020 C CA . LEU B 1 183 ? -12.789 -13.68 -9.922 1 98.81 183 LEU B CA 1
ATOM 4021 C C . LEU B 1 183 ? -12.789 -14.711 -8.805 1 98.81 183 LEU B C 1
ATOM 4023 O O . LEU B 1 183 ? -13.688 -14.719 -7.961 1 98.81 183 LEU B O 1
ATOM 4027 N N . VAL B 1 184 ? -11.789 -15.609 -8.789 1 98.88 184 VAL B N 1
ATOM 4028 C CA . VAL B 1 184 ? -11.812 -16.734 -7.863 1 98.88 184 VAL B CA 1
ATOM 4029 C C . VAL B 1 184 ? -10.531 -16.734 -7.027 1 98.88 184 VAL B C 1
ATOM 4031 O O . VAL B 1 184 ? -9.438 -16.578 -7.562 1 98.88 184 VAL B O 1
ATOM 4034 N N . ALA B 1 185 ? -10.672 -16.875 -5.746 1 98.94 185 ALA B N 1
ATOM 4035 C CA . ALA B 1 185 ? -9.555 -17.109 -4.832 1 98.94 185 ALA B CA 1
ATOM 4036 C C . ALA B 1 185 ? -9.68 -18.453 -4.133 1 98.94 185 ALA B C 1
ATOM 4038 O O . ALA B 1 185 ? -10.781 -18.859 -3.738 1 98.94 185 ALA B O 1
ATOM 4039 N N . SER B 1 186 ? -8.602 -19.172 -4.035 1 98.88 186 SER B N 1
ATOM 4040 C CA . SER B 1 186 ? -8.617 -20.422 -3.287 1 98.88 186 SER B CA 1
ATOM 4041 C C . SER B 1 186 ? -8.156 -20.219 -1.85 1 98.88 186 SER B C 1
ATOM 4043 O O . SER B 1 186 ? -7.191 -19.484 -1.602 1 98.88 186 SER B O 1
ATOM 4045 N N . VAL B 1 187 ? -8.852 -20.797 -0.906 1 98.88 187 VAL B N 1
ATOM 4046 C CA . VAL B 1 187 ? -8.57 -20.75 0.525 1 98.88 187 VAL B CA 1
ATOM 4047 C C . VAL B 1 187 ? -8.398 -22.172 1.067 1 98.88 187 VAL B C 1
ATOM 4049 O O . VAL B 1 187 ? -9.32 -22.984 0.978 1 98.88 187 VAL B O 1
ATOM 4052 N N . LYS B 1 188 ? -7.23 -22.438 1.614 1 98.62 188 LYS B N 1
ATOM 4053 C CA . LYS B 1 188 ? -6.961 -23.75 2.188 1 98.62 188 LYS B CA 1
ATOM 4054 C C . LYS B 1 188 ? -7.727 -23.938 3.492 1 98.62 188 LYS B C 1
ATOM 4056 O O . LYS B 1 188 ? -7.832 -23.016 4.301 1 98.62 188 LYS B O 1
ATOM 4061 N N . GLY B 1 189 ? -8.195 -25.203 3.689 1 98.06 189 GLY B N 1
ATOM 4062 C CA . GLY B 1 189 ? -8.867 -25.516 4.941 1 98.06 189 GLY B CA 1
ATOM 4063 C C . GLY B 1 189 ? -7.902 -25.781 6.082 1 98.06 189 GLY B C 1
ATOM 4064 O O . GLY B 1 189 ? -6.684 -25.766 5.895 1 98.06 189 GLY B O 1
ATOM 4065 N N . VAL B 1 190 ? -8.477 -25.891 7.227 1 97 190 VAL B N 1
ATOM 4066 C CA . VAL B 1 190 ? -7.805 -26.438 8.398 1 97 190 VAL B CA 1
ATOM 4067 C C . VAL B 1 190 ? -8.359 -27.812 8.719 1 97 190 VAL B C 1
ATOM 4069 O O . VAL B 1 190 ? -9.391 -27.938 9.375 1 97 190 VAL B O 1
ATOM 4072 N N . PRO B 1 191 ? -7.68 -28.781 8.312 1 93.25 191 PRO B N 1
ATOM 4073 C CA . PRO B 1 191 ? -8.242 -30.125 8.492 1 93.25 191 PRO B CA 1
ATOM 4074 C C . PRO B 1 191 ? -8.719 -30.375 9.922 1 93.25 191 PRO B C 1
ATOM 4076 O O . PRO B 1 191 ? -8.047 -29.984 10.875 1 93.25 191 PRO B O 1
ATOM 4079 N N . PRO B 1 192 ? -9.891 -31.016 10.023 1 94.06 192 PRO B N 1
ATOM 4080 C CA . PRO B 1 192 ? -10.617 -31.734 8.969 1 94.06 192 PRO B CA 1
ATOM 4081 C C . PRO B 1 192 ? -11.578 -30.828 8.203 1 94.06 192 PRO B C 1
ATOM 4083 O O . PRO B 1 192 ? -12.297 -31.297 7.32 1 94.06 192 PRO B O 1
ATOM 4086 N N . THR B 1 193 ? -11.68 -29.531 8.555 1 96.62 193 THR B N 1
ATOM 4087 C CA . THR B 1 193 ? -12.594 -28.625 7.871 1 96.62 193 THR B CA 1
ATOM 4088 C C . THR B 1 193 ? -12.055 -28.25 6.496 1 96.62 193 THR B C 1
ATOM 4090 O O . THR B 1 193 ? -10.945 -27.719 6.379 1 96.62 193 THR B O 1
ATOM 4093 N N . PRO B 1 194 ? -12.766 -28.547 5.406 1 97.5 194 PRO B N 1
ATOM 4094 C CA . PRO B 1 194 ? -12.289 -28.234 4.059 1 97.5 194 PRO B CA 1
ATOM 4095 C C . PRO B 1 194 ? -12.195 -26.734 3.799 1 97.5 194 PRO B C 1
ATOM 4097 O O . PRO B 1 194 ? -12.898 -25.953 4.438 1 97.5 194 PRO B O 1
ATOM 4100 N N . GLY B 1 195 ? -11.32 -26.406 2.895 1 98.25 195 GLY B N 1
ATOM 4101 C CA . GLY B 1 195 ? -11.305 -25.047 2.375 1 98.25 195 GLY B CA 1
ATOM 4102 C C . GLY B 1 195 ? -12.391 -24.797 1.349 1 98.25 195 GLY B C 1
ATOM 4103 O O . GLY B 1 195 ? -13.414 -25.469 1.334 1 98.25 195 GLY B O 1
ATOM 4104 N N . PHE B 1 196 ? -12.172 -23.75 0.55 1 98.38 196 PHE B N 1
ATOM 4105 C CA . PHE B 1 196 ? -13.188 -23.375 -0.427 1 98.38 196 PHE B CA 1
ATOM 4106 C C . PHE B 1 196 ? -12.586 -22.469 -1.502 1 98.38 196 PHE B C 1
ATOM 4108 O O . PHE B 1 196 ? -11.461 -22 -1.361 1 98.38 196 PHE B O 1
ATOM 4115 N N . LEU B 1 197 ? -13.273 -22.359 -2.58 1 98.69 197 LEU B N 1
ATOM 4116 C CA . LEU B 1 197 ? -13.055 -21.25 -3.516 1 98.69 197 LEU B CA 1
ATOM 4117 C C . LEU B 1 197 ? -14.008 -20.094 -3.219 1 98.69 197 LEU B C 1
ATOM 4119 O O . LEU B 1 197 ? -15.195 -20.312 -2.982 1 98.69 197 LEU B O 1
ATOM 4123 N N . ALA B 1 198 ? -13.461 -18.922 -3.096 1 98.88 198 ALA B N 1
ATOM 4124 C CA . ALA B 1 198 ? -14.273 -17.719 -3.055 1 98.88 198 ALA B CA 1
ATOM 4125 C C . ALA B 1 198 ? -14.453 -17.125 -4.453 1 98.88 198 ALA B C 1
ATOM 4127 O O . ALA B 1 198 ? -13.477 -16.781 -5.117 1 98.88 198 ALA B O 1
ATOM 4128 N N . ALA B 1 199 ? -15.711 -16.984 -4.887 1 98.69 199 ALA B N 1
ATOM 4129 C CA . ALA B 1 199 ? -16 -16.516 -6.242 1 98.69 199 ALA B CA 1
ATOM 4130 C C . ALA B 1 199 ? -16.781 -15.211 -6.223 1 98.69 199 ALA B C 1
ATOM 4132 O O . ALA B 1 199 ? -17.891 -15.148 -5.684 1 98.69 199 ALA B O 1
ATOM 4133 N N . TRP B 1 200 ? -16.219 -14.133 -6.742 1 98.88 200 TRP B N 1
ATOM 4134 C CA . TRP B 1 200 ? -16.891 -12.852 -6.93 1 98.88 200 TRP B CA 1
ATOM 4135 C C . TRP B 1 200 ? -17.344 -12.688 -8.375 1 98.88 200 TRP B C 1
ATOM 4137 O O . TRP B 1 200 ? -16.609 -13 -9.312 1 98.88 200 TRP B O 1
ATOM 4147 N N . ALA B 1 201 ? -18.531 -12.172 -8.547 1 98.69 201 ALA B N 1
ATOM 4148 C CA . ALA B 1 201 ? -18.938 -11.766 -9.891 1 98.69 201 ALA B CA 1
ATOM 4149 C C . ALA B 1 201 ? -18.188 -10.508 -10.336 1 98.69 201 ALA B C 1
ATOM 4151 O O . ALA B 1 201 ? -17.984 -9.594 -9.539 1 98.69 201 ALA B O 1
ATOM 4152 N N . VAL B 1 202 ? -17.781 -10.508 -11.531 1 98.69 202 VAL B N 1
ATOM 4153 C CA . VAL B 1 202 ? -17.156 -9.336 -12.125 1 98.69 202 VAL B CA 1
ATOM 4154 C C . VAL B 1 202 ? -18.172 -8.586 -12.992 1 98.69 202 VAL B C 1
ATOM 4156 O O . VAL B 1 202 ? -18.703 -9.141 -13.953 1 98.69 202 VAL B O 1
ATOM 4159 N N . GLN B 1 203 ? -18.359 -7.359 -12.672 1 98.31 203 GLN B N 1
ATOM 4160 C CA . GLN B 1 203 ? -19.297 -6.551 -13.43 1 98.31 203 GLN B CA 1
ATOM 4161 C C . GLN B 1 203 ? -18.672 -6.016 -14.711 1 98.31 203 GLN B C 1
ATOM 4163 O O . GLN B 1 203 ? -17.469 -6.16 -14.922 1 98.31 203 GLN B O 1
ATOM 4168 N N . GLN B 1 204 ? -19.484 -5.395 -15.547 1 96.75 204 GLN B N 1
ATOM 4169 C CA . GLN B 1 204 ? -19.016 -4.883 -16.828 1 96.75 204 GLN B CA 1
ATOM 4170 C C . GLN B 1 204 ? -17.922 -3.84 -16.641 1 96.75 204 GLN B C 1
ATOM 4172 O O . GLN B 1 204 ? -16.984 -3.764 -17.438 1 96.75 204 GLN B O 1
ATOM 4177 N N . ASP B 1 205 ? -18.016 -3.082 -15.57 1 97 205 ASP B N 1
ATOM 4178 C CA . ASP B 1 205 ? -17.047 -2.023 -15.336 1 97 205 ASP B CA 1
ATOM 4179 C C . ASP B 1 205 ? -15.828 -2.555 -14.578 1 97 205 ASP B C 1
ATOM 4181 O O . ASP B 1 205 ? -14.945 -1.788 -14.195 1 97 205 ASP B O 1
ATOM 4185 N N . GLY B 1 206 ? -15.789 -3.842 -14.32 1 97.94 206 GLY B N 1
ATOM 4186 C CA . GLY B 1 206 ? -14.664 -4.48 -13.656 1 97.94 206 GLY B CA 1
ATOM 4187 C C . GLY B 1 206 ? -14.844 -4.578 -12.148 1 97.94 206 GLY B C 1
ATOM 4188 O O . GLY B 1 206 ? -14.062 -5.238 -11.469 1 97.94 206 GLY B O 1
ATOM 4189 N N . SER B 1 207 ? -15.859 -3.883 -11.602 1 98.56 207 SER B N 1
ATOM 4190 C CA . SER B 1 207 ? -16.109 -3.965 -10.164 1 98.56 207 SER B CA 1
ATOM 4191 C C . SER B 1 207 ? -16.562 -5.367 -9.758 1 98.56 207 SER B C 1
ATOM 4193 O O . SER B 1 207 ? -16.875 -6.195 -10.617 1 98.56 207 SER B O 1
ATOM 4195 N N . LEU B 1 208 ? -16.484 -5.652 -8.461 1 98.88 208 LEU B N 1
ATOM 4196 C CA . LEU B 1 208 ? -16.797 -6.98 -7.941 1 98.88 208 LEU B CA 1
ATOM 4197 C C . LEU B 1 208 ? -18.078 -6.961 -7.129 1 98.88 208 LEU B C 1
ATOM 4199 O O . LEU B 1 208 ? -18.422 -5.945 -6.52 1 98.88 208 LEU B O 1
ATOM 4203 N N . SER B 1 209 ? -18.781 -8.086 -7.168 1 98.75 209 SER B N 1
ATOM 4204 C CA . SER B 1 209 ? -19.875 -8.234 -6.219 1 98.75 209 SER B CA 1
ATOM 4205 C C . SER B 1 209 ? -19.406 -7.992 -4.789 1 98.75 209 SER B C 1
ATOM 4207 O O . SER B 1 209 ? -18.25 -8.258 -4.453 1 98.75 209 SER B O 1
ATOM 4209 N N . THR B 1 210 ? -20.281 -7.547 -3.961 1 97.56 210 THR B N 1
ATOM 4210 C CA . THR B 1 210 ? -19.953 -7.223 -2.578 1 97.56 210 THR B CA 1
ATOM 4211 C C . THR B 1 210 ? -19.531 -8.469 -1.812 1 97.56 210 THR B C 1
ATOM 4213 O O . THR B 1 210 ? -18.547 -8.453 -1.072 1 97.56 210 THR B O 1
ATOM 4216 N N . ASP B 1 211 ? -20.344 -9.5 -2.047 1 97.94 211 ASP B N 1
ATOM 4217 C CA . ASP B 1 211 ? -20.047 -10.773 -1.39 1 97.94 211 ASP B CA 1
ATOM 4218 C C . ASP B 1 211 ? -19.562 -11.812 -2.396 1 97.94 211 ASP B C 1
ATOM 4220 O O . ASP B 1 211 ? -19.812 -11.688 -3.598 1 97.94 211 ASP B O 1
ATOM 4224 N N . PHE B 1 212 ? -18.828 -12.742 -1.876 1 98.5 212 PHE B N 1
ATOM 4225 C CA . PHE B 1 212 ? -18.406 -13.859 -2.721 1 98.5 212 PHE B CA 1
ATOM 4226 C C . PHE B 1 212 ? -19.281 -15.086 -2.459 1 98.5 212 PHE B C 1
ATOM 4228 O O . PHE B 1 212 ? -19.891 -15.203 -1.392 1 98.5 212 PHE B O 1
ATOM 4235 N N . GLN B 1 213 ? -19.359 -15.945 -3.498 1 97.56 213 GLN B N 1
ATOM 4236 C CA . GLN B 1 213 ? -19.922 -17.281 -3.32 1 97.56 213 GLN B CA 1
ATOM 4237 C C . GLN B 1 213 ? -18.844 -18.266 -2.83 1 97.56 213 GLN B C 1
ATOM 4239 O O . GLN B 1 213 ? -17.766 -18.344 -3.41 1 97.56 213 GLN B O 1
ATOM 4244 N N . LYS B 1 214 ? -19.172 -18.969 -1.764 1 97.38 214 LYS B N 1
ATOM 4245 C CA . LYS B 1 214 ? -18.297 -20.016 -1.267 1 97.38 214 LYS B CA 1
ATOM 4246 C C . LYS B 1 214 ? -18.562 -21.344 -1.974 1 97.38 214 LYS B C 1
ATOM 4248 O O . LYS B 1 214 ? -19.703 -21.844 -1.949 1 97.38 214 LYS B O 1
ATOM 4253 N N . ILE B 1 215 ? -17.516 -21.859 -2.607 1 97.06 215 ILE B N 1
ATOM 4254 C CA . ILE B 1 215 ? -17.672 -23.125 -3.312 1 97.06 215 ILE B CA 1
ATOM 4255 C C . ILE B 1 215 ? -16.781 -24.172 -2.662 1 97.06 215 ILE B C 1
ATOM 4257 O O . ILE B 1 215 ? -15.547 -24.078 -2.705 1 97.06 215 ILE B O 1
ATOM 4261 N N . ALA B 1 216 ? -17.344 -25.156 -2.131 1 95.56 216 ALA B N 1
ATOM 4262 C CA . ALA B 1 216 ? -16.609 -26.219 -1.46 1 95.56 216 ALA B CA 1
ATOM 4263 C C . ALA B 1 216 ? -16.062 -27.234 -2.467 1 95.56 216 ALA B C 1
ATOM 4265 O O . ALA B 1 216 ? -16.656 -27.453 -3.523 1 95.56 216 ALA B O 1
ATOM 4266 N N . PRO B 1 217 ? -14.93 -27.812 -2.109 1 96.56 217 PRO B N 1
ATOM 4267 C CA . PRO B 1 217 ? -14.5 -28.938 -2.945 1 96.56 217 PRO B CA 1
ATOM 4268 C C . PRO B 1 217 ? -15.398 -30.156 -2.779 1 96.56 217 PRO B C 1
ATOM 4270 O O . PRO B 1 217 ? -16.219 -30.219 -1.854 1 96.56 217 PRO B O 1
ATOM 4273 N N . ALA B 1 218 ? -15.297 -31.062 -3.719 1 96.06 218 ALA B N 1
ATOM 4274 C CA . ALA B 1 218 ? -15.984 -32.344 -3.58 1 96.06 218 ALA B CA 1
ATOM 4275 C C . ALA B 1 218 ? -15.453 -33.125 -2.381 1 96.06 218 ALA B C 1
ATOM 4277 O O . ALA B 1 218 ? -14.445 -32.75 -1.782 1 96.06 218 ALA B O 1
ATOM 4278 N N . ASP B 1 219 ? -16.172 -34.25 -2.082 1 94.69 219 ASP B N 1
ATOM 4279 C CA . ASP B 1 219 ? -15.852 -35.031 -0.907 1 94.69 219 ASP B CA 1
ATOM 4280 C C . ASP B 1 219 ? -14.391 -35.469 -0.924 1 94.69 219 ASP B C 1
ATOM 4282 O O . ASP B 1 219 ? -13.891 -35.969 -1.944 1 94.69 219 ASP B O 1
ATOM 4286 N N . GLY B 1 220 ? -13.766 -35.188 0.226 1 94.62 220 GLY B N 1
ATOM 4287 C CA . GLY B 1 220 ? -12.367 -35.531 0.382 1 94.62 220 GLY B CA 1
ATOM 4288 C C . GLY B 1 220 ? -11.422 -34.375 0.2 1 94.62 220 GLY B C 1
ATOM 4289 O O . GLY B 1 220 ? -10.266 -34.406 0.626 1 94.62 220 GLY B O 1
ATOM 4290 N N . GLY B 1 221 ? -11.852 -33.375 -0.587 1 95.88 221 GLY B N 1
ATOM 4291 C CA . GLY B 1 221 ? -11.047 -32.156 -0.745 1 95.88 221 GLY B CA 1
ATOM 4292 C C . GLY B 1 221 ? -10.891 -31.375 0.542 1 95.88 221 GLY B C 1
ATOM 4293 O O . GLY B 1 221 ? -11.836 -31.266 1.323 1 95.88 221 GLY B O 1
ATOM 4294 N N . LEU B 1 222 ? -9.633 -30.812 0.781 1 96.5 222 LEU B N 1
ATOM 4295 C CA . LEU B 1 222 ? -9.367 -30.141 2.055 1 96.5 222 LEU B CA 1
ATOM 4296 C C . LEU B 1 222 ? -8.648 -28.812 1.838 1 96.5 222 LEU B C 1
ATOM 4298 O O . LEU B 1 222 ? -8.992 -27.812 2.473 1 96.5 222 LEU B O 1
ATOM 4302 N N . LEU B 1 223 ? -7.66 -28.781 0.942 1 98.06 223 LEU B N 1
ATOM 4303 C CA . LEU B 1 223 ? -6.766 -27.641 0.844 1 98.06 223 LEU B CA 1
ATOM 4304 C C . LEU B 1 223 ? -6.621 -27.188 -0.604 1 98.06 223 LEU B C 1
ATOM 4306 O O . LEU B 1 223 ? -5.52 -27.203 -1.158 1 98.06 223 LEU B O 1
ATOM 4310 N N . PRO B 1 224 ? -7.766 -26.75 -1.23 1 98.31 224 PRO B N 1
ATOM 4311 C CA . PRO B 1 224 ? -7.57 -26.219 -2.58 1 98.31 224 PRO B CA 1
ATOM 4312 C C . PRO B 1 224 ? -6.473 -25.156 -2.645 1 98.31 224 PRO B C 1
ATOM 4314 O O . PRO B 1 224 ? -6.402 -24.281 -1.773 1 98.31 224 PRO B O 1
ATOM 4317 N N . PHE B 1 225 ? -5.625 -25.25 -3.625 1 98.56 225 PHE B N 1
ATOM 4318 C CA . PHE B 1 225 ? -4.418 -24.422 -3.717 1 98.56 225 PHE B CA 1
ATOM 4319 C C . PHE B 1 225 ? -4.344 -23.719 -5.066 1 98.56 225 PHE B C 1
ATOM 4321 O O . PHE B 1 225 ? -4.988 -22.688 -5.273 1 98.56 225 PHE B O 1
ATOM 4328 N N . SER B 1 226 ? -3.553 -24.188 -6.027 1 98.81 226 SER B N 1
ATOM 4329 C CA . SER B 1 226 ? -3.453 -23.547 -7.328 1 98.81 226 SER B CA 1
ATOM 4330 C C . SER B 1 226 ? -4.695 -23.812 -8.18 1 98.81 226 SER B C 1
ATOM 4332 O O . SER B 1 226 ? -5.348 -24.844 -8.023 1 98.81 226 SER B O 1
ATOM 4334 N N . MET B 1 227 ? -4.965 -22.906 -8.984 1 98.88 227 MET B N 1
ATOM 4335 C CA . MET B 1 227 ? -6.113 -23.016 -9.883 1 98.88 227 MET B CA 1
ATOM 4336 C C . MET B 1 227 ? -5.691 -22.812 -11.336 1 98.88 227 MET B C 1
ATOM 4338 O O . MET B 1 227 ? -5.059 -21.797 -11.664 1 98.88 227 MET B O 1
ATOM 4342 N N . THR B 1 228 ? -6.02 -23.75 -12.133 1 98.75 2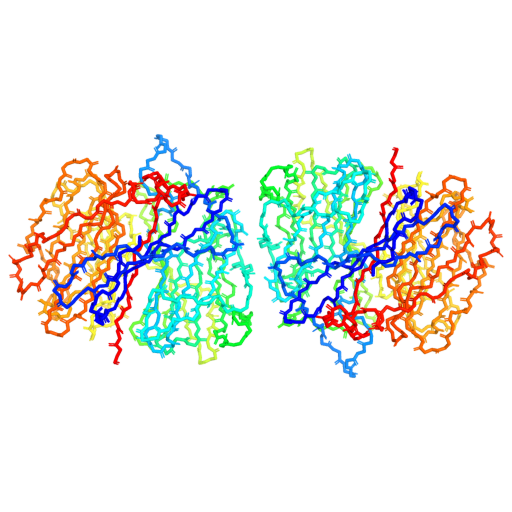28 THR B N 1
ATOM 4343 C CA . THR B 1 228 ? -5.77 -23.672 -13.57 1 98.75 228 THR B CA 1
ATOM 4344 C C . THR B 1 228 ? -7.062 -23.875 -14.352 1 98.75 228 THR B C 1
ATOM 4346 O O . THR B 1 228 ? -7.742 -24.891 -14.18 1 98.75 228 THR B O 1
ATOM 4349 N N . VAL B 1 229 ? -7.422 -22.938 -15.164 1 97.69 229 VAL B N 1
ATOM 4350 C CA . VAL B 1 229 ? -8.633 -22.984 -15.977 1 97.69 229 VAL B CA 1
ATOM 4351 C C . VAL B 1 229 ? -8.562 -24.172 -16.938 1 97.69 229 VAL B C 1
ATOM 4353 O O . VAL B 1 229 ? -7.516 -24.422 -17.547 1 97.69 229 VAL B O 1
ATOM 4356 N N . ILE B 1 230 ? -9.633 -24.922 -17.016 1 97.94 230 ILE B N 1
ATOM 4357 C CA . ILE B 1 230 ? -9.773 -25.969 -18.031 1 97.94 230 ILE B CA 1
ATOM 4358 C C . ILE B 1 230 ? -10.32 -25.375 -19.328 1 97.94 230 ILE B C 1
ATOM 4360 O O . ILE B 1 230 ? -11.492 -24.984 -19.391 1 97.94 230 ILE B O 1
ATOM 4364 N N . PRO B 1 231 ? -9.484 -25.344 -20.344 1 96.44 231 PRO B N 1
ATOM 4365 C CA . PRO B 1 231 ? -9.867 -24.609 -21.547 1 96.44 231 PRO B CA 1
ATOM 4366 C C . PRO B 1 231 ? -11.195 -25.078 -22.141 1 96.44 231 PRO B C 1
ATOM 4368 O O . PRO B 1 231 ? -11.367 -26.281 -22.375 1 96.44 231 PRO B O 1
ATOM 4371 N N . GLY B 1 232 ? -12.07 -24.125 -22.359 1 94.75 232 GLY B N 1
ATOM 4372 C CA . GLY B 1 232 ? -13.312 -24.359 -23.078 1 94.75 232 GLY B CA 1
ATOM 4373 C C . GLY B 1 232 ? -14.383 -25 -22.219 1 94.75 232 GLY B C 1
ATOM 4374 O O . GLY B 1 232 ? -15.438 -25.391 -22.719 1 94.75 232 GLY B O 1
ATOM 4375 N N . LYS B 1 233 ? -14.188 -25.094 -20.906 1 94.31 233 LYS B N 1
ATOM 4376 C CA . LYS B 1 233 ? -15.117 -25.891 -20.109 1 94.31 233 LYS B CA 1
ATOM 4377 C C . LYS B 1 233 ? -15.727 -25.047 -19 1 94.31 233 LYS B C 1
ATOM 4379 O O . LYS B 1 233 ? -16.594 -25.516 -18.25 1 94.31 233 LYS B O 1
ATOM 4384 N N . ASN B 1 234 ? -15.266 -23.797 -18.844 1 92.62 234 ASN B N 1
ATOM 4385 C CA . ASN B 1 234 ? -15.656 -22.969 -17.719 1 92.62 234 ASN B CA 1
ATOM 4386 C C . ASN B 1 234 ? -15.516 -23.719 -16.391 1 92.62 234 ASN B C 1
ATOM 4388 O O . ASN B 1 234 ? -16.469 -23.781 -15.609 1 92.62 234 ASN B O 1
ATOM 4392 N N . ALA B 1 235 ? -14.414 -24.344 -16.219 1 96.81 235 ALA B N 1
ATOM 4393 C CA . ALA B 1 235 ? -14.07 -25.156 -15.062 1 96.81 235 ALA B CA 1
ATOM 4394 C C . ALA B 1 235 ? -12.609 -24.953 -14.656 1 96.81 235 ALA B C 1
ATOM 4396 O O . ALA B 1 235 ? -11.82 -24.406 -15.43 1 96.81 235 ALA B O 1
ATOM 4397 N N . ILE B 1 236 ? -12.359 -25.328 -13.406 1 98.25 236 ILE B N 1
ATOM 4398 C CA . ILE B 1 236 ? -11.023 -25.125 -12.852 1 98.25 236 ILE B CA 1
ATOM 4399 C C . ILE B 1 236 ? -10.508 -26.422 -12.258 1 98.25 236 ILE B C 1
ATOM 4401 O O . ILE B 1 236 ? -11.25 -27.141 -11.578 1 98.25 236 ILE B O 1
ATOM 4405 N N . LEU B 1 237 ? -9.312 -26.828 -12.672 1 98.69 237 LEU B N 1
ATOM 4406 C CA . LEU B 1 237 ? -8.562 -27.797 -11.883 1 98.69 237 LEU B CA 1
ATOM 4407 C C . LEU B 1 237 ? -7.828 -27.109 -10.734 1 98.69 237 LEU B C 1
ATOM 4409 O O . LEU B 1 237 ? -7.008 -26.219 -10.961 1 98.69 237 LEU B O 1
ATOM 4413 N N . ALA B 1 238 ? -8.148 -27.453 -9.5 1 98.81 238 ALA B N 1
ATOM 4414 C CA . ALA B 1 238 ? -7.441 -26.953 -8.32 1 98.81 238 ALA B CA 1
ATOM 4415 C C . ALA B 1 238 ? -6.633 -28.062 -7.656 1 98.81 238 ALA B C 1
ATOM 4417 O O . ALA B 1 238 ? -7.168 -29.125 -7.332 1 98.81 238 ALA B O 1
ATOM 4418 N N . THR B 1 239 ? -5.328 -27.812 -7.512 1 98.81 239 THR B N 1
ATOM 4419 C CA . THR B 1 239 ? -4.57 -28.766 -6.707 1 98.81 239 THR B CA 1
ATOM 4420 C C . THR B 1 239 ? -5.043 -28.734 -5.254 1 98.81 239 THR B C 1
ATOM 4422 O O . THR B 1 239 ? -5.621 -27.75 -4.801 1 98.81 239 THR B O 1
ATOM 4425 N N . ASP B 1 240 ? -4.844 -29.828 -4.57 1 98.25 240 ASP B N 1
ATOM 4426 C CA . ASP B 1 240 ? -5.312 -29.984 -3.199 1 98.25 240 ASP B CA 1
ATOM 4427 C C . ASP B 1 240 ? -4.34 -30.828 -2.379 1 98.25 240 ASP B C 1
ATOM 4429 O O . ASP B 1 240 ? -4.316 -32.062 -2.506 1 98.25 240 ASP B O 1
ATOM 4433 N N . ALA B 1 241 ? -3.648 -30.219 -1.47 1 95.12 241 ALA B N 1
ATOM 4434 C CA . ALA B 1 241 ? -2.613 -30.875 -0.686 1 95.12 241 ALA B CA 1
ATOM 4435 C C . ALA B 1 241 ? -3.215 -31.953 0.213 1 95.12 241 ALA B C 1
ATOM 4437 O O . ALA B 1 241 ? -2.498 -32.812 0.73 1 95.12 241 ALA B O 1
ATOM 4438 N N . GLY B 1 242 ? -4.461 -31.953 0.413 1 93.5 242 GLY B N 1
ATOM 4439 C CA . GLY B 1 242 ? -5.102 -32.969 1.242 1 93.5 242 GLY B CA 1
ATOM 4440 C C . GLY B 1 242 ? -5.371 -34.25 0.505 1 93.5 242 GLY B C 1
ATOM 4441 O O . GLY B 1 242 ? -5.613 -35.281 1.129 1 93.5 242 GLY B O 1
ATOM 4442 N N . LEU B 1 243 ? -5.328 -34.219 -0.874 1 94.44 243 LEU B N 1
ATOM 4443 C CA . LEU B 1 243 ? -5.781 -35.406 -1.574 1 94.44 243 LEU B CA 1
ATOM 4444 C C . LEU B 1 243 ? -5.117 -35.531 -2.941 1 94.44 243 LEU B C 1
ATOM 4446 O O . LEU B 1 243 ? -4.805 -36.625 -3.393 1 94.44 243 LEU B O 1
ATOM 4450 N N . GLY B 1 244 ? -4.922 -34.562 -3.656 1 97.94 244 GLY B N 1
ATOM 4451 C CA . GLY B 1 244 ? -4.438 -34.5 -5.027 1 97.94 244 GLY B CA 1
ATOM 4452 C C . GLY B 1 244 ? -4.914 -33.281 -5.793 1 97.94 244 GLY B C 1
ATOM 4453 O O . GLY B 1 244 ? -4.27 -32.25 -5.762 1 97.94 244 GLY B O 1
ATOM 4454 N N . PHE B 1 245 ? -6.109 -33.438 -6.406 1 98.62 245 PHE B N 1
ATOM 4455 C CA . PHE B 1 245 ? -6.676 -32.25 -7.074 1 98.62 245 PHE B CA 1
ATOM 4456 C C . PHE B 1 245 ? -8.195 -32.375 -7.141 1 98.62 245 PHE B C 1
ATOM 4458 O O . PHE B 1 245 ? -8.758 -33.438 -7.023 1 98.62 245 PHE B O 1
ATOM 4465 N N . ASP B 1 246 ? -8.781 -31.172 -7.254 1 98.19 246 ASP B N 1
ATOM 4466 C CA . ASP B 1 246 ? -10.227 -31.016 -7.402 1 98.19 246 ASP B CA 1
ATOM 4467 C C . ASP B 1 246 ? -10.57 -30.438 -8.773 1 98.19 246 ASP B C 1
ATOM 4469 O O . ASP B 1 246 ? -9.781 -29.688 -9.352 1 98.19 246 ASP B O 1
ATOM 4473 N N . ILE B 1 247 ? -11.688 -30.844 -9.258 1 97.94 247 ILE B N 1
ATOM 4474 C CA . ILE B 1 247 ? -12.305 -30.188 -10.398 1 97.94 247 ILE B CA 1
ATOM 4475 C C . ILE B 1 247 ? -13.539 -29.406 -9.945 1 97.94 247 ILE B C 1
ATOM 4477 O O . ILE B 1 247 ? -14.414 -29.969 -9.281 1 97.94 247 ILE B O 1
ATOM 4481 N N . PHE B 1 248 ? -13.531 -28.141 -10.203 1 97 248 PHE B N 1
ATOM 4482 C CA . PHE B 1 248 ? -14.68 -27.281 -9.961 1 97 248 PHE B CA 1
ATOM 4483 C C . PHE B 1 248 ? -15.359 -26.891 -11.273 1 97 248 PHE B C 1
ATOM 4485 O O . PHE B 1 248 ? -14.766 -26.203 -12.102 1 97 248 PHE B O 1
ATOM 4492 N N . ASP B 1 249 ? -16.562 -27.312 -11.445 1 94.56 249 ASP B N 1
ATOM 4493 C CA . ASP B 1 249 ? -17.359 -27.031 -12.641 1 94.56 249 ASP B CA 1
ATOM 4494 C C . ASP B 1 249 ? -18.297 -25.859 -12.414 1 94.56 249 ASP B C 1
ATOM 4496 O O . ASP B 1 249 ? -19.328 -25.984 -11.75 1 94.56 249 ASP B O 1
ATOM 4500 N N . PHE B 1 250 ? -18.031 -24.703 -12.961 1 87.19 250 PHE B N 1
ATOM 4501 C CA . PHE B 1 250 ? -18.828 -23.5 -12.75 1 87.19 250 PHE B CA 1
ATOM 4502 C C . PHE B 1 250 ? -20.094 -23.531 -13.617 1 87.19 250 PHE B C 1
ATOM 4504 O O . PHE B 1 250 ? -21.031 -22.781 -13.367 1 87.19 250 PHE B O 1
ATOM 4511 N N . GLY B 1 251 ? -20.172 -24.312 -14.562 1 79 251 GLY B N 1
ATOM 4512 C CA . GLY B 1 251 ? -21.328 -24.406 -15.445 1 79 251 GLY B CA 1
ATOM 4513 C C . GLY B 1 251 ? -22.203 -25.609 -15.156 1 79 251 GLY B C 1
ATOM 4514 O O . GLY B 1 251 ? -23.234 -25.797 -15.812 1 79 251 GLY B O 1
ATOM 4515 N N . GLY B 1 252 ? -21.766 -26.438 -14.164 1 80.94 252 GLY B N 1
ATOM 4516 C CA . GLY B 1 252 ? -22.516 -27.672 -13.984 1 80.94 252 GLY B CA 1
ATOM 4517 C C . GLY B 1 252 ? -22.25 -28.344 -12.648 1 80.94 252 GLY B C 1
ATOM 4518 O O . GLY B 1 252 ? -22.062 -27.656 -11.633 1 80.94 252 GLY B O 1
ATOM 4519 N N . GLN B 1 253 ? -22.453 -29.578 -12.648 1 77.69 253 GLN B N 1
ATOM 4520 C CA . GLN B 1 253 ? -22.375 -30.312 -11.383 1 77.69 253 GLN B CA 1
ATOM 4521 C C . GLN B 1 253 ? -21.312 -31.406 -11.453 1 77.69 253 GLN B C 1
ATOM 4523 O O . GLN B 1 253 ? -21.391 -32.406 -10.734 1 77.69 253 GLN B O 1
ATOM 4528 N N . ALA B 1 254 ? -20.328 -31.141 -12.219 1 85.81 254 ALA B N 1
ATOM 4529 C CA . ALA B 1 254 ? -19.312 -32.188 -12.383 1 85.81 254 ALA B CA 1
ATOM 4530 C C . ALA B 1 254 ? -18.125 -31.938 -11.453 1 85.81 254 ALA B C 1
ATOM 4532 O O . ALA B 1 254 ? -16.984 -32.188 -11.828 1 85.81 254 ALA B O 1
ATOM 4533 N N . ASN B 1 255 ? -18.344 -31.422 -10.32 1 92.69 255 ASN B N 1
ATOM 4534 C CA . ASN B 1 255 ? -17.281 -31.297 -9.328 1 92.69 255 ASN B CA 1
ATOM 4535 C C . ASN B 1 255 ? -16.75 -32.656 -8.891 1 92.69 255 ASN B C 1
ATOM 4537 O O . ASN B 1 255 ? -17.516 -33.594 -8.734 1 92.69 255 ASN B O 1
ATOM 4541 N N . SER B 1 256 ? -15.484 -32.75 -8.773 1 95.25 256 SER B N 1
ATOM 4542 C CA . SER B 1 256 ? -14.898 -34 -8.336 1 95.25 256 SER B CA 1
ATOM 4543 C C . SER B 1 256 ? -13.602 -33.781 -7.566 1 95.25 256 SER B C 1
ATOM 4545 O O . SER B 1 256 ? -13.039 -32.656 -7.602 1 95.25 256 SER B O 1
ATOM 4547 N N . ALA B 1 257 ? -13.211 -34.75 -6.809 1 96.06 257 ALA B N 1
ATOM 4548 C CA . ALA B 1 257 ? -11.93 -34.844 -6.102 1 96.06 257 ALA B CA 1
ATOM 4549 C C . ALA B 1 257 ? -11.172 -36.094 -6.473 1 96.06 257 ALA B C 1
ATOM 4551 O O . ALA B 1 257 ? -11.734 -37.188 -6.453 1 96.06 257 ALA B O 1
ATOM 4552 N N . VAL B 1 258 ? -9.945 -35.938 -6.832 1 97.44 258 VAL B N 1
ATOM 4553 C CA . VAL B 1 258 ? -9.164 -37.062 -7.324 1 97.44 258 VAL B CA 1
ATOM 4554 C C . VAL B 1 258 ? -7.902 -37.219 -6.477 1 97.44 258 VAL B C 1
ATOM 4556 O O . VAL B 1 258 ? -7.113 -36.281 -6.348 1 97.44 258 VAL B O 1
ATOM 4559 N N . LYS B 1 259 ? -7.727 -38.406 -6.004 1 97.5 259 LYS B N 1
ATOM 4560 C CA . LYS B 1 259 ? -6.59 -38.719 -5.145 1 97.5 259 LYS B CA 1
ATOM 4561 C C . LYS B 1 259 ? -5.328 -38.969 -5.973 1 97.5 259 LYS B C 1
ATOM 4563 O O . LYS B 1 259 ? -5.383 -39.625 -7.012 1 97.5 259 LYS B O 1
ATOM 4568 N N . ILE B 1 260 ? -4.219 -38.406 -5.59 1 97.81 260 ILE B N 1
ATOM 4569 C CA . ILE B 1 260 ? -2.889 -38.781 -6.047 1 97.81 260 ILE B CA 1
ATOM 4570 C C . ILE B 1 260 ? -2.184 -39.594 -4.965 1 97.81 260 ILE B C 1
ATOM 4572 O O . ILE B 1 260 ? -1.732 -39.062 -3.959 1 97.81 260 ILE B O 1
ATOM 4576 N N . ASP B 1 261 ? -2.053 -40.844 -5.191 1 95.38 261 ASP B N 1
ATOM 4577 C CA . ASP B 1 261 ? -1.454 -41.719 -4.188 1 95.38 261 ASP B CA 1
ATOM 4578 C C . ASP B 1 261 ? -0.004 -41.312 -3.914 1 95.38 261 ASP B C 1
ATOM 4580 O O . ASP B 1 261 ? 0.768 -41.094 -4.844 1 95.38 261 ASP B O 1
ATOM 4584 N N . GLY B 1 262 ? 0.277 -41.25 -2.662 1 94.25 262 GLY B N 1
ATOM 4585 C CA . GLY B 1 262 ? 1.651 -41 -2.254 1 94.25 262 GLY B CA 1
ATOM 4586 C C . GLY B 1 262 ? 2.025 -39.531 -2.273 1 94.25 262 GLY B C 1
ATOM 4587 O O . GLY B 1 262 ? 3.154 -39.156 -1.937 1 94.25 262 GLY B O 1
ATOM 4588 N N . GLN B 1 263 ? 1.106 -38.719 -2.592 1 94.44 263 GLN B N 1
ATOM 4589 C CA . GLN B 1 263 ? 1.44 -37.281 -2.584 1 94.44 263 GLN B CA 1
ATOM 4590 C C . GLN B 1 263 ? 1.785 -36.812 -1.176 1 94.44 263 GLN B C 1
ATOM 4592 O O . GLN B 1 263 ? 1.439 -37.469 -0.191 1 94.44 263 GLN B O 1
ATOM 4597 N N . SER B 1 264 ? 2.537 -35.781 -1.068 1 93.69 264 SER B N 1
ATOM 4598 C CA . SER B 1 264 ? 2.855 -35.125 0.193 1 93.69 264 SER B CA 1
ATOM 4599 C C . SER B 1 264 ? 2.225 -33.719 0.265 1 93.69 264 SER B C 1
ATOM 4601 O O . SER B 1 264 ? 1.563 -33.406 1.25 1 93.69 264 SER B O 1
ATOM 4603 N N . ALA B 1 265 ? 2.264 -32.969 -0.788 1 94.75 265 ALA B N 1
ATOM 4604 C CA . ALA B 1 265 ? 1.699 -31.641 -0.931 1 94.75 265 ALA B CA 1
ATOM 4605 C C . ALA B 1 265 ? 1.714 -31.188 -2.389 1 94.75 265 ALA B C 1
ATOM 4607 O O . ALA B 1 265 ? 2.518 -30.344 -2.775 1 94.75 265 ALA B O 1
ATOM 4608 N N . THR B 1 266 ? 0.824 -31.75 -3.162 1 96.94 266 THR B N 1
ATOM 4609 C CA . THR B 1 266 ? 0.6 -31.297 -4.527 1 96.94 266 THR B CA 1
ATOM 4610 C C . THR B 1 266 ? -0.131 -29.953 -4.531 1 96.94 266 THR B C 1
ATOM 4612 O O . THR B 1 266 ? -1.322 -29.891 -4.223 1 96.94 266 THR B O 1
ATOM 4615 N N . CYS B 1 267 ? 0.613 -28.891 -4.953 1 98.25 267 CYS B N 1
ATOM 4616 C CA . CYS B 1 267 ? 0.041 -27.578 -4.645 1 98.25 267 CYS B CA 1
ATOM 4617 C C . CYS B 1 267 ? 0.053 -26.688 -5.871 1 98.25 267 CYS B C 1
ATOM 4619 O O . CYS B 1 267 ? -0.795 -25.797 -6.004 1 98.25 267 CYS B O 1
ATOM 4621 N N . TRP B 1 268 ? 0.955 -26.812 -6.852 1 98.81 268 TRP B N 1
ATOM 4622 C CA . TRP B 1 268 ? 1.056 -25.906 -7.992 1 98.81 268 TRP B CA 1
ATOM 4623 C C . TRP B 1 268 ? 0.669 -26.625 -9.281 1 98.81 268 TRP B C 1
ATOM 4625 O O . TRP B 1 268 ? 0.848 -27.828 -9.414 1 98.81 268 TRP B O 1
ATOM 4635 N N . SER B 1 269 ? 0.167 -25.828 -10.25 1 98.88 269 SER B N 1
ATOM 4636 C CA . SER B 1 269 ? -0.298 -26.469 -11.477 1 98.88 269 SER B CA 1
ATOM 4637 C C . SER B 1 269 ? -0.206 -25.516 -12.664 1 98.88 269 SER B C 1
ATOM 4639 O O . SER B 1 269 ? -0.275 -24.297 -12.5 1 98.88 269 SER B O 1
ATOM 4641 N N . SER B 1 270 ? -0.012 -26.062 -13.805 1 98.88 270 SER B N 1
ATOM 4642 C CA . SER B 1 270 ? -0.072 -25.375 -15.086 1 98.88 270 SER B CA 1
ATOM 4643 C C . SER B 1 270 ? -0.582 -26.281 -16.188 1 98.88 270 SER B C 1
ATOM 4645 O O . SER B 1 270 ? -0.615 -27.516 -16.031 1 98.88 270 SER B O 1
ATOM 4647 N N . PHE B 1 271 ? -1.042 -25.719 -17.312 1 98.75 271 PHE B N 1
ATOM 4648 C CA . PHE B 1 271 ? -1.627 -26.438 -18.422 1 98.75 271 PHE B CA 1
ATOM 4649 C C . PHE B 1 271 ? -0.745 -26.328 -19.672 1 98.75 271 PHE B C 1
ATOM 4651 O O . PHE B 1 271 ? -0.217 -25.25 -19.953 1 98.75 271 PHE B O 1
ATOM 4658 N N . SER B 1 272 ? -0.592 -27.438 -20.344 1 98.81 272 SER B N 1
ATOM 4659 C CA . SER B 1 272 ? 0.11 -27.453 -21.609 1 98.81 272 SER B CA 1
ATOM 4660 C C . SER B 1 272 ? -0.868 -27.562 -22.781 1 98.81 272 SER B C 1
ATOM 4662 O O . SER B 1 272 ? -1.587 -28.562 -22.906 1 98.81 272 SER B O 1
ATOM 4664 N N . LYS B 1 273 ? -0.79 -26.625 -23.625 1 96.81 273 LYS B N 1
ATOM 4665 C CA . LYS B 1 273 ? -1.632 -26.656 -24.828 1 96.81 273 LYS B CA 1
ATOM 4666 C C . LYS B 1 273 ? -1.216 -27.781 -25.766 1 96.81 273 LYS B C 1
ATOM 4668 O O . LYS B 1 273 ? -2.059 -28.375 -26.438 1 96.81 273 LYS B O 1
ATOM 4673 N N . LYS B 1 274 ? 0.007 -28.062 -25.812 1 97.88 274 LYS B N 1
ATOM 4674 C CA . LYS B 1 274 ? 0.542 -29.047 -26.734 1 97.88 274 LYS B CA 1
ATOM 4675 C C . LYS B 1 274 ? 0.087 -30.453 -26.359 1 97.88 274 LYS B C 1
ATOM 4677 O O . LYS B 1 274 ? -0.357 -31.219 -27.219 1 97.88 274 LYS B O 1
ATOM 4682 N N . THR B 1 275 ? 0.2 -30.797 -25.094 1 98.31 275 THR B N 1
ATOM 4683 C CA . THR B 1 275 ? -0.137 -32.156 -24.672 1 98.31 275 THR B CA 1
ATOM 4684 C C . THR B 1 275 ? -1.618 -32.25 -24.312 1 98.31 275 THR B C 1
ATOM 4686 O O . THR B 1 275 ? -2.172 -33.344 -24.266 1 98.31 275 THR B O 1
ATOM 4689 N N . GLY B 1 276 ? -2.213 -31.078 -24.016 1 98.25 276 GLY B N 1
ATOM 4690 C CA . GLY B 1 276 ? -3.586 -31.078 -23.547 1 98.25 276 GLY B CA 1
ATOM 4691 C C . GLY B 1 276 ? -3.719 -31.516 -22.109 1 98.25 276 GLY B C 1
ATOM 4692 O O . GLY B 1 276 ? -4.809 -31.891 -21.656 1 98.25 276 GLY B O 1
ATOM 4693 N N . ASN B 1 277 ? -2.602 -31.578 -21.406 1 98.81 277 ASN B N 1
ATOM 4694 C CA . ASN B 1 277 ? -2.609 -32.094 -20.031 1 98.81 277 ASN B CA 1
ATOM 4695 C C . ASN B 1 277 ? -2.172 -31.031 -19.031 1 98.81 277 ASN B C 1
ATOM 4697 O O . ASN B 1 277 ? -1.649 -29.984 -19.422 1 98.81 277 ASN B O 1
ATOM 4701 N N . PHE B 1 278 ? -2.508 -31.297 -17.766 1 98.88 278 PHE B N 1
ATOM 4702 C CA . PHE B 1 278 ? -2.082 -30.484 -16.641 1 98.88 278 PHE B CA 1
ATOM 4703 C C . PHE B 1 278 ? -0.859 -31.094 -15.961 1 98.88 278 PHE B C 1
ATOM 4705 O O . PHE B 1 278 ? -0.701 -32.312 -15.945 1 98.88 278 PHE B O 1
ATOM 4712 N N . TYR B 1 279 ? -0.01 -30.266 -15.469 1 98.94 279 TYR B N 1
ATOM 4713 C CA . TYR B 1 279 ? 1.173 -30.703 -14.727 1 98.94 279 TYR B CA 1
ATOM 4714 C C . TYR B 1 279 ? 1.196 -30.078 -13.336 1 98.94 279 TYR B C 1
ATOM 4716 O O . TYR B 1 279 ? 1.133 -28.844 -13.195 1 98.94 279 TYR B O 1
ATOM 4724 N N . LEU B 1 280 ? 1.239 -30.922 -12.32 1 98.88 280 LEU B N 1
ATOM 4725 C CA . LEU B 1 280 ? 1.148 -30.516 -10.922 1 98.88 280 LEU B CA 1
ATOM 4726 C C . LEU B 1 280 ? 2.461 -30.781 -10.188 1 98.88 280 LEU B C 1
ATOM 4728 O O . LEU B 1 280 ? 3.084 -31.828 -10.391 1 98.88 280 LEU B O 1
ATOM 4732 N N . THR B 1 281 ? 2.906 -29.844 -9.383 1 98.75 281 THR B N 1
ATOM 4733 C CA . THR B 1 281 ? 4.137 -30.078 -8.633 1 98.75 281 THR B CA 1
ATOM 4734 C C . THR B 1 281 ? 3.836 -30.297 -7.152 1 98.75 281 THR B C 1
ATOM 4736 O O . THR B 1 281 ? 2.922 -29.672 -6.602 1 98.75 281 THR B O 1
ATOM 4739 N N . ASP B 1 282 ? 4.605 -31.203 -6.582 1 98.38 282 ASP B N 1
ATOM 4740 C CA . ASP B 1 282 ? 4.547 -31.578 -5.172 1 98.38 282 ASP B CA 1
ATOM 4741 C C . ASP B 1 282 ? 5.832 -31.188 -4.445 1 98.38 282 ASP B C 1
ATOM 4743 O O . ASP B 1 282 ? 6.906 -31.719 -4.754 1 98.38 282 ASP B O 1
ATOM 4747 N N . ILE B 1 283 ? 5.703 -30.312 -3.459 1 97.44 283 ILE B N 1
ATOM 4748 C CA . ILE B 1 283 ? 6.875 -29.766 -2.783 1 97.44 283 ILE B CA 1
ATOM 4749 C C . ILE B 1 283 ? 7.555 -30.875 -1.964 1 97.44 283 ILE B C 1
ATOM 4751 O O . ILE B 1 283 ? 8.781 -30.891 -1.838 1 97.44 283 ILE B O 1
ATOM 4755 N N . GLY B 1 284 ? 6.836 -31.781 -1.344 1 96.44 284 GLY B N 1
ATOM 4756 C CA . GLY B 1 284 ? 7.383 -32.781 -0.462 1 96.44 284 GLY B CA 1
ATOM 4757 C C . GLY B 1 284 ? 8.094 -33.906 -1.206 1 96.44 284 GLY B C 1
ATOM 4758 O O . GLY B 1 284 ? 9.234 -34.25 -0.885 1 96.44 284 GLY B O 1
ATOM 4759 N N . THR B 1 285 ? 7.422 -34.406 -2.275 1 97.19 285 THR B N 1
ATOM 4760 C CA . THR B 1 285 ? 7.984 -35.531 -3.004 1 97.19 285 THR B CA 1
ATOM 4761 C C . THR B 1 285 ? 8.914 -35.062 -4.117 1 97.19 285 THR B C 1
ATOM 4763 O O . THR B 1 285 ? 9.68 -35.844 -4.676 1 97.19 285 THR B O 1
ATOM 4766 N N . SER B 1 286 ? 8.781 -33.844 -4.441 1 97.94 2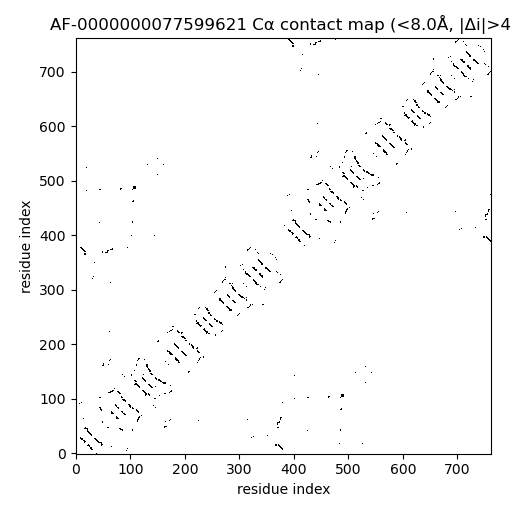86 SER B N 1
ATOM 4767 C CA . SER B 1 286 ? 9.5 -33.281 -5.574 1 97.94 286 SER B CA 1
ATOM 4768 C C . SER B 1 286 ? 9.188 -34.031 -6.863 1 97.94 286 SER B C 1
ATOM 4770 O O . SER B 1 286 ? 10.102 -34.406 -7.594 1 97.94 286 SER B O 1
ATOM 4772 N N . VAL B 1 287 ? 7.918 -34.188 -7.098 1 98.12 287 VAL B N 1
ATOM 4773 C CA . VAL B 1 287 ? 7.422 -34.938 -8.266 1 98.12 287 VAL B CA 1
ATOM 4774 C C . VAL B 1 287 ? 6.492 -34.031 -9.07 1 98.12 287 VAL B C 1
ATOM 4776 O O . VAL B 1 287 ? 5.711 -33.25 -8.508 1 98.12 287 VAL B O 1
ATOM 4779 N N . VAL B 1 288 ? 6.645 -34.062 -10.383 1 98.69 288 VAL B N 1
ATOM 4780 C CA . VAL B 1 288 ? 5.66 -33.5 -11.297 1 98.69 288 VAL B CA 1
ATOM 4781 C C . VAL B 1 288 ? 4.664 -34.594 -11.719 1 98.69 288 VAL B C 1
ATOM 4783 O O . VAL B 1 288 ? 5.059 -35.656 -12.219 1 98.69 288 VAL B O 1
ATOM 4786 N N . THR B 1 289 ? 3.398 -34.375 -11.469 1 98.81 289 THR B N 1
ATOM 4787 C CA . THR B 1 289 ? 2.35 -35.312 -11.883 1 98.81 289 THR B CA 1
ATOM 4788 C C . THR B 1 289 ? 1.593 -34.75 -13.086 1 98.81 289 THR B C 1
ATOM 4790 O O . THR B 1 289 ? 1.065 -33.656 -13.047 1 98.81 289 THR B O 1
ATOM 4793 N N . GLU B 1 290 ? 1.594 -35.5 -14.141 1 98.88 290 GLU B N 1
ATOM 4794 C CA . GLU B 1 290 ? 0.806 -35.188 -15.328 1 98.88 290 GLU B CA 1
ATOM 4795 C C . GLU B 1 290 ? -0.616 -35.719 -15.211 1 98.88 290 GLU B C 1
ATOM 4797 O O . GLU B 1 290 ? -0.812 -36.906 -14.883 1 98.88 290 GLU B O 1
ATOM 4802 N N . VAL B 1 291 ? -1.589 -34.844 -15.477 1 98.88 291 VAL B N 1
ATOM 4803 C CA . VAL B 1 291 ? -3.002 -35.188 -15.32 1 98.88 291 VAL B CA 1
ATOM 4804 C C . VAL B 1 291 ? -3.754 -34.844 -16.609 1 98.88 291 VAL B C 1
ATOM 4806 O O . VAL B 1 291 ? -3.527 -33.812 -17.219 1 98.88 291 VAL B O 1
ATOM 4809 N N . ASN B 1 292 ? -4.594 -35.781 -17 1 98.69 292 ASN B N 1
ATOM 4810 C CA . ASN B 1 292 ? -5.535 -35.531 -18.078 1 98.69 292 ASN B CA 1
ATOM 4811 C C . ASN B 1 292 ? -6.941 -35.25 -17.547 1 98.69 292 ASN B C 1
ATOM 4813 O O . ASN B 1 292 ? -7.391 -35.906 -16.609 1 98.69 292 ASN B O 1
ATOM 4817 N N . VAL B 1 293 ? -7.578 -34.25 -18.031 1 98.38 293 VAL B N 1
ATOM 4818 C CA . VAL B 1 293 ? -9 -34 -17.781 1 98.38 293 VAL B CA 1
ATOM 4819 C C . VAL B 1 293 ? -9.773 -34.156 -19.094 1 98.38 293 VAL B C 1
ATOM 4821 O O . VAL B 1 293 ? -9.57 -33.375 -20.031 1 98.38 293 VAL B O 1
ATOM 4824 N N . ASP B 1 294 ? -10.711 -35 -19.188 1 97.06 294 ASP B N 1
ATOM 4825 C CA . ASP B 1 294 ? -11.391 -35.312 -20.438 1 97.06 294 ASP B CA 1
ATOM 4826 C C . ASP B 1 294 ? -12.57 -34.344 -20.656 1 97.06 294 ASP B C 1
ATOM 4828 O O . ASP B 1 294 ? -12.773 -33.406 -19.875 1 97.06 294 ASP B O 1
ATOM 4832 N N . ASP B 1 295 ? -13.312 -34.562 -21.719 1 94.88 295 ASP B N 1
ATOM 4833 C CA . ASP B 1 295 ? -14.383 -33.656 -22.125 1 94.88 295 ASP B CA 1
ATOM 4834 C C . ASP B 1 295 ? -15.516 -33.656 -21.109 1 94.88 295 ASP B C 1
ATOM 4836 O O . ASP B 1 295 ? -16.328 -32.719 -21.062 1 94.88 295 ASP B O 1
ATOM 4840 N N . ASN B 1 296 ? -15.602 -34.688 -20.25 1 94.62 296 ASN B N 1
ATOM 4841 C CA . ASN B 1 296 ? -16.625 -34.781 -19.203 1 94.62 296 ASN B CA 1
ATOM 4842 C C . ASN B 1 296 ? -16.094 -34.312 -17.859 1 94.62 296 ASN B C 1
ATOM 4844 O O . ASN B 1 296 ? -16.719 -34.562 -16.812 1 94.62 296 ASN B O 1
ATOM 4848 N N . LEU B 1 297 ? -14.867 -33.781 -17.828 1 96.81 297 LEU B N 1
ATOM 4849 C CA . LEU B 1 297 ? -14.219 -33.188 -16.656 1 96.81 297 LEU B CA 1
ATOM 4850 C C . LEU B 1 297 ? -13.781 -34.281 -15.688 1 96.81 297 LEU B C 1
ATOM 4852 O O . LEU B 1 297 ? -13.742 -34.062 -14.477 1 96.81 297 LEU B O 1
ATOM 4856 N N . LYS B 1 298 ? -13.562 -35.469 -16.234 1 96.62 298 LYS B N 1
ATOM 4857 C CA . LYS B 1 298 ? -12.969 -36.531 -15.422 1 96.62 298 LYS B CA 1
ATOM 4858 C C . LYS B 1 298 ? -11.445 -36.469 -15.445 1 96.62 298 LYS B C 1
ATOM 4860 O O . LYS B 1 298 ? -10.836 -36.469 -16.516 1 96.62 298 LYS B O 1
ATOM 4865 N N . GLY B 1 299 ? -10.883 -36.406 -14.305 1 97.62 299 GLY B N 1
ATOM 4866 C CA . GLY B 1 299 ? -9.438 -36.344 -14.164 1 97.62 299 GLY B CA 1
ATOM 4867 C C . GLY B 1 299 ? -8.781 -37.688 -13.984 1 97.62 299 GLY B C 1
ATOM 4868 O O . GLY B 1 299 ? -9.305 -38.531 -13.258 1 97.62 299 GLY B O 1
ATOM 4869 N N . THR B 1 300 ? -7.645 -37.938 -14.648 1 97.88 300 THR B N 1
ATOM 4870 C CA . THR B 1 300 ? -6.867 -39.156 -14.5 1 97.88 300 THR B CA 1
ATOM 4871 C C . THR B 1 300 ? -5.371 -38.844 -14.469 1 97.88 300 THR B C 1
ATOM 4873 O O . THR B 1 300 ? -4.91 -37.906 -15.141 1 97.88 300 THR B O 1
ATOM 4876 N N . ILE B 1 301 ? -4.668 -39.656 -13.688 1 98.31 301 ILE B N 1
ATOM 4877 C CA . ILE B 1 301 ? -3.217 -39.5 -13.633 1 98.31 301 ILE B CA 1
ATOM 4878 C C . ILE B 1 301 ? -2.594 -40.156 -14.875 1 98.31 301 ILE B C 1
ATOM 4880 O O . ILE B 1 301 ? -2.895 -41.281 -15.203 1 98.31 301 ILE B O 1
ATOM 4884 N N . VAL B 1 302 ? -1.751 -39.406 -15.555 1 98.56 302 VAL B N 1
ATOM 4885 C CA . VAL B 1 302 ? -1.09 -39.906 -16.75 1 98.56 302 VAL B CA 1
ATOM 4886 C C . VAL B 1 302 ? 0.269 -40.5 -16.391 1 98.56 302 VAL B C 1
ATOM 4888 O O . VAL B 1 302 ? 0.54 -41.688 -16.688 1 98.56 302 VAL B O 1
ATOM 4891 N N . LYS B 1 303 ? 1.095 -39.688 -15.766 1 98.25 303 LYS B N 1
ATOM 4892 C CA . LYS B 1 303 ? 2.457 -40.094 -15.43 1 98.25 303 LYS B CA 1
ATOM 4893 C C . LYS B 1 303 ? 3.076 -39.156 -14.398 1 98.25 303 LYS B C 1
ATOM 4895 O O . LYS B 1 303 ? 2.662 -38 -14.289 1 98.25 303 LYS B O 1
ATOM 4900 N N . GLN B 1 304 ? 4.02 -39.656 -13.617 1 98.19 304 GLN B N 1
ATOM 4901 C CA . GLN B 1 304 ? 4.77 -38.875 -12.656 1 98.19 304 GLN B CA 1
ATOM 4902 C C . GLN B 1 304 ? 6.246 -38.812 -13.023 1 98.19 304 GLN B C 1
ATOM 4904 O O . GLN B 1 304 ? 6.812 -39.781 -13.523 1 98.19 304 GLN B O 1
ATOM 4909 N N . TYR B 1 305 ? 6.844 -37.719 -12.828 1 98.25 305 TYR B N 1
ATOM 4910 C CA . TYR B 1 305 ? 8.234 -37.438 -13.18 1 98.25 305 TYR B CA 1
ATOM 4911 C C . TYR B 1 305 ? 9.023 -36.969 -11.969 1 98.25 305 TYR B C 1
ATOM 4913 O O . TYR B 1 305 ? 8.812 -35.844 -11.492 1 98.25 305 TYR B O 1
ATOM 4921 N N . ALA B 1 306 ? 9.938 -37.719 -11.484 1 97.56 306 ALA B N 1
ATOM 4922 C CA . ALA B 1 306 ? 10.758 -37.344 -10.336 1 97.56 306 ALA B CA 1
ATOM 4923 C C . ALA B 1 306 ? 11.695 -36.188 -10.688 1 97.56 306 ALA B C 1
ATOM 4925 O O . ALA B 1 306 ? 12.328 -36.188 -11.75 1 97.56 306 ALA B O 1
ATOM 4926 N N . GLN B 1 307 ? 11.773 -35.156 -9.82 1 97.44 307 GLN B N 1
ATOM 4927 C CA . GLN B 1 307 ? 12.633 -34 -10.055 1 97.44 307 GLN B CA 1
ATOM 4928 C C . GLN B 1 307 ? 13.797 -33.969 -9.07 1 97.44 307 GLN B C 1
ATOM 4930 O O . GLN B 1 307 ? 14.477 -32.938 -8.938 1 97.44 307 GLN B O 1
ATOM 4935 N N . GLY B 1 308 ? 14.078 -35.031 -8.352 1 94.94 308 GLY B N 1
ATOM 4936 C CA . GLY B 1 308 ? 15.125 -35.125 -7.348 1 94.94 308 GLY B CA 1
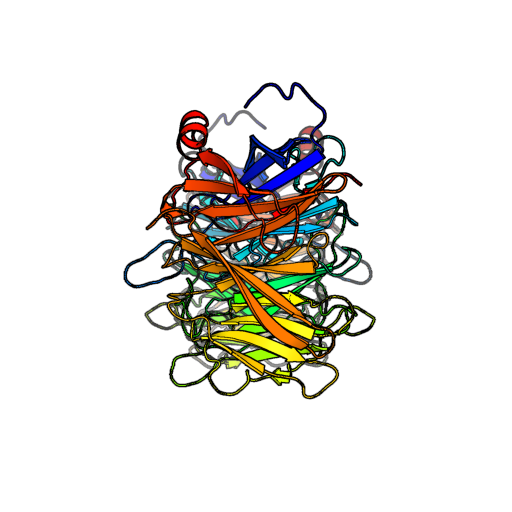ATOM 4937 C C . GLY B 1 308 ? 14.609 -34.938 -5.934 1 94.94 308 GLY B C 1
ATOM 4938 O O . GLY B 1 308 ? 13.984 -33.938 -5.609 1 94.94 308 GLY B O 1
ATOM 4939 N N . GLN B 1 309 ? 14.898 -35.906 -5.102 1 91 309 GLN B N 1
ATOM 4940 C CA . GLN B 1 309 ? 14.391 -35.906 -3.736 1 91 309 GLN B CA 1
ATOM 4941 C C . GLN B 1 309 ? 14.891 -34.719 -2.941 1 91 309 GLN B C 1
ATOM 4943 O O . GLN B 1 309 ? 16.078 -34.344 -3.025 1 91 309 GLN B O 1
ATOM 4948 N N . GLY B 1 310 ? 13.992 -34.062 -2.285 1 93.19 310 GLY B N 1
ATOM 4949 C CA . GLY B 1 310 ? 14.359 -33 -1.353 1 93.19 310 GLY B CA 1
ATOM 4950 C C . GLY B 1 310 ? 14.586 -31.672 -2.023 1 93.19 310 GLY B C 1
ATOM 4951 O O . GLY B 1 310 ? 14.922 -30.688 -1.361 1 93.19 310 GLY B O 1
ATOM 4952 N N . THR B 1 311 ? 14.359 -31.531 -3.324 1 96.5 311 THR B N 1
ATOM 4953 C CA . THR B 1 311 ? 14.633 -30.281 -4.035 1 96.5 311 THR B CA 1
ATOM 4954 C C . THR B 1 311 ? 13.523 -29.266 -3.793 1 96.5 311 THR B C 1
ATOM 4956 O O . THR B 1 311 ? 13.719 -28.062 -3.994 1 96.5 311 THR B O 1
ATOM 4959 N N . ALA B 1 312 ? 12.297 -29.703 -3.381 1 97.44 312 ALA B N 1
ATOM 4960 C CA . ALA B 1 312 ? 11.148 -28.875 -3.043 1 97.44 312 ALA B CA 1
ATOM 4961 C C . ALA B 1 312 ? 10.633 -28.125 -4.27 1 97.44 312 ALA B C 1
ATOM 4963 O O . ALA B 1 312 ? 10.703 -26.891 -4.332 1 97.44 312 ALA B O 1
ATOM 4964 N N . THR B 1 313 ? 9.977 -28.875 -5.191 1 98.25 313 THR B N 1
ATOM 4965 C CA . THR B 1 313 ? 9.367 -28.266 -6.375 1 98.25 313 THR B CA 1
ATOM 4966 C C . THR B 1 313 ? 8.102 -27.5 -5.996 1 98.25 313 THR B C 1
ATOM 4968 O O . THR B 1 313 ? 7.18 -28.062 -5.41 1 98.25 313 THR B O 1
ATOM 4971 N N . ILE B 1 314 ? 8.109 -26.172 -6.363 1 98.44 314 ILE B N 1
ATOM 4972 C CA . ILE B 1 314 ? 6.969 -25.344 -6.004 1 98.44 314 ILE B CA 1
ATOM 4973 C C . ILE B 1 314 ? 6.391 -24.688 -7.258 1 98.44 314 ILE B C 1
ATOM 4975 O O . ILE B 1 314 ? 5.824 -25.375 -8.109 1 98.44 314 ILE B O 1
ATOM 4979 N N . ASP B 1 315 ? 6.535 -23.375 -7.434 1 98.81 315 ASP B N 1
ATOM 4980 C CA . ASP B 1 315 ? 5.926 -22.609 -8.523 1 98.81 315 ASP B CA 1
ATOM 4981 C C . ASP B 1 315 ? 6.395 -23.125 -9.883 1 98.81 315 ASP B C 1
ATOM 4983 O O . ASP B 1 315 ? 7.562 -23.484 -10.047 1 98.81 315 ASP B O 1
ATOM 4987 N N . ASN B 1 316 ? 5.445 -23.125 -10.805 1 98.88 316 ASN B N 1
ATOM 4988 C CA . ASN B 1 316 ? 5.762 -23.516 -12.172 1 98.88 316 ASN B CA 1
ATOM 4989 C C . ASN B 1 316 ? 4.922 -22.75 -13.188 1 98.88 316 ASN B C 1
ATOM 4991 O O . ASN B 1 316 ? 3.949 -22.094 -12.82 1 98.88 316 ASN B O 1
ATOM 4995 N N . ASP B 1 317 ? 5.375 -22.781 -14.367 1 98.88 317 ASP B N 1
ATOM 4996 C CA . ASP B 1 317 ? 4.656 -22.234 -15.508 1 98.88 317 ASP B CA 1
ATOM 4997 C C . ASP B 1 317 ? 5.023 -22.969 -16.797 1 98.88 317 ASP B C 1
ATOM 4999 O O . ASP B 1 317 ? 6.051 -23.656 -16.859 1 98.88 317 ASP B O 1
ATOM 5003 N N . ILE B 1 318 ? 4.137 -22.953 -17.719 1 98.81 318 ILE B N 1
ATOM 5004 C CA . ILE B 1 318 ? 4.344 -23.609 -19.016 1 98.81 318 ILE B CA 1
ATOM 5005 C C . ILE B 1 318 ? 4.172 -22.578 -20.141 1 98.81 318 ILE B C 1
ATOM 5007 O O . ILE B 1 318 ? 3.262 -21.75 -20.094 1 98.81 318 ILE B O 1
ATOM 5011 N N . VAL B 1 319 ? 5.043 -22.703 -21.094 1 97.44 319 VAL B N 1
ATOM 5012 C CA . VAL B 1 319 ? 4.938 -21.781 -22.219 1 97.44 319 VAL B CA 1
ATOM 5013 C C . VAL B 1 319 ? 5.16 -22.531 -23.531 1 97.44 319 VAL B C 1
ATOM 5015 O O . VAL B 1 319 ? 5.816 -23.578 -23.547 1 97.44 319 VAL B O 1
ATOM 5018 N N . THR B 1 320 ? 4.574 -21.984 -24.594 1 96.88 320 THR B N 1
ATOM 5019 C CA . THR B 1 320 ? 4.777 -22.531 -25.938 1 96.88 320 THR B CA 1
ATOM 5020 C C . THR B 1 320 ? 5.867 -21.75 -26.672 1 96.88 320 THR B C 1
ATOM 5022 O O . THR B 1 320 ? 5.773 -20.516 -26.812 1 96.88 320 THR B O 1
ATOM 5025 N N . VAL B 1 321 ? 6.879 -22.391 -27.062 1 95.38 321 VAL B N 1
ATOM 5026 C CA . VAL B 1 321 ? 7.926 -21.859 -27.938 1 95.38 321 VAL B CA 1
ATOM 5027 C C . VAL B 1 321 ? 7.914 -22.594 -29.266 1 95.38 321 VAL B C 1
ATOM 5029 O O . VAL B 1 321 ? 8.281 -23.766 -29.344 1 95.38 321 VAL B O 1
ATOM 5032 N N . GLY B 1 322 ? 7.531 -21.844 -30.328 1 92 322 GLY B N 1
ATOM 5033 C CA . GLY B 1 322 ? 7.262 -22.547 -31.578 1 92 322 GLY B CA 1
ATOM 5034 C C . GLY B 1 322 ? 6.133 -23.547 -31.469 1 92 322 GLY B C 1
ATOM 5035 O O . GLY B 1 322 ? 5 -23.188 -31.141 1 92 322 GLY B O 1
ATOM 5036 N N . ASN B 1 323 ? 6.441 -24.828 -31.656 1 93.19 323 ASN B N 1
ATOM 5037 C CA . ASN B 1 323 ? 5.426 -25.875 -31.578 1 93.19 323 ASN B CA 1
ATOM 5038 C C . ASN B 1 323 ? 5.633 -26.766 -30.359 1 93.19 323 ASN B C 1
ATOM 5040 O O . ASN B 1 323 ? 5.043 -27.844 -30.266 1 93.19 323 ASN B O 1
ATOM 5044 N N . ASN B 1 324 ? 6.438 -26.25 -29.5 1 95.25 324 ASN B N 1
ATOM 5045 C CA . ASN B 1 324 ? 6.758 -27.062 -28.328 1 95.25 324 ASN B CA 1
ATOM 5046 C C . ASN B 1 324 ? 6.383 -26.359 -27.031 1 95.25 324 ASN B C 1
ATOM 5048 O O . ASN B 1 324 ? 6.434 -25.125 -26.953 1 95.25 324 ASN B O 1
ATOM 5052 N N . ASP B 1 325 ? 5.941 -27.172 -26.078 1 98.5 325 ASP B N 1
ATOM 5053 C CA . ASP B 1 325 ? 5.719 -26.609 -24.75 1 98.5 325 ASP B CA 1
ATOM 5054 C C . ASP B 1 325 ? 6.871 -26.969 -23.812 1 98.5 325 ASP B C 1
ATOM 5056 O O . ASP B 1 325 ? 7.43 -28.062 -23.891 1 98.5 325 ASP B O 1
ATOM 5060 N N . PHE B 1 326 ? 7.23 -26.047 -23 1 98.75 326 PHE B N 1
ATOM 5061 C CA . PHE B 1 326 ? 8.234 -26.234 -21.953 1 98.75 326 PHE B CA 1
ATOM 5062 C C . PHE B 1 326 ? 7.68 -25.812 -20.594 1 98.75 326 PHE B C 1
ATOM 5064 O O . PHE B 1 326 ? 6.941 -24.828 -20.5 1 98.75 326 PHE B O 1
ATOM 5071 N N . MET B 1 327 ? 8.008 -26.594 -19.609 1 98.94 327 MET B N 1
ATOM 5072 C CA . MET B 1 327 ? 7.633 -26.312 -18.234 1 98.94 327 MET B CA 1
ATOM 5073 C C . MET B 1 327 ? 8.844 -25.875 -17.422 1 98.94 327 MET B C 1
ATOM 5075 O O . MET B 1 327 ? 9.922 -26.453 -17.547 1 98.94 327 MET B O 1
ATOM 5079 N N . TYR B 1 328 ? 8.695 -24.828 -16.719 1 98.94 328 TYR B N 1
ATOM 5080 C CA . TYR B 1 328 ? 9.711 -24.312 -15.797 1 98.94 328 TYR B CA 1
ATOM 5081 C C . TYR B 1 328 ? 9.266 -24.484 -14.352 1 98.94 328 TYR B C 1
ATOM 5083 O O . TYR B 1 328 ? 8.227 -23.938 -13.945 1 98.94 328 TYR B O 1
ATOM 5091 N N . VAL B 1 329 ? 10.008 -25.25 -13.57 1 98.88 329 VAL B N 1
ATOM 5092 C CA . VAL B 1 329 ? 9.664 -25.562 -12.188 1 98.88 329 VAL B CA 1
ATOM 5093 C C . VAL B 1 329 ? 10.719 -24.969 -11.25 1 98.88 329 VAL B C 1
ATOM 5095 O O . VAL B 1 329 ? 11.906 -25.281 -11.359 1 98.88 329 VAL B O 1
ATOM 5098 N N . LEU B 1 330 ? 10.305 -24.125 -10.367 1 98.75 330 LEU B N 1
ATOM 5099 C CA . LEU B 1 330 ? 11.195 -23.609 -9.328 1 98.75 330 LEU B CA 1
ATOM 5100 C C . LEU B 1 330 ? 11.414 -24.656 -8.234 1 98.75 330 LEU B C 1
ATOM 5102 O O . LEU B 1 330 ? 10.469 -25.047 -7.547 1 98.75 330 LEU B O 1
ATOM 5106 N N . ALA B 1 331 ? 12.609 -25.203 -8.133 1 98.5 331 ALA B N 1
ATOM 5107 C CA . ALA B 1 331 ? 13 -26.078 -7.031 1 98.5 331 ALA B CA 1
ATOM 5108 C C . ALA B 1 331 ? 13.703 -25.281 -5.93 1 98.5 331 ALA B C 1
ATOM 5110 O O . ALA B 1 331 ? 14.922 -25.125 -5.957 1 98.5 331 ALA B O 1
ATOM 5111 N N . ALA B 1 332 ? 12.961 -24.922 -4.965 1 98.06 332 ALA B N 1
ATOM 5112 C CA . ALA B 1 332 ? 13.383 -23.891 -4.02 1 98.06 332 ALA B CA 1
ATOM 5113 C C . ALA B 1 332 ? 14.586 -24.344 -3.201 1 98.06 332 ALA B C 1
ATOM 5115 O O . ALA B 1 332 ? 15.594 -23.641 -3.129 1 98.06 332 ALA B O 1
ATOM 5116 N N . ASN B 1 333 ? 14.516 -25.531 -2.646 1 97.06 333 ASN B N 1
ATOM 5117 C CA . ASN B 1 333 ? 15.594 -26.016 -1.792 1 97.06 333 ASN B CA 1
ATOM 5118 C C . ASN B 1 333 ? 16.891 -26.172 -2.568 1 97.06 333 ASN B C 1
ATOM 5120 O O . ASN B 1 333 ? 17.969 -25.875 -2.045 1 97.06 333 ASN B O 1
ATOM 5124 N N . ALA B 1 334 ? 16.734 -26.609 -3.771 1 97 334 ALA B N 1
ATOM 5125 C CA . ALA B 1 334 ? 17.922 -26.812 -4.609 1 97 334 ALA B CA 1
ATOM 5126 C C . ALA B 1 334 ? 18.375 -25.516 -5.242 1 97 334 ALA B C 1
ATOM 5128 O O . ALA B 1 334 ? 19.469 -25.438 -5.797 1 97 334 ALA B O 1
ATOM 5129 N N . THR B 1 335 ? 17.562 -24.5 -5.207 1 97.12 335 THR B N 1
ATOM 5130 C CA . THR B 1 335 ? 17.781 -23.219 -5.863 1 97.12 335 THR B CA 1
ATOM 5131 C C . THR B 1 335 ? 18.062 -23.422 -7.348 1 97.12 335 THR B C 1
ATOM 5133 O O . THR B 1 335 ? 19.047 -22.875 -7.875 1 97.12 335 THR B O 1
ATOM 5136 N N . THR B 1 336 ? 17.234 -24.203 -7.973 1 98.19 336 THR B N 1
ATOM 5137 C CA . THR B 1 336 ? 17.312 -24.438 -9.406 1 98.19 336 THR B CA 1
ATOM 5138 C C . THR B 1 336 ? 15.969 -24.188 -10.078 1 98.19 336 THR B C 1
ATOM 5140 O O . THR B 1 336 ? 14.938 -24.156 -9.406 1 98.19 336 THR B O 1
ATOM 5143 N N . ILE B 1 337 ? 16.016 -23.922 -11.336 1 98.81 337 ILE B N 1
ATOM 5144 C CA . ILE B 1 337 ? 14.859 -24.031 -12.211 1 98.81 337 ILE B CA 1
ATOM 5145 C C . ILE B 1 337 ? 14.992 -25.281 -13.07 1 98.81 337 ILE B C 1
ATOM 5147 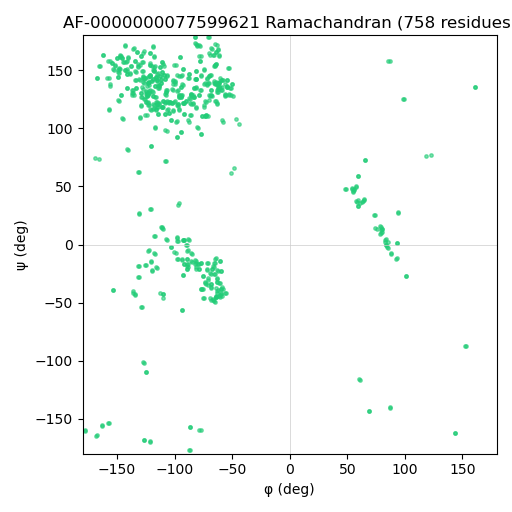O O . ILE B 1 337 ? 15.898 -25.391 -13.898 1 98.81 337 ILE B O 1
ATOM 5151 N N . ASP B 1 338 ? 14.109 -26.25 -12.844 1 98.81 338 ASP B N 1
ATOM 5152 C CA . ASP B 1 338 ? 14.055 -27.438 -13.695 1 98.81 338 ASP B CA 1
ATOM 5153 C C . ASP B 1 338 ? 13.227 -27.172 -14.953 1 98.81 338 ASP B C 1
ATOM 5155 O O . ASP B 1 338 ? 12.086 -26.703 -14.867 1 98.81 338 ASP B O 1
ATOM 5159 N N . VAL B 1 339 ? 13.844 -27.453 -16.047 1 98.88 339 VAL B N 1
ATOM 5160 C CA . VAL B 1 339 ? 13.164 -27.25 -17.328 1 98.88 339 VAL B CA 1
ATOM 5161 C C . VAL B 1 339 ? 12.773 -28.594 -17.922 1 98.88 339 VAL B C 1
ATOM 5163 O O . VAL B 1 339 ? 13.625 -29.469 -18.125 1 98.88 339 VAL B O 1
ATOM 5166 N N . LEU B 1 340 ? 11.5 -28.766 -18.188 1 98.94 340 LEU B N 1
ATOM 5167 C CA . LEU B 1 340 ? 11 -29.984 -18.828 1 98.94 340 LEU B CA 1
ATOM 5168 C C . LEU B 1 340 ? 10.453 -29.688 -20.219 1 98.94 340 LEU B C 1
ATOM 5170 O O . LEU B 1 340 ? 9.703 -28.719 -20.406 1 98.94 340 LEU B O 1
ATOM 5174 N N . ALA B 1 341 ? 10.789 -30.484 -21.188 1 98.81 341 ALA B N 1
ATOM 5175 C CA . ALA B 1 341 ? 10.141 -30.484 -22.5 1 98.81 341 ALA B CA 1
ATOM 5176 C C . ALA B 1 341 ? 8.875 -31.328 -22.484 1 98.81 341 ALA B C 1
ATOM 5178 O O . ALA B 1 341 ? 8.891 -32.469 -21.984 1 98.81 341 ALA B O 1
ATOM 5179 N N . LEU B 1 342 ? 7.789 -30.734 -22.922 1 98.75 342 LEU B N 1
ATOM 5180 C CA . LEU B 1 342 ? 6.504 -31.422 -22.953 1 98.75 342 LEU B CA 1
ATOM 5181 C C . LEU B 1 342 ? 6.102 -31.781 -24.375 1 98.75 342 LEU B C 1
ATOM 5183 O O . LEU B 1 342 ? 5.094 -31.281 -24.891 1 98.75 342 LEU B O 1
ATOM 5187 N N . ASN B 1 343 ? 6.734 -32.719 -24.969 1 93.75 343 ASN B N 1
ATOM 5188 C CA . ASN B 1 343 ? 6.645 -33 -26.391 1 93.75 343 ASN B CA 1
ATOM 5189 C C . ASN B 1 343 ? 5.352 -33.719 -26.734 1 93.75 343 ASN B C 1
ATOM 5191 O O . ASN B 1 343 ? 4.797 -33.531 -27.828 1 93.75 343 ASN B O 1
ATOM 5195 N N . ALA B 1 344 ? 4.93 -34.562 -25.953 1 97.12 344 ALA B N 1
ATOM 5196 C CA . ALA B 1 344 ? 3.699 -35.344 -26.109 1 97.12 344 ALA B CA 1
ATOM 5197 C C . ALA B 1 344 ? 3.184 -35.844 -24.766 1 97.12 344 ALA B C 1
ATOM 5199 O O . ALA B 1 344 ? 3.922 -35.844 -23.781 1 97.12 344 ALA B O 1
ATOM 5200 N N . PRO B 1 345 ? 1.879 -36.156 -24.703 1 98.06 345 PRO B N 1
ATOM 5201 C CA . PRO B 1 345 ? 1.364 -36.719 -23.453 1 98.06 345 PRO B CA 1
ATOM 5202 C C . PRO B 1 345 ? 2.199 -37.906 -22.953 1 98.06 345 PRO B C 1
ATOM 5204 O O . PRO B 1 345 ? 2.533 -38.812 -23.719 1 98.06 345 PRO B O 1
ATOM 5207 N N . GLY B 1 346 ? 2.562 -37.781 -21.703 1 98.31 346 GLY B N 1
ATOM 5208 C CA . GLY B 1 346 ? 3.277 -38.875 -21.062 1 98.31 346 GLY B CA 1
ATOM 5209 C C . GLY B 1 346 ? 4.758 -38.906 -21.391 1 98.31 346 GLY B C 1
ATOM 5210 O O . GLY B 1 346 ? 5.445 -39.875 -21.109 1 98.31 346 GLY B O 1
ATOM 5211 N N . GLN B 1 347 ? 5.281 -37.844 -21.953 1 98.19 347 GLN B N 1
ATOM 5212 C CA . GLN B 1 347 ? 6.652 -37.875 -22.453 1 98.19 347 GLN B CA 1
ATOM 5213 C C . GLN B 1 347 ? 7.449 -36.688 -21.984 1 98.19 347 GLN B C 1
ATOM 5215 O O . GLN B 1 347 ? 8.336 -36.188 -22.703 1 98.19 347 GLN B O 1
ATOM 5220 N N . ALA B 1 348 ? 7.086 -36.125 -20.844 1 98.62 348 ALA B N 1
ATOM 5221 C CA . ALA B 1 348 ? 7.863 -35 -20.328 1 98.62 348 ALA B CA 1
ATOM 5222 C C . ALA B 1 348 ? 9.305 -35.406 -20.031 1 98.62 348 ALA B C 1
ATOM 5224 O O . ALA B 1 348 ? 9.547 -36.531 -19.562 1 98.62 348 ALA B O 1
ATOM 5225 N N . GLN B 1 349 ? 10.297 -34.562 -20.375 1 98.19 349 GLN B N 1
ATOM 5226 C CA . GLN B 1 349 ? 11.719 -34.844 -20.156 1 98.19 349 GLN B CA 1
ATOM 5227 C C . GLN B 1 349 ? 12.438 -33.625 -19.578 1 98.19 349 GLN B C 1
ATOM 5229 O O . GLN B 1 349 ? 12.344 -32.5 -20.141 1 98.19 349 GLN B O 1
ATOM 5234 N N . THR B 1 350 ? 13.141 -33.875 -18.484 1 98.12 350 THR B N 1
ATOM 5235 C CA . THR B 1 350 ? 13.984 -32.812 -17.969 1 98.12 350 THR B CA 1
ATOM 5236 C C . THR B 1 350 ? 15.141 -32.531 -18.922 1 98.12 350 THR B C 1
ATOM 5238 O O . THR B 1 350 ? 15.906 -33.438 -19.25 1 98.12 350 THR B O 1
ATOM 5241 N N . ILE B 1 351 ? 15.312 -31.281 -19.297 1 98.62 351 ILE B N 1
ATOM 5242 C CA . ILE B 1 351 ? 16.328 -30.969 -20.297 1 98.62 351 ILE B CA 1
ATOM 5243 C C . ILE B 1 351 ? 17.344 -30 -19.703 1 98.62 351 ILE B C 1
ATOM 5245 O O . ILE B 1 351 ? 18.406 -29.766 -20.281 1 98.62 351 ILE B O 1
ATOM 5249 N N . GLN B 1 352 ? 17.031 -29.375 -18.578 1 98.5 352 GLN B N 1
ATOM 5250 C CA . GLN B 1 352 ? 17.938 -28.453 -17.922 1 98.5 352 GLN B CA 1
ATOM 5251 C C . GLN B 1 352 ? 17.609 -28.344 -16.422 1 98.5 352 GLN B C 1
ATOM 5253 O O . GLN B 1 352 ? 16.438 -28.375 -16.031 1 98.5 352 GLN B O 1
ATOM 5258 N N . LYS B 1 353 ? 18.578 -28.328 -15.617 1 98.19 353 LYS B N 1
ATOM 5259 C CA . LYS B 1 353 ? 18.531 -27.844 -14.242 1 98.19 353 LYS B CA 1
ATOM 5260 C C . LYS B 1 353 ? 19.438 -26.656 -14.039 1 98.19 353 LYS B C 1
ATOM 5262 O O . LYS B 1 353 ? 20.656 -26.812 -13.859 1 98.19 353 LYS B O 1
ATOM 5267 N N . LEU B 1 354 ? 18.859 -25.5 -14.047 1 98.38 354 LEU B N 1
ATOM 5268 C CA . LEU B 1 354 ? 19.625 -24.266 -13.992 1 98.38 354 LEU B CA 1
ATOM 5269 C C . LEU B 1 354 ? 19.812 -23.797 -12.555 1 98.38 354 LEU B C 1
ATOM 5271 O O . LEU B 1 354 ? 18.859 -23.375 -11.898 1 98.38 354 LEU B O 1
ATOM 5275 N N . GLY B 1 355 ? 21.047 -23.844 -12.078 1 97.81 355 GLY B N 1
ATOM 5276 C CA . GLY B 1 355 ? 21.359 -23.281 -10.773 1 97.81 355 GLY B CA 1
ATOM 5277 C C . GLY B 1 355 ? 21.297 -21.766 -10.75 1 97.81 355 GLY B C 1
ATOM 5278 O O . GLY B 1 355 ? 21.781 -21.109 -11.68 1 97.81 355 GLY B O 1
ATOM 5279 N N . VAL B 1 356 ? 20.75 -21.219 -9.688 1 97.75 356 VAL B N 1
ATOM 5280 C CA . VAL B 1 356 ? 20.594 -19.766 -9.672 1 97.75 356 VAL B CA 1
ATOM 5281 C C . VAL B 1 356 ? 21.438 -19.156 -8.555 1 97.75 356 VAL B C 1
ATOM 5283 O O . VAL B 1 356 ? 21.766 -17.969 -8.586 1 97.75 356 VAL B O 1
ATOM 5286 N N . ALA B 1 357 ? 21.844 -19.906 -7.559 1 95.5 357 ALA B N 1
ATOM 5287 C CA . ALA B 1 357 ? 22.484 -19.406 -6.344 1 95.5 357 ALA B CA 1
ATOM 5288 C C . ALA B 1 357 ? 23.844 -18.812 -6.652 1 95.5 357 ALA B C 1
ATOM 5290 O O . ALA B 1 357 ? 24.188 -17.734 -6.16 1 95.5 357 ALA B O 1
ATOM 5291 N N . GLN B 1 358 ? 24.672 -19.516 -7.43 1 94.12 358 GLN B N 1
ATOM 5292 C CA . GLN B 1 358 ? 26.016 -19.062 -7.719 1 94.12 358 GLN B CA 1
ATOM 5293 C C . GLN B 1 358 ? 26 -17.766 -8.508 1 94.12 358 GLN B C 1
ATOM 5295 O O . GLN B 1 358 ? 26.797 -16.844 -8.234 1 94.12 358 GLN B O 1
ATOM 5300 N N . THR B 1 359 ? 25.141 -17.766 -9.5 1 94.94 359 THR B N 1
ATOM 5301 C CA . THR B 1 359 ? 25.031 -16.547 -10.297 1 94.94 359 THR B CA 1
ATOM 5302 C C . THR B 1 359 ? 24.531 -15.383 -9.445 1 94.94 359 THR B C 1
ATOM 5304 O O . THR B 1 359 ? 25.016 -14.258 -9.594 1 94.94 359 THR B O 1
ATOM 5307 N N . ALA B 1 360 ? 23.609 -15.602 -8.578 1 95.94 360 ALA B N 1
ATOM 5308 C CA . ALA B 1 360 ? 23.109 -14.57 -7.668 1 95.94 360 ALA B CA 1
ATOM 5309 C C . ALA B 1 360 ? 24.219 -14.039 -6.773 1 95.94 360 ALA B C 1
ATOM 5311 O O . ALA B 1 360 ? 24.359 -12.828 -6.59 1 95.94 360 ALA B O 1
ATOM 5312 N N . GLN B 1 361 ? 25 -14.914 -6.27 1 95.19 361 GLN B N 1
ATOM 5313 C CA . GLN B 1 361 ? 26.109 -14.516 -5.406 1 95.19 361 GLN B CA 1
ATOM 5314 C C . GLN B 1 361 ? 27.094 -13.625 -6.156 1 95.19 361 GLN B C 1
ATOM 5316 O O . GLN B 1 361 ? 27.531 -12.602 -5.633 1 95.19 361 GLN B O 1
ATOM 5321 N N . ARG B 1 362 ? 27.422 -13.984 -7.336 1 95.62 362 ARG B N 1
ATOM 5322 C CA . ARG B 1 362 ? 28.359 -13.211 -8.148 1 95.62 362 ARG B CA 1
ATOM 5323 C C . ARG B 1 362 ? 27.812 -11.82 -8.445 1 95.62 362 ARG B C 1
ATOM 5325 O O . ARG B 1 362 ? 28.578 -10.859 -8.555 1 95.62 362 ARG B O 1
ATOM 5332 N N . ALA B 1 363 ? 26.5 -11.766 -8.492 1 95.38 363 ALA B N 1
ATOM 5333 C CA . ALA B 1 363 ? 25.844 -10.492 -8.773 1 95.38 363 ALA B CA 1
ATOM 5334 C C . ALA B 1 363 ? 25.516 -9.742 -7.488 1 95.38 363 ALA B C 1
ATOM 5336 O O . ALA B 1 363 ? 24.844 -8.703 -7.52 1 95.38 363 ALA B O 1
ATOM 5337 N N . ASN B 1 364 ? 25.906 -10.242 -6.332 1 96 364 ASN B N 1
ATOM 5338 C CA . ASN B 1 364 ? 25.625 -9.664 -5.02 1 96 364 ASN B CA 1
ATOM 5339 C C . ASN B 1 364 ? 24.125 -9.531 -4.777 1 96 364 ASN B C 1
ATOM 5341 O O . ASN B 1 364 ? 23.656 -8.516 -4.258 1 96 364 ASN B O 1
ATOM 5345 N N . LEU B 1 365 ? 23.406 -10.516 -5.27 1 97.56 365 LEU B N 1
ATOM 5346 C CA . LEU B 1 365 ? 21.953 -10.609 -5.059 1 97.56 365 LEU B CA 1
ATOM 5347 C C . LEU B 1 365 ? 21.641 -11.625 -3.965 1 97.56 365 LEU B C 1
ATOM 5349 O O . LEU B 1 365 ? 21.953 -12.805 -4.094 1 97.56 365 LEU B O 1
ATOM 5353 N N . LYS B 1 366 ? 21.094 -11.18 -2.893 1 96.38 366 LYS B N 1
ATOM 5354 C CA . LYS B 1 366 ? 20.641 -12.094 -1.852 1 96.38 366 LYS B CA 1
ATOM 5355 C C . LYS B 1 366 ? 19.5 -12.977 -2.355 1 96.38 366 LYS B C 1
ATOM 5357 O O . LYS B 1 366 ? 18.484 -12.477 -2.836 1 96.38 366 LYS B O 1
ATOM 5362 N N . LEU B 1 367 ? 19.656 -14.242 -2.291 1 97 367 LEU B N 1
ATOM 5363 C CA . LEU B 1 367 ? 18.703 -15.25 -2.73 1 97 367 LEU B CA 1
ATOM 5364 C C . LEU B 1 367 ? 18.797 -16.516 -1.881 1 97 367 LEU B C 1
ATOM 5366 O O . LEU B 1 367 ? 19.891 -17.047 -1.695 1 97 367 LEU B O 1
ATOM 5370 N N . SER B 1 368 ? 17.641 -16.875 -1.296 1 95.81 368 SER B N 1
ATOM 5371 C CA . SER B 1 368 ? 17.578 -18.078 -0.457 1 95.81 368 SER B CA 1
ATOM 5372 C C . SER B 1 368 ? 16.469 -19.016 -0.903 1 95.81 368 SER B C 1
ATOM 5374 O O . SER B 1 368 ? 15.383 -18.562 -1.287 1 95.81 368 SER B O 1
ATOM 5376 N N . GLY B 1 369 ? 16.75 -20.281 -0.821 1 95.56 369 GLY B N 1
ATOM 5377 C CA . GLY B 1 369 ? 15.727 -21.281 -1.112 1 95.56 369 GLY B CA 1
ATOM 5378 C C . GLY B 1 369 ? 14.523 -21.188 -0.194 1 95.56 369 GLY B C 1
ATOM 5379 O O . GLY B 1 369 ? 13.445 -21.672 -0.527 1 95.56 369 GLY B O 1
ATOM 5380 N N . PHE B 1 370 ? 14.656 -20.469 0.867 1 95.31 370 PHE B N 1
ATOM 5381 C CA . PHE B 1 370 ? 13.586 -20.297 1.837 1 95.31 370 PHE B CA 1
ATOM 5382 C C . PHE B 1 370 ? 12.602 -19.234 1.375 1 95.31 370 PHE B C 1
ATOM 5384 O O . PHE B 1 370 ? 11.445 -19.203 1.818 1 95.31 370 PHE B O 1
ATOM 5391 N N . ASN B 1 371 ? 13.109 -18.375 0.449 1 97.5 371 ASN B N 1
ATOM 5392 C CA . ASN B 1 371 ? 12.297 -17.203 0.187 1 97.5 371 ASN B CA 1
ATOM 5393 C C . ASN B 1 371 ? 11.859 -17.125 -1.272 1 97.5 371 ASN B C 1
ATOM 5395 O O . ASN B 1 371 ? 10.828 -16.531 -1.588 1 97.5 371 ASN B O 1
ATOM 5399 N N . VAL B 1 372 ? 12.547 -17.781 -2.215 1 98.31 372 VAL B N 1
ATOM 5400 C CA . VAL B 1 372 ? 12.227 -17.641 -3.631 1 98.31 372 VAL B CA 1
ATOM 5401 C C . VAL B 1 372 ? 10.773 -18.047 -3.877 1 98.31 372 VAL B C 1
ATOM 5403 O O . VAL B 1 372 ? 10.273 -18.984 -3.246 1 98.31 372 VAL B O 1
ATOM 5406 N N . GLN B 1 373 ? 10.102 -17.297 -4.793 1 98.12 373 GLN B N 1
ATOM 5407 C CA . GLN B 1 373 ? 8.688 -17.531 -5.055 1 98.12 373 GLN B CA 1
ATOM 5408 C C . GLN B 1 373 ? 8.328 -17.188 -6.5 1 98.12 373 GLN B C 1
ATOM 5410 O O . GLN B 1 373 ? 8.977 -16.344 -7.125 1 98.12 373 GLN B O 1
ATOM 5415 N N . GLY B 1 374 ? 7.336 -17.891 -6.996 1 98.75 374 GLY B N 1
ATOM 5416 C CA . GLY B 1 374 ? 6.703 -17.516 -8.25 1 98.75 374 GLY B CA 1
ATOM 5417 C C . GLY B 1 374 ? 7.406 -18.109 -9.461 1 98.75 374 GLY B C 1
ATOM 5418 O O . GLY B 1 374 ? 8.586 -18.453 -9.398 1 98.75 374 GLY B O 1
ATOM 5419 N N . MET B 1 375 ? 6.738 -18.219 -10.516 1 98.94 375 MET B N 1
ATOM 5420 C CA . MET B 1 375 ? 7.207 -18.547 -11.852 1 98.94 375 MET B CA 1
ATOM 5421 C C . MET B 1 375 ? 6.238 -18.047 -12.914 1 98.94 375 MET B C 1
ATOM 5423 O O . MET B 1 375 ? 5.059 -18.406 -12.906 1 98.94 375 MET B O 1
ATOM 5427 N N . ALA B 1 376 ? 6.684 -17.188 -13.688 1 98.88 376 ALA B N 1
ATOM 5428 C CA . ALA B 1 376 ? 5.898 -16.672 -14.805 1 98.88 376 ALA B CA 1
ATOM 5429 C C . ALA B 1 376 ? 6.711 -16.672 -16.094 1 98.88 376 ALA B C 1
ATOM 5431 O O . ALA B 1 376 ? 7.941 -16.594 -16.062 1 98.88 376 ALA B O 1
ATOM 5432 N N . THR B 1 377 ? 6.027 -16.75 -17.188 1 98.62 377 THR B N 1
ATOM 5433 C CA . THR B 1 377 ? 6.711 -16.734 -18.469 1 98.62 377 THR B CA 1
ATOM 5434 C C . THR B 1 377 ? 6.062 -15.734 -19.422 1 98.62 377 THR B C 1
ATOM 5436 O O . THR B 1 377 ? 4.91 -15.344 -19.234 1 98.62 377 THR B O 1
ATOM 5439 N N . PHE B 1 378 ? 6.844 -15.305 -20.312 1 97.81 378 PHE B N 1
ATOM 5440 C CA . PHE B 1 378 ? 6.461 -14.414 -21.391 1 97.81 378 PHE B CA 1
ATOM 5441 C C . PHE B 1 378 ? 7.082 -14.867 -22.719 1 97.81 378 PHE B C 1
ATOM 5443 O O . PHE B 1 378 ? 8.266 -15.219 -22.766 1 97.81 378 PHE B O 1
ATOM 5450 N N . VAL B 1 379 ? 6.312 -14.914 -23.734 1 94.25 379 VAL B N 1
ATOM 5451 C CA . VAL B 1 379 ? 6.836 -15.227 -25.062 1 94.25 379 VAL B CA 1
ATOM 5452 C C . VAL B 1 379 ? 6.492 -14.102 -26.031 1 94.25 379 VAL B C 1
ATOM 5454 O O . VAL B 1 379 ? 5.395 -13.547 -25.984 1 94.25 379 VAL B O 1
ATOM 5457 N N . ARG B 1 380 ? 7.457 -13.812 -26.844 1 85.06 380 ARG B N 1
ATOM 5458 C CA . ARG B 1 380 ? 7.293 -12.789 -27.859 1 85.06 380 ARG B CA 1
ATOM 5459 C C . ARG B 1 380 ? 6.207 -13.18 -28.859 1 85.06 380 ARG B C 1
ATOM 5461 O O . ARG B 1 380 ? 6.141 -14.336 -29.297 1 85.06 380 ARG B O 1
ATOM 5468 N N . GLN B 1 381 ? 5.188 -12.367 -28.984 1 73.38 381 GLN B N 1
ATOM 5469 C CA . GLN B 1 381 ? 4.16 -12.641 -29.984 1 73.38 381 GLN B CA 1
ATOM 5470 C C . GLN B 1 381 ? 4.629 -12.258 -31.375 1 73.38 381 GLN B C 1
ATOM 5472 O O . GLN B 1 381 ? 5.453 -11.352 -31.531 1 73.38 381 GLN B O 1
#

Sequence (762 aa):
MGNASGVAAGAAYFITNEPDGNFIVAADIGGDGKLTLRRAIGTGGQGEHGITDPNGPDALFTQGAIKASSVANMLATVNPGSNTLSLFAINPNDPTNLQMVGKPVGSGGEFPVSVAFNKDGSQLCALNGGAINGVNCFIVDKQKGLVSMANTNRALKLNQTTPATGPAGSVSHIVFSEDGKTLVASVKGVPPTPGFLAAWAVQQDGSLSTDFQKIAPADGGLLPFSMTVIPGKNAILATDAGLGFDIFDFGGQANSAVKIDGQSATCWSSFSKKTGNFYLTDIGTSVVTEVNVDDNLKGTIVKQYAQGQGTATIDNDIVTVGNNDFMYVLAANATTIDVLALNAPGQAQTIQKLGVAQTAQRANLKLSGFNVQGMATFVRQMGNASGVAAGAAYFITNEPDGNFIVAADIGGDGKLTLRRAIGTGGQGEHGITDPNGPDALFTQGAIKASSVANMLATVNPGSNTLSLFAINPNDPTNLQMVGKPVGSGGEFPVSVAFNKDGSQLCALNGGAINGVNCFIVDKQKGLVSMANTNRALKLNQTTPATGPAGSVSHIVFSEDGKTLVASVKGVPPTPGFLAAWAVQQDGSLSTDFQKIAPADGGLLPFSMTVIPGKNAILATDAGLGFDIFDFGGQANSAVKIDGQSATCWSSFSKKTGNFYLTDIGTSVVTEVNVDDNLKGTIVKQYAQGQGTATIDNDIVTVGNNDFMYVLAANATTIDVLALNAPGQAQTIQKLGVAQTAQRANLKLSGFNVQGMATFVRQ

Radius of gyration: 28.02 Å; Cα contacts (8 Å, |Δi|>4): 2526; chains: 2; bounding box: 54×82×63 Å

Foldseek 3Di:
DDDCPDFFQWKKWWWQLAQVFIWIWIWGQHLVRDTDTDDIGTQQAHGAAADDVPFDFPRQLAAAQKEADQLQQKIKHDRQNRQWIWMWHADLRHRRDTHTAAHTDHLLFHRWRHKEAFPNRQKIKIFHWACFTDMAMFGADRHHGTHHDPQAGEGPNFRAHVVGHDDAQTKYYWYAFPVRQWIWTWTAHDPPAATWIWIWGADPSRHTDRGTDTGTAPPQAGTFHEWDYQPPQRWIWTAGQRAGIWIGRPPDDLTDDHGDPPARGFHEWEADPLAQWMWTAGQQQRKIWIWHQDPSRDIDTQDIDHPDHPQGWDAKYWDDNPNWIKMWTQRLQQQWTWIWTCNYGPDIDTDDTGHDVVVCVVVVHDHHSSRMDYMYMHGND/DDDCPDFFQWKKWWWQLAQVFIWIWIWGQHLVRDTDTDDIGTQQAHGAAADDVPFDFPRQLAAAQKEADQLQQKIKHDRQNRQWIWMWHADLRHRRDTDTAAHTDHLLFHRWRHKEAFDNRQKIKIFHWACFTDMAMFGADRHHGTHHDPQAGEGPNFRAHVVGHDDAQTKYYWYAFPVRQWIWTWTAHDPPAATWIWIWGQDPSRHTDRGTDTGTAPPQAGTFHEWDYQPPQRWIWTAGQRAGIWIGRPPDDLIDDHGDPPARGFHEWEADPLAQWMWTAGQQQRKIWIWHQDPSRDIDTQDIDHPDHPQGWDAKYWDDNPNWIKMWTQRLQQQWTWIWTCNYGPDIDTDDTGHDVVVCVVVVHDHHSSRMDYMYMYGND

Secondary structure (DSSP, 8-state):
-----S--SEEEEEE--BTTB-EEEEEEEPTTS-EEEEEEEE-SS---PPB-SS--S-TTS-S-SEEEETTTTEEEEEEGGGTEEEEEEE-TTSTT-EEE-S--EE-SSSSEEEEEE-TTSSEEEEEEESSSEEEEEEEEETTTEEEE-TT--EE------SSPB-STT-EEEEEE-TTSSEEEEEE--BTTB--EEEEEEBPTTS-B-SSPEEEPPSTT---EEEEEEETTTTEEEEEETTTEEEEEETTSS--EEEE-TT-S-EEEEEEETTTTEEEEEETTTTEEEEEEE-TT--EEEEEEEE--TTS-EEEEEEEEETTEEEEEEEETTTTEEEEEEE-STT-EEEEEEEE-HHHHHHTT----TTT-EEEEEEE--/-----S--SEEEEEE--BTTB-EEEEEEEPTTS-EEEEEEEE-SS---PPB-SS--S-TTS-S-SEEEETTTTEEEEEEGGGTEEEEEEE-TTSTT-EEE-S--EE-SSSSEEEEEE-TTSSEEEEEEESSSEEEEEEEEETTTEEEE-TT--EE------SSPB-STT-EEEEEE-TTSSEEEEEE--BTTB--EEEEEEBPTTS-B-SSPEEEPPSTT---EEEEEEETTTTEEEEEETTTEEEEEETTSS--EEEE-TT-S-EEEEEEETTTTEEEEEETTTTEEEEEEE-TT--EEEEEEEE--TTS-EEEEEEEEETTEEEEEEEETTTTEEEEEEE-STT-EEEEEEEE-HHHHHHTT----TTT-EEEEEEE--

Nearest PDB structures (foldseek):
  7d4i-assembly1_B1  TM=7.072E-01  e=8.761E-07  Saccharomyces cerevisiae S288C
  6zvj-assembly1_I  TM=6.625E-01  e=2.557E-05  Homo sapiens
  5k0y-assembly1_T  TM=6.112E-01  e=1.509E-05  Oryctolagus cuniculus
  6lqt-assembly1_B1  TM=4.323E-01  e=4.906E-07  Saccharomyces cerevisiae S288C
  6xu8-assembly1_Ag  TM=6.783E-01  e=6.264E-05  Drosophila melanogaster